Protein AF-A0A4U8YUN5-F1 (afdb_monomer)

Foldseek 3Di:
DFALVLVVLAPDPPDAEEAEAAPDDPCPVVVNPVRDDRYDYHYHPNQQEDQNSQQVVLVVVVVDPDPQQDKDKQADRQWHFHRHQVVVLSVVQVVDDQAKEDAFEAQDPPHFTFQLAWQQDLQVRDTHRDPDQQRHQFDARNIMMDGNNSDVVLDGWDCVQLSYPLRRRLSSNSSVVVVHRYGYDRVNHIYGNLQPLQADDADLPDDLVSRVCSCCDSRYPLNLRSQLVSLVRRHDPVCSVVSNVVSVVSVVVSSVVNVVLVVVLVVLQVVLVVCVVVDPAAAAEEEQQVVNDDPRHRYDYPPSDQLLDLVNLVSRAPFQRHQEYEYAADLQLDRLNSNLSSLLSVLRRHHAQGWYKYWAAAPLAPDPLSCQQAAQCHDHDPNPRGSGHDAPVRVVVSLVVSPFDKDWAWHADNVRDIDHDDDDVVRYNHCQAQPHPPVCPVPRPPTHTRIMIGTRD

Radius of gyration: 24.33 Å; Cα contacts (8 Å, |Δi|>4): 820; chains: 1; bounding box: 58×53×64 Å

Secondary structure (DSSP, 8-state):
--HHHHHHT-S-----EEEEEES--SSHHHHHHHH-SSEEEEEE-S-SHHHHHHHHHHHHHTTS---TTSEEEEE-SSEEE-TTHHHHHHHHHHHSSSEEEEEEE-SSTTSPP----EEEETTTTEEEE-SSGGG--B--STEEEEEHHHHHHH----TTTSSSTTHHHHHHHHHHHTT-EEEEEEEEEEEE-TT---------SS-HHHHHHHHT-TT-TT-HHHHHHHHHHHS-TTTHHHHHHHHHHHHHHHHHHHHHHHHHHHHHHHHHHHHHTT-SS-EEEEES-TT---TT-EE--TTT--TT-HHHHHHH--TT-EEEEEEES-GGGS-HHHHHHHHHHHHHHEEEEEEEEEEE-BTT-S-HHHHHHHSTT-SSTTGGG----B-HHHHHHHHHHTT-EEEEEEEE-TT--EEE----GGG---SSSTTT-GGGGTSTTSS--EEEEEE--

Mean predicted aligned error: 7.22 Å

Structure (mmCIF, N/CA/C/O backbone):
data_AF-A0A4U8YUN5-F1
#
_entry.id   AF-A0A4U8YUN5-F1
#
loop_
_atom_site.group_PDB
_atom_site.id
_atom_site.type_symbol
_atom_site.label_atom_id
_atom_site.label_alt_id
_atom_site.label_comp_id
_atom_site.label_asym_id
_atom_site.label_entity_id
_atom_site.label_seq_id
_atom_site.pdbx_PDB_ins_code
_atom_site.Cartn_x
_atom_site.Cartn_y
_atom_site.Cartn_z
_atom_site.occupancy
_atom_site.B_iso_or_equiv
_atom_site.auth_seq_id
_atom_site.auth_comp_id
_atom_site.auth_asym_id
_atom_site.auth_atom_id
_atom_site.pdbx_PDB_model_num
ATOM 1 N N . MET A 1 1 ? -14.604 12.673 -5.629 1.00 55.66 1 MET A N 1
ATOM 2 C CA . MET A 1 1 ? -15.354 13.303 -4.525 1.00 55.66 1 MET A CA 1
ATOM 3 C C . MET A 1 1 ? -14.513 13.110 -3.273 1.00 55.66 1 MET A C 1
ATOM 5 O O . MET A 1 1 ? -14.004 12.009 -3.114 1.00 55.66 1 MET A O 1
ATOM 9 N N . GLY A 1 2 ? -14.230 14.164 -2.501 1.00 80.69 2 GLY A N 1
ATOM 10 C CA . GLY A 1 2 ? -13.361 14.065 -1.315 1.00 80.69 2 GLY A CA 1
ATOM 11 C C . GLY A 1 2 ? -14.104 13.512 -0.094 1.00 80.69 2 GLY A C 1
ATOM 12 O O . GLY A 1 2 ? -15.333 13.515 -0.087 1.00 80.69 2 GLY A O 1
ATOM 13 N N . PHE A 1 3 ? -13.373 13.080 0.939 1.00 91.38 3 PHE A N 1
ATOM 14 C CA . PHE A 1 3 ? -13.948 12.485 2.156 1.00 91.38 3 PHE A CA 1
ATOM 15 C C . PHE A 1 3 ? -15.006 13.373 2.834 1.00 91.38 3 PHE A C 1
ATOM 17 O O . PHE A 1 3 ? -16.075 12.890 3.204 1.00 91.38 3 PHE A O 1
ATOM 24 N N . VAL A 1 4 ? -14.743 14.682 2.936 1.00 93.00 4 VAL A N 1
ATOM 25 C CA . VAL A 1 4 ? -15.665 15.662 3.544 1.00 93.00 4 VAL A CA 1
ATOM 26 C C . VAL A 1 4 ? -17.013 15.696 2.824 1.00 93.00 4 VAL A C 1
ATOM 28 O O . VAL A 1 4 ? -18.046 15.744 3.482 1.00 93.00 4 VAL A O 1
ATOM 31 N N . GLU A 1 5 ? -17.015 15.606 1.492 1.00 92.44 5 GLU A N 1
ATOM 32 C CA . GLU A 1 5 ? -18.257 15.575 0.712 1.00 92.44 5 GLU A CA 1
ATOM 33 C C . GLU A 1 5 ? -19.046 14.299 1.002 1.00 92.44 5 GLU A C 1
ATOM 35 O O . GLU A 1 5 ? -20.225 14.365 1.322 1.00 92.44 5 GLU A O 1
ATOM 40 N N . SER A 1 6 ? -18.379 13.140 1.008 1.00 94.06 6 SER A N 1
ATOM 41 C CA . SER A 1 6 ? -19.053 11.885 1.358 1.00 94.06 6 SER A CA 1
ATOM 42 C C . SER A 1 6 ? -19.559 11.844 2.803 1.00 94.06 6 SER A C 1
ATOM 44 O O . SER A 1 6 ? -20.532 11.151 3.087 1.00 94.06 6 SER A O 1
ATOM 46 N N . LEU A 1 7 ? -18.928 12.585 3.720 1.00 95.31 7 LEU A N 1
ATOM 47 C CA . LEU A 1 7 ? -19.391 12.711 5.101 1.00 95.31 7 LEU A CA 1
ATOM 48 C C . LEU A 1 7 ? -20.631 13.616 5.215 1.00 95.31 7 LEU A C 1
ATOM 50 O O . LEU A 1 7 ? -21.497 13.355 6.045 1.00 95.31 7 LEU A O 1
ATOM 54 N N . LEU A 1 8 ? -20.725 14.665 4.394 1.00 94.50 8 LEU A N 1
ATOM 55 C CA . LEU A 1 8 ? -21.900 15.542 4.329 1.00 94.50 8 LEU A CA 1
ATOM 56 C C . LEU A 1 8 ? -23.117 14.855 3.702 1.00 94.50 8 LEU A C 1
ATOM 58 O O . LEU A 1 8 ? -24.244 15.179 4.068 1.00 94.50 8 LEU A O 1
ATOM 62 N N . ASP A 1 9 ? -22.889 13.896 2.808 1.00 95.25 9 ASP A N 1
ATOM 63 C CA . ASP A 1 9 ? -23.943 13.141 2.125 1.00 95.25 9 ASP A CA 1
ATOM 64 C C . ASP A 1 9 ? -24.538 12.001 2.976 1.00 95.25 9 ASP A C 1
ATOM 66 O O . ASP A 1 9 ? -25.364 11.228 2.487 1.00 95.25 9 ASP A O 1
ATOM 70 N N . GLN A 1 10 ? -24.136 11.859 4.245 1.00 96.94 10 GLN A N 1
ATOM 71 C CA . GLN A 1 10 ? -24.608 10.765 5.094 1.00 96.94 10 GLN A CA 1
ATOM 72 C C . GLN A 1 10 ? -26.098 10.898 5.460 1.00 96.94 10 GLN A C 1
ATOM 74 O O . GLN A 1 10 ? -26.570 11.953 5.888 1.00 96.94 10 GLN A O 1
ATOM 79 N N . SER A 1 11 ? -26.839 9.786 5.386 1.00 96.12 11 SER A N 1
ATOM 80 C CA . SER A 1 11 ? -28.226 9.676 5.862 1.00 96.12 11 SER A CA 1
ATOM 81 C C . SER A 1 11 ? -28.314 9.934 7.370 1.00 96.12 11 SER A C 1
ATOM 83 O O . SER A 1 11 ? -29.245 10.581 7.859 1.00 96.12 11 SER A O 1
ATOM 85 N N . TRP A 1 12 ? -27.299 9.483 8.110 1.00 95.00 12 TRP A N 1
ATOM 86 C CA . TRP A 1 12 ? -27.160 9.704 9.541 1.00 95.00 12 TRP A CA 1
ATOM 87 C C . TRP A 1 12 ? -26.440 11.025 9.832 1.00 95.00 12 TRP A C 1
ATOM 89 O O . TRP A 1 12 ? -25.224 11.132 9.701 1.00 95.00 12 TRP A O 1
ATOM 99 N N . ASN A 1 13 ? -27.192 12.027 10.290 1.00 91.69 13 ASN A N 1
ATOM 100 C CA . ASN A 1 13 ? -26.693 13.394 10.492 1.00 91.69 13 ASN A CA 1
ATOM 101 C C . ASN A 1 13 ? -26.287 13.716 11.943 1.00 91.69 13 ASN A C 1
ATOM 103 O O . ASN A 1 13 ? -25.792 14.811 12.232 1.00 91.69 13 ASN A O 1
ATOM 107 N N . ASP A 1 14 ? -26.506 12.792 12.883 1.00 94.12 14 ASP A N 1
ATOM 108 C CA . ASP A 1 14 ? -26.111 12.987 14.277 1.00 94.12 14 ASP A CA 1
ATOM 109 C C . ASP A 1 14 ? -24.710 12.435 14.545 1.00 94.12 14 ASP A C 1
ATOM 111 O O . ASP A 1 14 ? -24.531 11.368 15.129 1.00 94.12 14 ASP A O 1
ATOM 115 N N . PHE A 1 15 ? -23.709 13.168 14.060 1.00 95.62 15 PHE A N 1
ATOM 116 C CA . PHE A 1 15 ? -22.298 12.899 14.315 1.00 95.62 15 PHE A CA 1
ATOM 117 C C . PHE A 1 15 ? -21.550 14.181 14.690 1.00 95.62 15 PHE A C 1
ATOM 119 O O . PHE A 1 15 ? -21.991 15.296 14.405 1.00 95.62 15 PHE A O 1
ATOM 126 N N . HIS A 1 16 ? -20.384 14.018 15.313 1.00 96.81 16 HIS A N 1
ATOM 127 C CA . HIS A 1 16 ? -19.436 15.097 15.587 1.00 96.81 16 HIS A CA 1
ATOM 128 C C . HIS A 1 16 ? -18.073 14.723 15.011 1.00 96.81 16 HIS A C 1
ATOM 130 O O . HIS A 1 16 ? -17.501 13.701 15.389 1.00 96.81 16 HIS A O 1
ATOM 136 N N . LEU A 1 17 ? -17.544 15.543 14.104 1.00 97.69 17 LEU A N 1
ATOM 137 C CA . LEU A 1 17 ? -16.241 15.305 13.494 1.00 97.69 17 LEU A CA 1
ATOM 138 C C . LEU A 1 17 ? -15.127 15.822 14.409 1.00 97.69 17 LEU A C 1
ATOM 140 O O . LEU A 1 17 ? -15.105 16.995 14.784 1.00 97.69 17 LEU A O 1
ATOM 144 N N . ILE A 1 18 ? -14.166 14.958 14.731 1.00 97.81 18 ILE A N 1
ATOM 145 C CA . ILE A 1 18 ? -12.898 15.355 15.351 1.00 97.81 18 ILE A CA 1
ATOM 146 C C . ILE A 1 18 ? -11.830 15.311 14.259 1.00 97.81 18 ILE A C 1
ATOM 148 O O . ILE A 1 18 ? -11.322 14.244 13.926 1.00 97.81 18 ILE A O 1
ATOM 152 N N . LEU A 1 19 ? -11.494 16.472 13.700 1.00 97.56 19 LEU A N 1
ATOM 153 C CA . LEU A 1 19 ? -10.391 16.614 12.757 1.00 97.56 19 LEU A CA 1
ATOM 154 C C . LEU A 1 19 ? -9.086 16.778 13.540 1.00 97.56 19 LEU A C 1
ATOM 156 O O . LEU A 1 19 ? -8.889 17.787 14.219 1.00 97.56 19 LEU A O 1
ATOM 160 N N . VAL A 1 20 ? -8.185 15.804 13.439 1.00 97.56 20 VAL A N 1
ATOM 161 C CA . VAL A 1 20 ? -6.825 15.933 13.974 1.00 97.56 20 VAL A CA 1
ATOM 162 C C . VAL A 1 20 ? -5.900 16.354 12.839 1.00 97.56 20 VAL A C 1
ATOM 164 O O . VAL A 1 20 ? -5.482 15.532 12.033 1.00 97.56 20 VAL A O 1
ATOM 167 N N . ASP A 1 21 ? -5.614 17.649 12.775 1.00 95.81 21 ASP A N 1
ATOM 168 C CA . ASP A 1 21 ? -4.762 18.258 11.758 1.00 95.81 21 ASP A CA 1
ATOM 169 C C . ASP A 1 21 ? -3.323 18.374 12.279 1.00 95.81 21 ASP A C 1
ATOM 171 O O . ASP A 1 21 ? -2.950 19.345 12.941 1.00 95.81 21 ASP A O 1
ATOM 175 N N . ASP A 1 22 ? -2.501 17.362 12.010 1.00 95.38 22 ASP A N 1
ATOM 176 C CA . ASP A 1 22 ? -1.088 17.355 12.388 1.00 95.38 22 ASP A CA 1
ATOM 177 C C . ASP A 1 22 ? -0.227 18.016 11.304 1.00 95.38 22 ASP A C 1
ATOM 179 O O . ASP A 1 22 ? 0.535 17.357 10.604 1.00 95.38 22 ASP A O 1
ATOM 183 N N . GLY A 1 23 ? -0.339 19.340 11.179 1.00 92.94 23 GLY A N 1
ATOM 184 C CA . GLY A 1 23 ? 0.590 20.161 10.398 1.00 92.94 23 GLY A CA 1
ATOM 185 C C . GLY A 1 23 ? 0.284 20.285 8.903 1.00 92.94 23 GLY A C 1
ATOM 186 O O . GLY A 1 23 ? 1.225 20.425 8.116 1.00 92.94 23 GLY A O 1
ATOM 187 N N . SER A 1 24 ? -0.989 20.254 8.498 1.00 91.12 24 SER A N 1
ATOM 188 C CA . SER A 1 24 ? -1.380 20.557 7.113 1.00 91.12 24 SER A CA 1
ATOM 189 C C . SER A 1 24 ? -1.062 22.012 6.750 1.00 91.12 24 SER A C 1
ATOM 191 O O . SER A 1 24 ? -1.137 22.917 7.582 1.00 91.12 24 SER A O 1
ATOM 193 N N . THR A 1 25 ? -0.696 22.255 5.489 1.00 90.12 25 THR A N 1
ATOM 194 C CA . THR A 1 25 ? -0.332 23.592 4.969 1.00 90.12 25 THR A CA 1
ATOM 195 C C . THR A 1 25 ? -1.114 23.987 3.716 1.00 90.12 25 THR A C 1
ATOM 197 O O . THR A 1 25 ? -0.813 24.996 3.082 1.00 90.12 25 THR A O 1
ATOM 200 N N . ASP A 1 26 ? -2.111 23.191 3.349 1.00 87.75 26 ASP A N 1
ATOM 201 C CA . ASP A 1 26 ? -2.851 23.265 2.088 1.00 87.75 26 ASP A CA 1
ATOM 202 C C . ASP A 1 26 ? -4.266 23.849 2.231 1.00 87.75 26 ASP A C 1
ATOM 204 O O . ASP A 1 26 ? -5.037 23.835 1.274 1.00 87.75 26 ASP A O 1
ATOM 208 N N . GLY A 1 27 ? -4.610 24.379 3.407 1.00 90.25 27 GLY A N 1
ATOM 209 C CA . GLY A 1 27 ? -5.935 24.937 3.686 1.00 90.25 27 GLY A CA 1
ATOM 210 C C . GLY A 1 27 ? -6.975 23.908 4.148 1.00 90.25 27 GLY A C 1
ATOM 211 O O . GLY A 1 27 ? -8.164 24.228 4.203 1.00 90.25 27 GLY A O 1
ATOM 212 N N . THR A 1 28 ? -6.564 22.671 4.466 1.00 90.12 28 THR A N 1
ATOM 213 C CA . THR A 1 28 ? -7.475 21.601 4.919 1.00 90.12 28 THR A CA 1
ATOM 214 C C . THR A 1 28 ? -8.338 22.035 6.104 1.00 90.12 28 THR A C 1
ATOM 216 O O . THR A 1 28 ? -9.554 21.841 6.094 1.00 90.12 28 THR A O 1
ATOM 219 N N . LYS A 1 29 ? -7.742 22.670 7.117 1.00 91.69 29 LYS A N 1
ATOM 220 C CA . LYS A 1 29 ? -8.462 23.132 8.307 1.00 91.69 29 LYS A CA 1
ATOM 221 C C . LYS A 1 29 ? -9.571 24.122 7.963 1.00 91.69 29 LYS A C 1
ATOM 223 O O . LYS A 1 29 ? -10.685 23.989 8.474 1.00 91.69 29 LYS A O 1
ATOM 228 N N . GLU A 1 30 ? -9.261 25.114 7.139 1.00 93.38 30 GLU A N 1
ATOM 229 C CA . GLU A 1 30 ? -10.188 26.162 6.719 1.00 93.38 30 GLU A CA 1
ATOM 230 C C . GLU A 1 30 ? -11.344 25.539 5.933 1.00 93.38 30 GLU A C 1
ATOM 232 O O . GLU A 1 30 ? -12.505 25.731 6.292 1.00 93.38 30 GLU A O 1
ATOM 237 N N . MET A 1 31 ? -11.023 24.679 4.961 1.00 94.25 31 MET A N 1
ATOM 238 C CA . MET A 1 31 ? -12.007 23.977 4.135 1.00 94.25 31 MET A CA 1
ATOM 239 C C . MET A 1 31 ? -12.989 23.143 4.970 1.00 94.25 31 MET A C 1
ATOM 241 O O . MET A 1 31 ? -14.200 23.224 4.759 1.00 94.25 31 MET A O 1
ATOM 245 N N . VAL A 1 32 ? -12.498 22.366 5.943 1.00 94.44 32 VAL A N 1
ATOM 246 C CA . VAL A 1 32 ? -13.373 21.546 6.801 1.00 94.44 32 VAL A CA 1
ATOM 247 C C . VAL A 1 32 ? -14.215 22.425 7.727 1.00 94.44 32 VAL A C 1
ATOM 249 O O . VAL A 1 32 ? -15.398 22.147 7.921 1.00 94.44 32 VAL A O 1
ATOM 252 N N . SER A 1 33 ? -13.629 23.492 8.276 1.00 94.00 33 SER A N 1
ATOM 253 C CA . SER A 1 33 ? -14.313 24.398 9.211 1.00 94.00 33 SER A CA 1
ATOM 254 C C . SER A 1 33 ? -15.452 25.179 8.556 1.00 94.00 33 SER A C 1
ATOM 256 O O . SER A 1 33 ? -16.453 25.458 9.211 1.00 94.00 33 SER A O 1
ATOM 258 N N . GLU A 1 34 ? -15.332 25.504 7.268 1.00 94.88 34 GLU A N 1
ATOM 259 C CA . GLU A 1 34 ? -16.399 26.151 6.495 1.00 94.88 34 GLU A CA 1
ATOM 260 C C . GLU A 1 34 ? -17.579 25.210 6.207 1.00 94.88 34 GLU A C 1
ATOM 262 O O . GLU A 1 34 ? -18.720 25.662 6.091 1.00 94.88 34 GLU A O 1
ATOM 267 N N . ARG A 1 35 ? -17.321 23.901 6.096 1.00 94.19 35 ARG A N 1
ATOM 268 C CA . ARG A 1 35 ? -18.302 22.909 5.627 1.00 94.19 35 ARG A CA 1
ATOM 269 C C . ARG A 1 35 ? -18.985 22.125 6.750 1.00 94.19 35 ARG A C 1
ATOM 271 O O . ARG A 1 35 ? -20.179 21.842 6.653 1.00 94.19 35 ARG A O 1
ATOM 278 N N . ILE A 1 36 ? -18.269 21.775 7.821 1.00 94.50 36 ILE A N 1
ATOM 279 C CA . ILE A 1 36 ? -18.773 20.899 8.892 1.00 94.50 36 ILE A CA 1
ATOM 280 C C . ILE A 1 36 ? -19.120 21.709 10.144 1.00 94.50 36 ILE A C 1
ATOM 282 O O . ILE A 1 36 ? -18.252 22.273 10.803 1.00 94.50 36 ILE A O 1
ATOM 286 N N . LYS A 1 37 ? -20.405 21.706 10.527 1.00 89.62 37 LYS A N 1
ATOM 287 C CA . LYS A 1 37 ? -20.898 22.476 11.687 1.00 89.62 37 LYS A CA 1
ATOM 288 C C . LYS A 1 37 ? -20.535 21.852 13.040 1.00 89.62 37 LYS A C 1
ATOM 290 O O . LYS A 1 37 ? -20.116 22.559 13.951 1.00 89.62 37 LYS A O 1
ATOM 295 N N . LYS A 1 38 ? -20.721 20.535 13.195 1.00 95.12 38 LYS A N 1
ATOM 296 C CA . LYS A 1 38 ? -20.382 19.786 14.420 1.00 95.12 38 LYS A CA 1
ATOM 297 C C . LYS A 1 38 ? -18.929 19.313 14.335 1.00 95.12 38 LYS A C 1
ATOM 299 O O . LYS A 1 38 ? -18.665 18.166 13.982 1.00 95.12 38 LYS A O 1
ATOM 304 N N . LEU A 1 39 ? -17.997 20.233 14.582 1.00 97.06 39 LEU A N 1
ATOM 305 C CA . LEU A 1 39 ? -16.564 20.027 14.375 1.00 97.06 39 LEU A CA 1
ATOM 306 C C . LEU A 1 39 ? -15.750 20.345 15.632 1.00 97.06 39 LEU A C 1
ATOM 308 O O . LEU A 1 39 ? -16.017 21.283 16.383 1.00 97.06 39 LEU A O 1
ATOM 312 N N . THR A 1 40 ? -14.685 19.586 15.840 1.00 97.56 40 THR A N 1
ATOM 313 C CA . THR A 1 40 ? -13.546 19.975 16.668 1.00 97.56 40 THR A CA 1
ATOM 314 C C . THR A 1 40 ? -12.275 19.779 15.869 1.00 97.56 40 THR A C 1
ATOM 316 O O . THR A 1 40 ? -12.055 18.699 15.333 1.00 97.56 40 THR A O 1
ATOM 319 N N . VAL A 1 41 ? -11.423 20.802 15.842 1.00 97.62 41 VAL A N 1
ATOM 320 C CA . VAL A 1 41 ? -10.098 20.722 15.225 1.00 97.62 41 VAL A CA 1
ATOM 321 C C . VAL A 1 41 ? -9.034 20.646 16.317 1.00 97.62 41 VAL A C 1
ATOM 323 O O . VAL A 1 41 ? -8.985 21.502 17.202 1.00 97.62 41 VAL A O 1
ATOM 326 N N . ILE A 1 42 ? -8.181 19.627 16.253 1.00 97.75 42 ILE A N 1
ATOM 327 C CA . ILE A 1 42 ? -6.999 19.469 17.103 1.00 97.75 42 ILE A CA 1
ATOM 328 C C . ILE A 1 42 ? -5.769 19.656 16.215 1.00 97.75 42 ILE A C 1
ATOM 330 O O . ILE A 1 42 ? -5.494 18.808 15.375 1.00 97.75 42 ILE A O 1
ATOM 334 N N . THR A 1 43 ? -5.038 20.757 16.399 1.00 96.62 43 THR A N 1
ATOM 335 C CA . THR A 1 43 ? -3.881 21.094 15.555 1.00 96.62 43 THR A CA 1
ATOM 336 C C . THR A 1 43 ? -2.563 20.645 16.189 1.00 96.62 43 THR A C 1
ATOM 338 O O . THR A 1 43 ? -2.303 20.941 17.359 1.00 96.62 43 THR A O 1
ATOM 341 N N . GLY A 1 44 ? -1.739 19.952 15.406 1.00 95.25 44 GLY A N 1
ATOM 342 C CA . GLY A 1 44 ? -0.392 19.500 15.749 1.00 95.25 44 GLY A CA 1
ATOM 343 C C . GLY A 1 44 ? 0.704 20.186 14.935 1.00 95.25 44 GLY A C 1
ATOM 344 O O . GLY A 1 44 ? 0.459 21.134 14.192 1.00 95.25 44 GLY A O 1
ATOM 345 N N . SER A 1 45 ? 1.941 19.716 15.102 1.00 92.94 45 SER A N 1
ATOM 346 C CA . SER A 1 45 ? 3.135 20.291 14.459 1.00 92.94 45 SER A CA 1
ATOM 347 C C . SER A 1 45 ? 3.635 19.508 13.238 1.00 92.94 45 SER A C 1
ATOM 349 O O . SER A 1 45 ? 4.691 19.844 12.706 1.00 92.94 45 SER A O 1
ATOM 351 N N . GLY A 1 46 ? 2.954 18.436 12.831 1.00 93.19 46 GLY A N 1
ATOM 352 C CA . GLY A 1 46 ? 3.428 17.515 11.788 1.00 93.19 46 GLY A CA 1
ATOM 353 C C . GLY A 1 46 ? 4.349 16.414 12.293 1.00 93.19 46 GLY A C 1
ATOM 354 O O . GLY A 1 46 ? 5.159 15.884 11.531 1.00 93.19 46 GLY A O 1
ATOM 355 N N . SER A 1 47 ? 4.286 16.097 13.587 1.00 94.62 47 SER A N 1
ATOM 356 C CA . SER A 1 47 ? 5.205 15.154 14.240 1.00 94.62 47 SER A CA 1
ATOM 357 C C . SER A 1 47 ? 4.515 14.098 15.096 1.00 94.62 47 SER A C 1
ATOM 359 O O . SER A 1 47 ? 5.194 13.248 15.678 1.00 94.62 47 SER A O 1
ATOM 361 N N . TRP A 1 48 ? 3.187 14.124 15.179 1.00 95.94 48 TRP A N 1
ATOM 362 C CA . TRP A 1 48 ? 2.404 13.136 15.910 1.00 95.94 48 TRP A CA 1
ATOM 363 C C . TRP A 1 48 ? 2.230 11.859 15.106 1.00 95.94 48 TRP A C 1
ATOM 365 O O . TRP A 1 48 ? 2.218 10.780 15.704 1.00 95.94 48 TRP A O 1
ATOM 375 N N . TRP A 1 49 ? 2.161 11.966 13.775 1.00 94.62 49 TRP A N 1
ATOM 376 C CA . TRP A 1 49 ? 1.887 10.833 12.888 1.00 94.62 49 TRP A CA 1
ATOM 377 C C . TRP A 1 49 ? 0.561 10.144 13.248 1.00 94.62 49 TRP A C 1
ATOM 379 O O . TRP A 1 49 ? -0.191 10.606 14.103 1.00 94.62 49 TRP A O 1
ATOM 389 N N . TRP A 1 50 ? 0.252 9.028 12.586 1.00 95.12 50 TRP A N 1
ATOM 390 C CA . TRP A 1 50 ? -1.046 8.363 12.733 1.00 95.12 50 TRP A CA 1
ATOM 391 C C . TRP A 1 50 ? -1.402 8.031 14.190 1.00 95.12 50 TRP A C 1
ATOM 393 O O . TRP A 1 50 ? -2.416 8.504 14.696 1.00 95.12 50 TRP A O 1
ATOM 403 N N . ALA A 1 51 ? -0.550 7.298 14.913 1.00 97.06 51 ALA A N 1
ATOM 404 C CA . ALA A 1 51 ? -0.868 6.903 16.285 1.00 97.06 51 ALA A CA 1
ATOM 405 C C . ALA A 1 51 ? -0.875 8.081 17.259 1.00 97.06 51 ALA A C 1
ATOM 407 O O . ALA A 1 51 ? -1.647 8.070 18.216 1.00 97.06 51 ALA A O 1
ATOM 408 N N . GLY A 1 52 ? -0.044 9.103 17.036 1.00 97.50 52 GLY A N 1
ATOM 409 C CA . GLY A 1 52 ? -0.104 10.322 17.838 1.00 97.50 52 GLY A CA 1
ATOM 410 C C . GLY A 1 52 ? -1.398 11.091 17.596 1.00 97.50 52 GLY A C 1
ATOM 411 O O . GLY A 1 52 ? -2.001 11.561 18.556 1.00 97.50 52 GLY A O 1
ATOM 412 N N . CYS A 1 53 ? -1.882 11.150 16.355 1.00 97.69 53 CYS A N 1
ATOM 413 C CA . CYS A 1 53 ? -3.173 11.758 16.042 1.00 97.69 53 CYS A CA 1
ATOM 414 C C . CYS A 1 53 ? -4.325 11.012 16.727 1.00 97.69 53 CYS A C 1
ATOM 416 O O . CYS A 1 53 ? -5.138 11.634 17.414 1.00 97.69 53 CYS A O 1
ATOM 418 N N . LEU A 1 54 ? -4.345 9.677 16.632 1.00 97.75 54 LEU A N 1
ATOM 419 C CA . LEU A 1 54 ? -5.343 8.851 17.320 1.00 97.75 54 LEU A CA 1
ATOM 420 C C . LEU A 1 54 ? -5.275 9.022 18.841 1.00 97.75 54 LEU A C 1
ATOM 422 O O . LEU A 1 54 ? -6.311 9.144 19.497 1.00 97.75 54 LEU A O 1
ATOM 426 N N . GLN A 1 55 ? -4.066 9.119 19.401 1.00 98.12 55 GLN A N 1
ATOM 427 C CA . GLN A 1 55 ? -3.868 9.411 20.817 1.00 98.12 55 GLN A CA 1
ATOM 428 C C . GLN A 1 55 ? -4.475 10.761 21.215 1.00 98.12 55 GLN A C 1
ATOM 430 O O . GLN A 1 55 ? -5.115 10.860 22.262 1.00 98.12 55 GLN A O 1
ATOM 435 N N . LYS A 1 56 ? -4.314 11.806 20.395 1.00 98.31 56 LYS A N 1
ATOM 436 C CA . LYS A 1 56 ? -4.892 13.131 20.674 1.00 98.31 56 LYS A CA 1
ATOM 437 C C . LYS A 1 56 ? -6.413 13.130 20.597 1.00 98.31 56 LYS A C 1
ATOM 439 O O . LYS A 1 56 ? -7.052 13.737 21.459 1.00 98.31 56 LYS A O 1
ATOM 444 N N . GLY A 1 57 ? -6.985 12.401 19.640 1.00 97.75 57 GLY A N 1
ATOM 445 C CA . GLY A 1 57 ? -8.425 12.143 19.588 1.00 97.75 57 GLY A CA 1
ATOM 446 C C . GLY A 1 57 ? -8.923 11.448 20.860 1.00 97.75 57 GLY A C 1
ATOM 447 O O . GLY A 1 57 ? -9.852 11.929 21.508 1.00 97.75 57 GLY A O 1
ATOM 448 N N . PHE A 1 58 ? -8.247 10.379 21.288 1.00 97.75 58 PHE A N 1
ATOM 449 C CA . PHE A 1 58 ? -8.578 9.646 22.514 1.00 97.75 58 PHE A CA 1
ATOM 450 C C . PHE A 1 58 ? -8.479 10.518 23.779 1.00 97.75 58 PHE A C 1
ATOM 452 O O . PHE A 1 58 ? -9.392 10.532 24.607 1.00 97.75 58 PHE A O 1
ATOM 459 N N . GLU A 1 59 ? -7.403 11.297 23.926 1.00 97.88 59 GLU A N 1
ATOM 460 C CA . GLU A 1 59 ? -7.216 12.244 25.035 1.00 97.88 59 GLU A CA 1
ATOM 461 C C . GLU A 1 59 ? -8.313 13.312 25.083 1.00 97.88 59 GLU A C 1
ATOM 463 O O . GLU A 1 59 ? -8.722 13.726 26.171 1.00 97.88 59 GLU A O 1
ATOM 468 N N . TRP A 1 60 ? -8.786 13.768 23.922 1.00 97.75 60 TRP A N 1
ATOM 469 C CA . TRP A 1 60 ? -9.897 14.708 23.840 1.00 97.75 60 TRP A CA 1
ATOM 470 C C . TRP A 1 60 ? -11.212 14.056 24.263 1.00 97.75 60 TRP A C 1
ATOM 472 O O . TRP A 1 60 ? -11.899 14.613 25.120 1.00 97.75 60 TRP A O 1
ATOM 482 N N . LEU A 1 61 ? -11.522 12.861 23.745 1.00 96.88 61 LEU A N 1
ATOM 483 C CA . LEU A 1 61 ? -12.731 12.104 24.094 1.00 96.88 61 LEU A CA 1
ATOM 484 C C . LEU A 1 61 ? -12.810 11.842 25.605 1.00 96.88 61 LEU A C 1
ATOM 486 O O . LEU A 1 61 ? -13.851 12.070 26.214 1.00 96.88 61 LEU A O 1
ATOM 490 N N . LYS A 1 62 ? -11.688 11.492 26.250 1.00 96.75 62 LYS A N 1
ATOM 491 C CA . LYS A 1 62 ? -11.611 11.300 27.713 1.00 96.75 62 LYS A CA 1
ATOM 492 C C . LYS A 1 62 ? -11.998 12.526 28.539 1.00 96.75 62 LYS A C 1
ATOM 494 O O . LYS A 1 62 ? -12.375 12.371 29.697 1.00 96.75 62 LYS A O 1
ATOM 499 N N . LYS A 1 63 ? -11.864 13.734 27.989 1.00 96.50 63 LYS A N 1
ATOM 500 C CA . LYS A 1 63 ? -12.226 14.987 28.672 1.00 96.50 63 LYS A CA 1
ATOM 501 C C . LYS A 1 63 ? -13.704 15.339 28.499 1.00 96.50 63 LYS A C 1
ATOM 503 O O . LYS A 1 63 ? -14.146 16.356 29.033 1.00 96.50 63 LYS A O 1
ATOM 508 N N . LYS A 1 64 ? -14.453 14.560 27.718 1.00 94.88 64 LYS A N 1
ATOM 509 C CA . LYS A 1 64 ? -15.867 14.788 27.425 1.00 94.88 64 LYS A CA 1
ATOM 510 C C . LYS A 1 64 ? -16.737 13.779 28.164 1.00 94.88 64 LYS A C 1
ATOM 512 O O . LYS A 1 64 ? -16.332 12.650 28.419 1.00 94.88 64 LYS A O 1
ATOM 517 N N . ASN A 1 65 ? -17.950 14.206 28.498 1.00 93.12 65 ASN A N 1
ATOM 518 C CA . ASN A 1 65 ? -18.962 13.346 29.097 1.00 93.12 65 ASN A CA 1
ATOM 519 C C . ASN A 1 65 ? -19.779 12.670 27.986 1.00 93.12 65 ASN A C 1
ATOM 521 O O . ASN A 1 65 ? -20.883 13.109 27.675 1.00 93.12 65 ASN A O 1
ATOM 525 N N . ILE A 1 66 ? -19.178 11.673 27.337 1.00 94.12 66 ILE A N 1
ATOM 526 C CA . ILE A 1 66 ? -19.777 10.925 26.225 1.00 94.12 66 ILE A CA 1
ATOM 527 C C . ILE A 1 66 ? -20.394 9.633 26.783 1.00 94.12 66 ILE A C 1
ATOM 529 O O . ILE A 1 66 ? -19.705 8.928 27.531 1.00 94.12 66 ILE A O 1
ATOM 533 N N . PRO A 1 67 ? -21.657 9.302 26.454 1.00 95.62 67 PRO A N 1
ATOM 534 C CA . PRO A 1 67 ? -22.254 8.016 26.799 1.00 95.62 67 PRO A CA 1
ATOM 535 C C . PRO A 1 67 ? -21.381 6.840 26.348 1.00 95.62 67 PRO A C 1
ATOM 537 O O . PRO A 1 67 ? -20.851 6.816 25.243 1.00 95.62 67 PRO A O 1
ATOM 540 N N . GLY A 1 68 ? -21.233 5.825 27.199 1.00 94.06 68 GLY A N 1
ATOM 541 C CA . GLY A 1 68 ? -20.359 4.688 26.895 1.00 94.06 68 GLY A CA 1
ATOM 542 C C . GLY A 1 68 ? -20.784 3.875 25.664 1.00 94.06 68 GLY A C 1
ATOM 543 O O . GLY A 1 68 ? -19.939 3.238 25.038 1.00 94.06 68 GLY A O 1
ATOM 544 N N . ASP A 1 69 ? -22.071 3.891 25.317 1.00 94.75 69 ASP A N 1
ATOM 545 C CA . ASP A 1 69 ? -22.612 3.193 24.146 1.00 94.75 69 ASP A CA 1
ATOM 546 C C . ASP A 1 69 ? -22.553 4.016 22.850 1.00 94.75 69 ASP A C 1
ATOM 548 O O . ASP A 1 69 ? -22.867 3.472 21.793 1.00 94.75 69 ASP A O 1
ATOM 552 N N . ASP A 1 70 ? -22.101 5.275 22.898 1.00 96.50 70 ASP A N 1
ATOM 553 C CA . ASP A 1 70 ? -21.874 6.056 21.682 1.00 96.50 70 ASP A CA 1
ATOM 554 C C . ASP A 1 70 ? -20.790 5.402 20.824 1.00 96.50 70 ASP A C 1
ATOM 556 O O . ASP A 1 70 ? -19.805 4.845 21.320 1.00 96.50 70 ASP A O 1
ATOM 560 N N . THR A 1 71 ? -20.969 5.484 19.509 1.00 97.69 71 THR A N 1
ATOM 561 C CA . THR A 1 71 ? -20.032 4.915 18.545 1.00 97.69 71 THR A CA 1
ATOM 562 C C . THR A 1 71 ? -18.938 5.920 18.207 1.00 97.69 71 THR A C 1
ATOM 564 O O . THR A 1 71 ? -19.205 7.045 17.792 1.00 97.69 71 THR A O 1
ATOM 567 N N . VAL A 1 72 ? -17.689 5.484 18.333 1.00 98.25 72 VAL A N 1
ATOM 568 C CA . VAL A 1 72 ? -16.513 6.161 17.793 1.00 98.25 72 VAL A CA 1
ATOM 569 C C . VAL A 1 72 ? -16.155 5.498 16.468 1.00 98.25 72 VAL A C 1
ATOM 571 O O . VAL A 1 72 ? -16.034 4.276 16.390 1.00 98.25 72 VAL A O 1
ATOM 574 N N . LEU A 1 73 ? -15.963 6.312 15.433 1.00 98.50 73 LEU A N 1
ATOM 575 C CA . LEU A 1 73 ? -15.410 5.893 14.151 1.00 98.50 73 LEU A CA 1
ATOM 576 C C . LEU A 1 73 ? -14.004 6.480 14.004 1.00 98.50 73 LEU A C 1
ATOM 578 O O . LEU A 1 73 ? -13.835 7.697 13.975 1.00 98.50 73 LEU A O 1
ATOM 582 N N . ILE A 1 74 ? -13.004 5.608 13.895 1.00 98.31 74 ILE A N 1
ATOM 583 C CA . ILE A 1 74 ? -11.662 5.971 13.432 1.00 98.31 74 ILE A CA 1
ATOM 584 C C . ILE A 1 74 ? -11.630 5.724 11.928 1.00 98.31 74 ILE A C 1
ATOM 586 O O . ILE A 1 74 ? -11.876 4.602 11.494 1.00 98.31 74 ILE A O 1
ATOM 590 N N . ILE A 1 75 ? -11.349 6.747 11.128 1.00 96.81 75 ILE A N 1
ATOM 591 C CA . ILE A 1 75 ? -11.387 6.637 9.670 1.00 96.81 75 ILE A CA 1
ATOM 592 C C . ILE A 1 75 ? -10.276 7.470 9.046 1.00 96.81 75 ILE A C 1
ATOM 594 O O . ILE A 1 75 ? -9.937 8.542 9.549 1.00 96.81 75 ILE A O 1
ATOM 598 N N . ASN A 1 76 ? -9.693 6.949 7.972 1.00 93.25 76 ASN A N 1
ATOM 599 C CA . ASN A 1 76 ? -8.769 7.715 7.153 1.00 93.25 76 ASN A CA 1
ATOM 600 C C . ASN A 1 76 ? -9.511 8.816 6.378 1.00 93.25 76 ASN A C 1
ATOM 602 O O . ASN A 1 76 ? -10.690 8.683 6.069 1.00 93.25 76 ASN A O 1
ATOM 606 N N . ASP A 1 77 ? -8.800 9.868 5.991 1.00 90.81 77 ASP A N 1
ATOM 607 C CA . ASP A 1 77 ? -9.294 10.916 5.093 1.00 90.81 77 ASP A CA 1
ATOM 608 C C . ASP A 1 77 ? -9.134 10.563 3.600 1.00 90.81 77 ASP A C 1
ATOM 610 O O . ASP A 1 77 ? -9.750 11.190 2.739 1.00 90.81 77 ASP A O 1
ATOM 614 N N . ASP A 1 78 ? -8.358 9.523 3.278 1.00 88.44 78 ASP A N 1
ATOM 615 C CA . ASP A 1 78 ? -8.121 9.021 1.922 1.00 88.44 78 ASP A CA 1
ATOM 616 C C . ASP A 1 78 ? -9.128 7.943 1.477 1.00 88.44 78 ASP A C 1
ATOM 618 O O . ASP A 1 78 ? -8.792 7.016 0.736 1.00 88.44 78 ASP A O 1
ATOM 622 N N . VAL A 1 79 ? -10.391 8.055 1.901 1.00 90.62 79 VAL A N 1
ATOM 623 C CA . VAL A 1 79 ? -11.465 7.111 1.546 1.00 90.62 79 VAL A CA 1
ATOM 624 C C . VAL A 1 79 ? -12.731 7.821 1.076 1.00 90.62 79 VAL A C 1
ATOM 626 O O . VAL A 1 79 ? -13.009 8.962 1.438 1.00 90.62 79 VAL A O 1
ATOM 629 N N . HIS A 1 80 ? -13.525 7.109 0.286 1.00 91.44 80 HIS A N 1
ATOM 630 C CA . HIS A 1 80 ? -14.891 7.480 -0.055 1.00 91.44 80 HIS A CA 1
ATOM 631 C C . HIS A 1 80 ? -15.876 6.529 0.634 1.00 91.44 80 HIS A C 1
ATOM 633 O O . HIS A 1 80 ? -15.649 5.315 0.664 1.00 91.44 80 HIS A O 1
ATOM 639 N N . ILE A 1 81 ? -16.952 7.088 1.186 1.00 94.81 81 ILE A N 1
ATOM 640 C CA . ILE A 1 81 ? -18.016 6.359 1.883 1.00 94.81 81 ILE A CA 1
ATOM 641 C C . ILE A 1 81 ? -19.372 6.645 1.231 1.00 94.81 81 ILE A C 1
ATOM 643 O O . ILE A 1 81 ? -19.640 7.769 0.815 1.00 94.81 81 ILE A O 1
ATOM 647 N N . GLU A 1 82 ? -20.219 5.622 1.141 1.00 94.25 82 GLU A N 1
ATOM 648 C CA . GLU A 1 82 ? -21.576 5.744 0.591 1.00 94.25 82 GLU A CA 1
ATOM 649 C C . GLU A 1 82 ? -22.517 6.470 1.569 1.00 94.25 82 GLU A C 1
ATOM 651 O O . GLU A 1 82 ? -22.261 6.434 2.775 1.00 94.25 82 GLU A O 1
ATOM 656 N N . PRO A 1 83 ? -23.628 7.075 1.102 1.00 96.25 83 PRO A N 1
ATOM 657 C CA . PRO A 1 83 ? -24.554 7.843 1.945 1.00 96.25 83 PRO A CA 1
ATOM 658 C C . PRO A 1 83 ? -25.089 7.115 3.187 1.00 96.25 83 PRO A C 1
ATOM 660 O O . PRO A 1 83 ? -25.419 7.748 4.178 1.00 96.25 83 PRO A O 1
ATOM 663 N N . ASP A 1 84 ? -25.181 5.787 3.174 1.00 96.56 84 ASP A N 1
ATOM 664 C CA . ASP A 1 84 ? -25.715 4.992 4.289 1.00 96.56 84 ASP A CA 1
ATOM 665 C C . ASP A 1 84 ? -24.627 4.356 5.179 1.00 96.56 84 ASP A C 1
ATOM 667 O O . ASP A 1 84 ? -24.919 3.527 6.048 1.00 96.56 84 ASP A O 1
ATOM 671 N N . PHE A 1 85 ? -23.362 4.739 4.989 1.00 97.25 85 PHE A N 1
ATOM 672 C CA . PHE A 1 85 ? -22.207 4.129 5.648 1.00 97.25 85 PHE A CA 1
ATOM 673 C C . PHE A 1 85 ? -22.261 4.226 7.176 1.00 97.25 85 PHE A C 1
ATOM 675 O O . PHE A 1 85 ? -22.063 3.217 7.863 1.00 97.25 85 PHE A O 1
ATOM 682 N N . LEU A 1 86 ? -22.541 5.416 7.720 1.00 97.94 86 LEU A N 1
ATOM 683 C CA . LEU A 1 86 ? -22.611 5.625 9.170 1.00 97.94 86 LEU A CA 1
ATOM 684 C C . LEU A 1 86 ? -23.749 4.815 9.804 1.00 97.94 86 LEU A C 1
ATOM 686 O O . LEU A 1 86 ? -23.526 4.115 10.793 1.00 97.94 86 LEU A O 1
ATOM 690 N N . GLU A 1 87 ? -24.944 4.860 9.211 1.00 97.56 87 GLU A N 1
ATOM 691 C CA . GLU A 1 87 ? -26.126 4.139 9.697 1.00 97.56 87 GLU A CA 1
ATOM 692 C C . GLU A 1 87 ? -25.890 2.622 9.714 1.00 97.56 87 GLU A C 1
ATOM 694 O O . GLU A 1 87 ? -26.123 1.959 10.731 1.00 97.56 87 GLU A O 1
ATOM 699 N N . LYS A 1 88 ? -25.342 2.066 8.626 1.00 97.25 88 LYS A N 1
ATOM 700 C CA . LYS A 1 88 ? -25.003 0.639 8.551 1.00 97.25 88 LYS A CA 1
ATOM 701 C C . LYS A 1 88 ? -23.914 0.255 9.550 1.00 97.25 88 LYS A C 1
ATOM 703 O O . LYS A 1 88 ? -24.032 -0.787 10.195 1.00 97.25 88 LYS A O 1
ATOM 708 N N . GLY A 1 89 ? -22.874 1.079 9.699 1.00 97.69 89 GLY A N 1
ATOM 709 C CA . GLY A 1 89 ? -21.788 0.854 10.656 1.00 97.69 89 GLY A CA 1
ATOM 710 C C . GLY A 1 89 ? -22.293 0.771 12.097 1.00 97.69 89 GLY A C 1
ATOM 711 O O . GLY A 1 89 ? -21.997 -0.195 12.805 1.00 97.69 89 GLY A O 1
ATOM 712 N N . ILE A 1 90 ? -23.126 1.734 12.498 1.00 97.00 90 ILE A N 1
ATOM 713 C CA . ILE A 1 90 ? -23.767 1.771 13.820 1.00 97.00 90 ILE A CA 1
ATOM 714 C C . ILE A 1 90 ? -24.677 0.554 14.004 1.00 97.00 90 ILE A C 1
ATOM 716 O O . ILE A 1 90 ? -24.559 -0.151 15.008 1.00 97.00 90 ILE A O 1
ATOM 720 N N . SER A 1 91 ? -25.544 0.259 13.030 1.00 96.69 91 SER A N 1
ATOM 721 C CA . SER A 1 91 ? -26.478 -0.870 13.111 1.00 96.69 91 SER A CA 1
ATOM 722 C C . SER A 1 91 ? -25.755 -2.207 13.285 1.00 96.69 91 SER A C 1
ATOM 724 O O . SER A 1 91 ? -26.162 -3.019 14.119 1.00 96.69 91 SER A O 1
ATOM 726 N N . VAL A 1 92 ? -24.686 -2.452 12.520 1.00 97.06 92 VAL A N 1
ATOM 727 C CA . VAL A 1 92 ? -23.910 -3.697 12.615 1.00 97.06 92 VAL A CA 1
ATOM 728 C C . VAL A 1 92 ? -23.186 -3.778 13.958 1.00 97.06 92 VAL A C 1
ATOM 730 O O . VAL A 1 92 ? -23.282 -4.804 14.631 1.00 97.06 92 VAL A O 1
ATOM 733 N N . LEU A 1 93 ? -22.513 -2.704 14.389 1.00 97.44 93 LEU A N 1
ATOM 734 C CA . LEU A 1 93 ? -21.796 -2.680 15.668 1.00 97.44 93 LEU A CA 1
ATOM 735 C C . LEU A 1 93 ? -22.743 -2.881 16.861 1.00 97.44 93 LEU A C 1
ATOM 737 O O . LEU A 1 93 ? -22.406 -3.581 17.817 1.00 97.44 93 LEU A O 1
ATOM 741 N N . HIS A 1 94 ? -23.930 -2.274 16.825 1.00 94.50 94 HIS A N 1
ATOM 742 C CA . HIS A 1 94 ? -24.911 -2.377 17.904 1.00 94.50 94 HIS A CA 1
ATOM 743 C C . HIS A 1 94 ? -25.566 -3.761 17.973 1.00 94.50 94 HIS A C 1
ATOM 745 O O . HIS A 1 94 ? -25.930 -4.197 19.068 1.00 94.50 94 HIS A O 1
ATOM 751 N N . GLY A 1 95 ? -25.623 -4.486 16.852 1.00 93.12 95 GLY A N 1
ATOM 752 C CA . GLY A 1 95 ? -26.058 -5.883 16.796 1.00 93.12 95 GLY A CA 1
ATOM 753 C C . GLY A 1 95 ? -25.117 -6.871 17.498 1.00 93.12 95 GLY A C 1
ATOM 754 O O . GLY A 1 95 ? -25.539 -7.978 17.832 1.00 93.12 95 GLY A O 1
ATOM 755 N N . SER A 1 96 ? -23.866 -6.489 17.778 1.00 90.31 96 SER A N 1
ATOM 756 C CA . SER A 1 96 ? -22.867 -7.350 18.422 1.00 90.31 96 SER A CA 1
ATOM 757 C C . SER A 1 96 ? -22.377 -6.795 19.761 1.00 90.31 96 SER A C 1
ATOM 759 O O . SER A 1 96 ? -22.127 -5.603 19.936 1.00 90.31 96 SER A O 1
ATOM 761 N N . LYS A 1 97 ? -22.213 -7.668 20.759 1.00 90.88 97 LYS A N 1
ATOM 762 C CA . LYS A 1 97 ? -21.643 -7.297 22.065 1.00 90.88 97 LYS A CA 1
ATOM 763 C C . LYS A 1 97 ? -20.126 -7.470 22.041 1.00 90.88 97 LYS A C 1
ATOM 765 O O . LYS A 1 97 ? -19.645 -8.456 21.495 1.00 90.88 97 LYS A O 1
ATOM 770 N N . ARG A 1 98 ? -19.401 -6.553 22.696 1.00 95.12 98 ARG A N 1
ATOM 771 C CA . ARG A 1 98 ? -17.941 -6.626 22.911 1.00 95.12 98 ARG A CA 1
ATOM 772 C C . ARG A 1 98 ? -17.187 -6.897 21.601 1.00 95.12 98 ARG A C 1
ATOM 774 O O . ARG A 1 98 ? -16.486 -7.895 21.445 1.00 95.12 98 ARG A O 1
ATOM 781 N N . SER A 1 99 ? -17.389 -6.010 20.634 1.00 97.06 99 SER A N 1
ATOM 782 C CA . SER A 1 99 ? -16.940 -6.179 19.253 1.00 97.06 99 SER A CA 1
ATOM 783 C C . SER A 1 99 ? -16.347 -4.893 18.699 1.00 97.06 99 SER A C 1
ATOM 785 O O . SER A 1 99 ? -16.770 -3.807 19.086 1.00 97.06 99 SER A O 1
ATOM 787 N N . ILE A 1 100 ? -15.441 -5.030 17.739 1.00 97.88 100 ILE A N 1
ATOM 788 C CA . ILE A 1 100 ? -14.930 -3.930 16.920 1.00 97.88 100 ILE A CA 1
ATOM 789 C C . ILE A 1 100 ? -15.200 -4.277 15.462 1.00 97.88 100 ILE A C 1
ATOM 791 O O . ILE A 1 100 ? -14.909 -5.396 15.034 1.00 97.88 100 ILE A O 1
ATOM 795 N N . LEU A 1 101 ? -15.737 -3.321 14.712 1.00 98.12 101 LEU A N 1
ATOM 796 C CA . LEU A 1 101 ? -16.125 -3.500 13.320 1.00 98.12 101 LEU A CA 1
ATOM 797 C C . LEU A 1 101 ? -15.177 -2.732 12.400 1.00 98.12 101 LEU A C 1
ATOM 799 O O . LEU A 1 101 ? -15.055 -1.518 12.519 1.00 98.12 101 LEU A O 1
ATOM 803 N N . LEU A 1 102 ? -14.538 -3.425 11.460 1.00 97.50 102 LEU A N 1
ATOM 804 C CA . LEU A 1 102 ? -13.805 -2.793 10.361 1.00 97.50 102 LEU A CA 1
ATOM 805 C C . LEU A 1 102 ? -14.686 -2.739 9.107 1.00 97.50 102 LEU A C 1
ATOM 807 O O . LEU A 1 102 ? -15.244 -3.756 8.685 1.00 97.50 102 LEU A O 1
ATOM 811 N N . ALA A 1 103 ? -14.765 -1.557 8.500 1.00 95.81 103 ALA A N 1
ATOM 812 C CA . ALA A 1 103 ? -15.336 -1.356 7.179 1.00 95.81 103 ALA A CA 1
ATOM 813 C C . ALA A 1 103 ? -14.506 -2.082 6.114 1.00 95.81 103 ALA A C 1
ATOM 815 O O . ALA A 1 103 ? -13.282 -1.950 6.071 1.00 95.81 103 ALA A O 1
ATOM 816 N N . GLN A 1 104 ? -15.169 -2.833 5.239 1.00 91.25 104 GLN A N 1
ATOM 817 C CA . GLN A 1 104 ? -14.486 -3.552 4.173 1.00 91.25 104 GLN A CA 1
ATOM 818 C C . GLN A 1 104 ? -14.124 -2.622 3.013 1.00 91.25 104 GLN A C 1
ATOM 820 O O . GLN A 1 104 ? -14.871 -1.717 2.655 1.00 91.25 104 GLN A O 1
ATOM 825 N N . SER A 1 105 ? -12.989 -2.877 2.375 1.00 85.31 105 SER A N 1
ATOM 826 C CA . SER A 1 105 ? -12.593 -2.131 1.181 1.00 85.31 105 SER A CA 1
ATOM 827 C C . SER A 1 105 ? -13.339 -2.627 -0.071 1.00 85.31 105 SER A C 1
ATOM 829 O O . SER A 1 105 ? -13.567 -3.831 -0.218 1.00 85.31 105 SER A O 1
ATOM 831 N N . GLN A 1 106 ? -13.672 -1.708 -0.981 1.00 80.81 106 GLN A N 1
ATOM 832 C CA . GLN A 1 106 ? -14.209 -1.933 -2.333 1.00 80.81 106 GLN A CA 1
ATOM 833 C C . GLN A 1 106 ? -13.335 -1.223 -3.374 1.00 80.81 106 GLN A C 1
ATOM 835 O O . GLN A 1 106 ? -12.706 -0.213 -3.076 1.00 80.81 106 GLN A O 1
ATOM 840 N N . SER A 1 107 ? -13.266 -1.737 -4.605 1.00 68.31 107 SER A N 1
ATOM 841 C CA . SER A 1 107 ? -12.497 -1.078 -5.679 1.00 68.31 107 SER A CA 1
ATOM 842 C C . SER A 1 107 ? -13.191 0.171 -6.219 1.00 68.31 107 SER A C 1
ATOM 844 O O . SER A 1 107 ? -12.534 1.136 -6.596 1.00 68.31 107 SER A O 1
ATOM 846 N N . THR A 1 108 ? -14.519 0.134 -6.269 1.00 70.75 108 THR A N 1
ATOM 847 C CA . THR A 1 108 ? -15.408 1.215 -6.696 1.00 70.75 108 THR A CA 1
ATOM 848 C C . THR A 1 108 ? -16.716 1.099 -5.916 1.00 70.75 108 THR A C 1
ATOM 850 O O . THR A 1 108 ? -17.025 -0.006 -5.462 1.00 70.75 108 THR A O 1
ATOM 853 N N . PRO A 1 109 ? -17.503 2.183 -5.807 1.00 73.75 109 PRO A N 1
ATOM 854 C CA . PRO A 1 109 ? -18.863 2.127 -5.278 1.00 73.75 109 PRO A CA 1
ATOM 855 C C . PRO A 1 109 ? -19.657 0.934 -5.820 1.00 73.75 109 PRO A C 1
ATOM 857 O O . PRO A 1 109 ? -19.730 0.738 -7.036 1.00 73.75 109 PRO A O 1
ATOM 860 N N . GLY A 1 110 ? -20.198 0.107 -4.923 1.00 71.25 110 GLY A N 1
ATOM 861 C CA . GLY A 1 110 ? -21.036 -1.048 -5.268 1.00 71.25 110 GLY A CA 1
ATOM 862 C C . GLY A 1 110 ? -20.293 -2.298 -5.758 1.00 71.25 110 GLY A C 1
ATOM 863 O O . GLY A 1 110 ? -20.941 -3.293 -6.080 1.00 71.25 110 GLY A O 1
ATOM 864 N N . ALA A 1 111 ? -18.957 -2.289 -5.816 1.00 70.44 111 ALA A N 1
ATOM 865 C CA . ALA A 1 111 ? -18.177 -3.483 -6.148 1.00 70.44 111 ALA A CA 1
ATOM 866 C C . ALA A 1 111 ? -18.154 -4.495 -4.982 1.00 70.44 111 ALA A C 1
ATOM 868 O O . ALA A 1 111 ? -18.331 -4.105 -3.829 1.00 70.44 111 ALA A O 1
ATOM 869 N N . PRO A 1 112 ? -17.860 -5.786 -5.228 1.00 72.19 112 PRO A N 1
ATOM 870 C CA . PRO A 1 112 ? -17.672 -6.755 -4.153 1.00 72.19 112 PRO A CA 1
ATOM 871 C C . PRO A 1 112 ? -16.572 -6.341 -3.161 1.00 72.19 112 PRO A C 1
ATOM 873 O O . PRO A 1 112 ? -15.434 -6.034 -3.539 1.00 72.19 112 PRO A O 1
ATOM 876 N N . SER A 1 113 ? -16.924 -6.363 -1.876 1.00 77.06 113 SER A N 1
ATOM 877 C CA . SER A 1 113 ? -16.028 -6.061 -0.758 1.00 77.06 113 SER A CA 1
ATOM 878 C C . SER A 1 113 ? -14.956 -7.141 -0.573 1.00 77.06 113 SER A C 1
ATOM 880 O O . SER A 1 113 ? -15.177 -8.304 -0.914 1.00 77.06 113 SER A O 1
ATOM 882 N N . PHE A 1 114 ? -13.783 -6.779 -0.034 1.00 69.50 114 PHE A N 1
ATOM 883 C CA . PHE A 1 114 ? -12.639 -7.705 -0.040 1.00 69.50 114 PHE A CA 1
ATOM 884 C C . PHE A 1 114 ? -11.723 -7.777 1.160 1.00 69.50 114 PHE A C 1
ATOM 886 O O . PHE A 1 114 ? -10.900 -8.688 1.264 1.00 69.50 114 PHE A O 1
ATOM 893 N N . GLU A 1 115 ? -11.819 -6.818 2.055 1.00 71.25 115 GLU A N 1
ATOM 894 C CA . GLU A 1 115 ? -11.036 -6.854 3.272 1.00 71.25 115 GLU A CA 1
ATOM 895 C C . GLU A 1 115 ? -11.792 -7.679 4.307 1.00 71.25 115 GLU A C 1
ATOM 897 O O . GLU A 1 115 ? -12.773 -7.224 4.882 1.00 71.25 115 GLU A O 1
ATOM 902 N N . THR A 1 116 ? -11.346 -8.910 4.538 1.00 76.38 116 THR A N 1
ATOM 903 C CA . THR A 1 116 ? -11.951 -9.790 5.548 1.00 76.38 116 THR A CA 1
ATOM 904 C C . THR A 1 116 ? -11.285 -9.657 6.915 1.00 76.38 116 THR A C 1
ATOM 906 O O . THR A 1 116 ? -11.748 -10.274 7.862 1.00 76.38 116 THR A O 1
ATOM 909 N N . GLY A 1 117 ? -10.223 -8.854 7.046 1.00 87.94 117 GLY A N 1
ATOM 910 C CA . GLY A 1 117 ? -9.376 -8.784 8.240 1.00 87.94 117 GLY A CA 1
ATOM 911 C C . GLY A 1 117 ? -8.159 -9.714 8.167 1.00 87.94 117 GLY A C 1
ATOM 912 O O . GLY A 1 117 ? -7.956 -10.445 7.195 1.00 87.94 117 GLY A O 1
ATOM 913 N N . ILE A 1 118 ? -7.306 -9.663 9.193 1.00 92.25 118 ILE A N 1
ATOM 914 C CA . ILE A 1 118 ? -6.008 -10.349 9.211 1.00 92.25 118 ILE A CA 1
ATOM 915 C C . ILE A 1 118 ? -5.986 -11.445 10.279 1.00 92.25 118 ILE A C 1
ATOM 917 O O . ILE A 1 118 ? -6.456 -11.266 11.406 1.00 92.25 118 ILE A O 1
ATOM 921 N N . HIS A 1 119 ? -5.382 -12.577 9.921 1.00 94.56 119 HIS A N 1
ATOM 922 C CA . HIS A 1 119 ? -4.945 -13.610 10.844 1.00 94.56 119 HIS A CA 1
ATOM 923 C C . HIS A 1 119 ? -3.432 -13.509 11.068 1.00 94.56 119 HIS A C 1
ATOM 925 O O . HIS A 1 119 ? -2.614 -13.801 10.193 1.00 94.56 119 HIS A O 1
ATOM 931 N N . VAL A 1 120 ? -3.053 -13.119 12.279 1.00 95.50 120 VAL A N 1
ATOM 932 C CA . VAL A 1 120 ? -1.671 -13.027 12.739 1.00 95.50 120 VAL A CA 1
ATOM 933 C C . VAL A 1 120 ? -1.275 -14.325 13.420 1.00 95.50 120 VAL A C 1
ATOM 935 O O . VAL A 1 120 ? -1.784 -14.674 14.491 1.00 95.50 120 VAL A O 1
ATOM 938 N N . ASN A 1 121 ? -0.303 -15.021 12.835 1.00 95.88 121 ASN A N 1
ATOM 939 C CA . ASN A 1 121 ? 0.308 -16.189 13.450 1.00 95.88 121 ASN A CA 1
ATOM 940 C C . ASN A 1 121 ? 1.543 -15.762 14.250 1.00 95.88 121 ASN A C 1
ATOM 942 O O . ASN A 1 121 ? 2.638 -15.647 13.705 1.00 95.88 121 ASN A O 1
ATOM 946 N N . THR A 1 122 ? 1.406 -15.573 15.562 1.00 93.62 122 THR A N 1
ATOM 947 C CA . THR A 1 122 ? 2.507 -15.083 16.417 1.00 93.62 122 THR A CA 1
ATOM 948 C C . THR A 1 122 ? 3.680 -16.063 16.543 1.00 93.62 122 THR A C 1
ATOM 950 O O . THR A 1 122 ? 4.807 -15.638 16.797 1.00 93.62 122 THR A O 1
ATOM 953 N N . LYS A 1 123 ? 3.461 -17.366 16.305 1.00 94.75 123 LYS A N 1
ATOM 954 C CA . LYS A 1 123 ? 4.525 -18.386 16.264 1.00 94.75 123 LYS A CA 1
ATOM 955 C C . LYS A 1 123 ? 5.365 -18.288 14.992 1.00 94.75 123 LYS A C 1
ATOM 957 O O . LYS A 1 123 ? 6.580 -18.491 15.049 1.00 94.75 123 LYS A O 1
ATOM 962 N N . LYS A 1 124 ? 4.742 -18.034 13.840 1.00 94.31 124 LYS A N 1
ATOM 963 C CA . LYS A 1 124 ? 5.426 -17.896 12.539 1.00 94.31 124 LYS A CA 1
ATOM 964 C C . LYS A 1 124 ? 5.814 -16.448 12.218 1.00 94.31 124 LYS A C 1
ATOM 966 O O . LYS A 1 124 ? 6.669 -16.243 11.366 1.00 94.31 124 LYS A O 1
ATOM 971 N N . PHE A 1 125 ? 5.238 -15.488 12.938 1.00 93.44 125 PHE A N 1
ATOM 972 C CA . PHE A 1 125 ? 5.315 -14.052 12.679 1.00 93.44 125 PHE A CA 1
ATOM 973 C C . PHE A 1 125 ? 4.866 -13.697 11.251 1.00 93.44 125 PHE A C 1
ATOM 975 O O . PHE A 1 125 ? 5.554 -12.982 10.524 1.00 93.44 125 PHE A O 1
ATOM 982 N N . THR A 1 126 ? 3.717 -14.254 10.852 1.00 92.06 126 THR A N 1
ATOM 983 C CA . THR A 1 126 ? 3.061 -13.998 9.559 1.00 92.06 126 THR A CA 1
ATOM 984 C C . THR A 1 126 ? 1.743 -13.259 9.758 1.00 92.06 126 THR A C 1
ATOM 986 O O . THR A 1 126 ? 1.120 -13.366 10.818 1.00 92.06 126 THR A O 1
ATOM 989 N N . PHE A 1 127 ? 1.366 -12.488 8.740 1.00 90.88 127 PHE A N 1
ATOM 990 C CA . PHE A 1 127 ? 0.190 -11.625 8.701 1.00 90.88 127 PHE A CA 1
ATOM 991 C C . PHE A 1 127 ? -0.528 -11.943 7.400 1.00 90.88 127 PHE A C 1
ATOM 993 O O . PHE A 1 127 ? -0.136 -11.459 6.340 1.00 90.88 127 PHE A O 1
ATOM 1000 N N . ASP A 1 128 ? -1.514 -12.822 7.491 1.00 85.75 128 ASP A N 1
ATOM 1001 C CA . ASP A 1 128 ? -2.185 -13.398 6.335 1.00 85.75 128 ASP A CA 1
ATOM 1002 C C . ASP A 1 128 ? -3.647 -12.937 6.330 1.00 85.75 128 ASP A C 1
ATOM 1004 O O . ASP A 1 128 ? -4.231 -12.713 7.392 1.00 85.75 128 ASP A O 1
ATOM 1008 N N . ILE A 1 129 ? -4.258 -12.796 5.153 1.00 84.12 129 ILE A N 1
ATOM 1009 C CA . ILE A 1 129 ? -5.701 -12.530 5.066 1.00 84.12 129 ILE A CA 1
ATOM 1010 C C . ILE A 1 129 ? -6.443 -13.670 5.771 1.00 84.12 129 ILE A C 1
ATOM 1012 O O . ILE A 1 129 ? -6.137 -14.852 5.573 1.00 84.12 129 ILE A O 1
ATOM 1016 N N . ALA A 1 130 ? -7.398 -13.325 6.633 1.00 84.88 130 ALA A N 1
ATOM 1017 C CA . ALA A 1 130 ? -8.145 -14.324 7.378 1.00 84.88 130 ALA A CA 1
ATOM 1018 C C . ALA A 1 130 ? -8.985 -15.177 6.414 1.00 84.88 130 ALA A C 1
ATOM 1020 O O . ALA A 1 130 ? -9.855 -14.668 5.711 1.00 84.88 130 ALA A O 1
ATOM 1021 N N . SER A 1 131 ? -8.739 -16.494 6.410 1.00 82.94 131 SER A N 1
ATOM 1022 C CA . SER A 1 131 ? -9.484 -17.446 5.560 1.00 82.94 131 SER A CA 1
ATOM 1023 C C . SER A 1 131 ? -10.978 -17.555 5.893 1.00 82.94 131 SER A C 1
ATOM 1025 O O . SER A 1 131 ? -11.726 -18.123 5.109 1.00 82.94 131 SER A O 1
ATOM 1027 N N . ALA A 1 132 ? -11.390 -17.069 7.066 1.00 84.88 132 ALA A N 1
ATOM 1028 C CA . ALA A 1 132 ? -12.774 -17.055 7.519 1.00 84.88 132 ALA A CA 1
ATOM 1029 C C . ALA A 1 132 ? -12.951 -16.012 8.647 1.00 84.88 132 ALA A C 1
ATOM 1031 O O . ALA A 1 132 ? -11.962 -15.720 9.338 1.00 84.88 132 ALA A O 1
ATOM 1032 N N . PRO A 1 133 ? -14.163 -15.457 8.854 1.00 89.00 133 PRO A N 1
ATOM 1033 C CA . PRO A 1 133 ? -14.408 -14.397 9.837 1.00 89.00 133 PRO A CA 1
ATOM 1034 C C . PRO A 1 133 ? -13.993 -14.751 11.271 1.00 89.00 133 PRO A C 1
ATOM 1036 O O . PRO A 1 133 ? -13.421 -13.931 11.981 1.00 89.00 133 PRO A O 1
ATOM 1039 N N . GLU A 1 134 ? -14.191 -15.994 11.699 1.00 91.25 134 GLU A N 1
ATOM 1040 C CA . GLU A 1 134 ? -13.848 -16.463 13.046 1.00 91.25 134 GLU A CA 1
ATOM 1041 C C . GLU A 1 134 ? -12.337 -16.556 13.309 1.00 91.25 134 GLU A C 1
ATOM 1043 O O . GLU A 1 134 ? -11.909 -16.735 14.449 1.00 91.25 134 GLU A O 1
ATOM 1048 N N . LYS A 1 135 ? -11.510 -16.448 12.263 1.00 94.31 135 LYS A N 1
ATOM 1049 C CA . LYS A 1 135 ? -10.045 -16.481 12.373 1.00 94.31 135 LYS A CA 1
ATOM 1050 C C . LYS A 1 135 ? -9.416 -15.092 12.433 1.00 94.31 135 LYS A C 1
ATOM 1052 O O . LYS A 1 135 ? -8.193 -15.010 12.595 1.00 94.31 135 LYS A O 1
ATOM 1057 N N . ILE A 1 136 ? -10.204 -14.027 12.289 1.00 96.25 136 ILE A N 1
ATOM 1058 C CA . ILE A 1 136 ? -9.720 -12.648 12.378 1.00 96.25 136 ILE A CA 1
ATOM 1059 C C . ILE A 1 136 ? -9.209 -12.397 13.797 1.00 96.25 136 ILE A C 1
ATOM 1061 O O . ILE A 1 136 ? -9.930 -12.575 14.775 1.00 96.25 136 ILE A O 1
ATOM 1065 N N . ASN A 1 137 ? -7.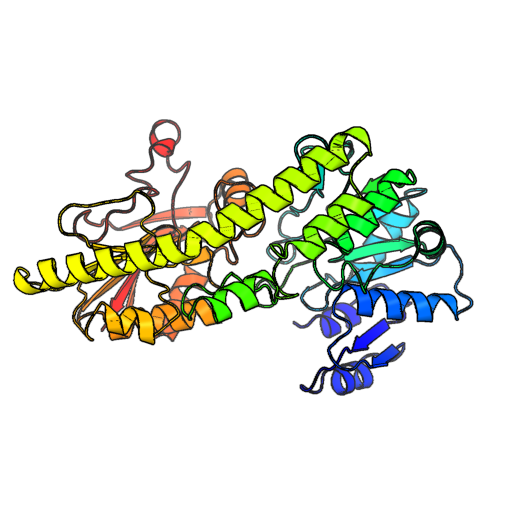961 -11.949 13.913 1.00 97.69 137 ASN A N 1
ATOM 1066 C CA . ASN A 1 137 ? -7.377 -11.550 15.198 1.00 97.69 137 ASN A CA 1
ATOM 1067 C C . ASN A 1 137 ? -6.604 -10.223 15.127 1.00 97.69 137 ASN A C 1
ATOM 1069 O O . ASN A 1 137 ? -5.945 -9.836 16.095 1.00 97.69 137 ASN A O 1
ATOM 1073 N N . CYS A 1 138 ? -6.684 -9.536 13.987 1.00 97.62 138 CYS A N 1
ATOM 1074 C CA . CYS A 1 138 ? -6.099 -8.230 13.751 1.00 97.62 138 CYS A CA 1
ATOM 1075 C C . CYS A 1 138 ? -6.889 -7.485 12.664 1.00 97.62 138 CYS A C 1
ATOM 1077 O O . CYS A 1 138 ? -7.304 -8.077 11.664 1.00 97.62 138 CYS A O 1
ATOM 1079 N N . LEU A 1 139 ? -7.080 -6.182 12.860 1.00 96.62 139 LEU A N 1
ATOM 1080 C CA . LEU A 1 139 ? -7.743 -5.263 11.935 1.00 96.62 139 LEU A CA 1
ATOM 1081 C C . LEU A 1 139 ? -6.873 -4.008 11.737 1.00 96.62 139 LEU A C 1
ATOM 1083 O O . LEU A 1 139 ? -6.061 -3.658 12.596 1.00 96.62 139 LEU A O 1
ATOM 1087 N N . SER A 1 140 ? -7.049 -3.326 10.604 1.00 93.19 140 SER A N 1
ATOM 1088 C CA . SER A 1 140 ? -6.507 -1.976 10.402 1.00 93.19 140 SER A CA 1
ATOM 1089 C C . SER A 1 140 ? -7.390 -0.927 11.096 1.00 93.19 140 SER A C 1
ATOM 1091 O O . SER A 1 140 ? -8.413 -1.260 11.690 1.00 93.19 140 SER A O 1
ATOM 1093 N N . THR A 1 141 ? -7.010 0.350 11.016 1.00 94.38 141 THR A N 1
ATOM 1094 C CA . THR A 1 141 ? -7.823 1.483 11.513 1.00 94.38 141 THR A CA 1
ATOM 1095 C C . THR A 1 141 ? -8.400 2.347 10.386 1.00 94.38 141 THR A C 1
ATOM 1097 O O . THR A 1 141 ? -8.826 3.467 10.636 1.00 94.38 141 THR A O 1
ATOM 1100 N N . ARG A 1 142 ? -8.452 1.828 9.147 1.00 92.19 142 ARG A N 1
ATOM 1101 C CA . ARG A 1 142 ? -8.890 2.590 7.960 1.00 92.19 142 ARG A CA 1
ATOM 1102 C C . ARG A 1 142 ? -10.339 3.079 8.045 1.00 92.19 142 ARG A C 1
ATOM 1104 O O . ARG A 1 142 ? -10.660 4.112 7.477 1.00 92.19 142 ARG A O 1
ATOM 1111 N N . GLY A 1 143 ? -11.191 2.325 8.736 1.00 96.56 143 GLY A N 1
ATOM 1112 C CA . GLY A 1 143 ? -12.606 2.616 8.972 1.00 96.56 143 GLY A CA 1
ATOM 1113 C C . GLY A 1 143 ? -13.127 1.721 10.092 1.00 96.56 143 GLY A C 1
ATOM 1114 O O . GLY A 1 143 ? -13.815 0.737 9.838 1.00 96.56 143 GLY A O 1
ATOM 1115 N N . LEU A 1 144 ? -12.695 1.990 11.320 1.00 98.06 144 LEU A N 1
ATOM 1116 C CA . LEU A 1 144 ? -12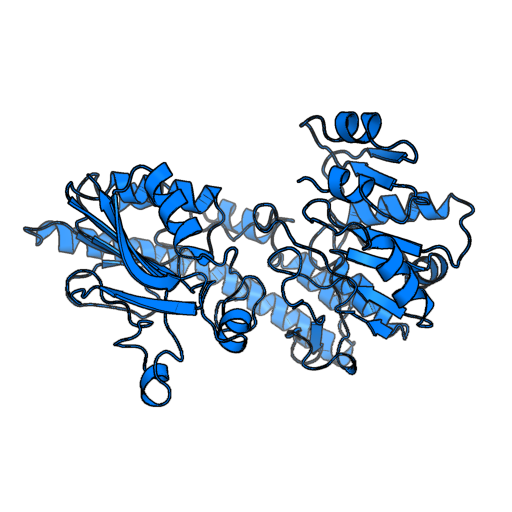.895 1.152 12.496 1.00 98.06 144 LEU A CA 1
ATOM 1117 C C . LEU A 1 144 ? -13.957 1.753 13.423 1.00 98.06 144 LEU A C 1
ATOM 1119 O O . LEU A 1 144 ? -13.750 2.817 14.007 1.00 98.06 144 LEU A O 1
ATOM 1123 N N . PHE A 1 145 ? -15.064 1.040 13.592 1.00 98.62 145 PHE A N 1
ATOM 1124 C CA . PHE A 1 145 ? -16.149 1.373 14.507 1.00 98.62 145 PHE A CA 1
ATOM 1125 C C . PHE A 1 145 ? -15.987 0.619 15.830 1.00 98.62 145 PHE A C 1
ATOM 1127 O O . PHE A 1 145 ? -15.775 -0.599 15.854 1.00 98.62 145 PHE A O 1
ATOM 1134 N N . LEU A 1 146 ? -16.138 1.336 16.938 1.00 98.12 146 LEU A N 1
ATOM 1135 C CA . LEU A 1 146 ? -16.121 0.790 18.292 1.00 98.12 146 LEU A CA 1
ATOM 1136 C C . LEU A 1 146 ? -16.956 1.659 19.231 1.00 98.12 146 LEU A C 1
ATOM 1138 O O . LEU A 1 146 ? -17.079 2.861 19.019 1.00 98.12 146 LEU A O 1
ATOM 1142 N N . ARG A 1 147 ? -17.518 1.071 20.290 1.00 98.25 147 ARG A N 1
ATOM 1143 C CA . ARG A 1 147 ? -18.219 1.859 21.314 1.00 98.25 147 ARG A CA 1
ATOM 1144 C C . ARG A 1 147 ? -17.211 2.637 22.150 1.00 98.25 147 ARG A C 1
ATOM 1146 O O . ARG A 1 147 ? -16.097 2.161 22.378 1.00 98.25 147 ARG A O 1
ATOM 1153 N N . TRP A 1 148 ? -17.603 3.790 22.676 1.00 97.62 148 TRP A N 1
ATOM 1154 C CA . TRP A 1 148 ? -16.720 4.597 23.511 1.00 97.62 148 TRP A CA 1
ATOM 1155 C C . TRP A 1 148 ? -16.239 3.834 24.754 1.00 97.62 148 TRP A C 1
ATOM 1157 O O . TRP A 1 148 ? -15.038 3.798 25.023 1.00 97.62 148 TRP A O 1
ATOM 1167 N N . LYS A 1 149 ? -17.133 3.119 25.447 1.00 97.12 149 LYS A N 1
ATOM 1168 C CA . LYS A 1 149 ? -16.771 2.261 26.590 1.00 97.12 149 LYS A CA 1
ATOM 1169 C C . LYS A 1 149 ? -15.764 1.172 26.213 1.00 97.12 149 LYS A C 1
ATOM 1171 O O . LYS A 1 149 ? -14.869 0.860 26.994 1.00 97.12 149 LYS A O 1
ATOM 1176 N N . ASP A 1 150 ? -15.896 0.632 25.002 1.00 97.69 150 ASP A N 1
ATOM 1177 C CA . ASP A 1 150 ? -15.024 -0.418 24.488 1.00 97.69 150 ASP A CA 1
ATOM 1178 C C . ASP A 1 150 ? -13.635 0.180 24.196 1.00 97.69 150 ASP A C 1
ATOM 1180 O O . ASP A 1 150 ? -12.616 -0.376 24.602 1.00 97.69 150 ASP A O 1
ATOM 1184 N N . PHE A 1 151 ? -13.576 1.376 23.597 1.00 97.88 151 PHE A N 1
ATOM 1185 C CA . PHE A 1 151 ? -12.331 2.121 23.383 1.00 97.88 151 PHE A CA 1
ATOM 1186 C C . PHE A 1 151 ? -11.618 2.434 24.711 1.00 97.88 151 PHE A C 1
ATOM 1188 O O . PHE A 1 151 ? -10.413 2.212 24.841 1.00 97.88 151 PHE A O 1
ATOM 1195 N N . GLN A 1 152 ? -12.359 2.874 25.732 1.00 97.38 152 GLN A N 1
ATOM 1196 C CA . GLN A 1 152 ? -11.816 3.111 27.072 1.00 97.38 152 GLN A CA 1
ATOM 1197 C C . GLN A 1 152 ? -11.235 1.834 27.698 1.00 97.38 152 GLN A C 1
ATOM 1199 O O . GLN A 1 152 ? -10.160 1.890 28.299 1.00 97.38 152 GLN A O 1
ATOM 1204 N N . GLU A 1 153 ? -11.913 0.689 27.550 1.00 97.69 153 GLU A N 1
ATOM 1205 C CA . GLU A 1 153 ? -11.432 -0.598 28.066 1.00 97.69 153 GLU A CA 1
ATOM 1206 C C . GLU A 1 153 ? -10.195 -1.087 27.304 1.00 97.69 153 GLU A C 1
ATOM 1208 O O . GLU A 1 153 ? -9.258 -1.595 27.925 1.00 97.69 153 GLU A O 1
ATOM 1213 N N . ILE A 1 154 ? -10.156 -0.948 25.974 1.00 97.81 154 ILE A N 1
ATOM 1214 C CA . ILE A 1 154 ? -9.010 -1.352 25.141 1.00 97.81 154 ILE A CA 1
ATOM 1215 C C . ILE A 1 154 ? -7.771 -0.531 25.505 1.00 97.81 154 ILE A C 1
ATOM 1217 O O . ILE A 1 154 ? -6.708 -1.125 25.732 1.00 97.81 154 ILE A O 1
ATOM 1221 N N . GLY A 1 155 ? -7.929 0.782 25.664 1.00 96.44 155 GLY A N 1
ATOM 1222 C CA . GLY A 1 155 ? -6.894 1.700 26.124 1.00 96.44 155 GLY A CA 1
ATOM 1223 C C . GLY A 1 155 ? -6.382 2.648 25.043 1.00 96.44 155 GLY A C 1
ATOM 1224 O O . GLY A 1 155 ? -6.917 2.735 23.944 1.00 96.44 155 GLY A O 1
ATOM 1225 N N . ASP A 1 156 ? -5.331 3.377 25.396 1.00 95.62 156 ASP A N 1
ATOM 1226 C CA . ASP A 1 156 ? -4.684 4.402 24.581 1.00 95.62 156 ASP A CA 1
ATOM 1227 C C . ASP A 1 156 ? -3.738 3.817 23.516 1.00 95.62 156 ASP A C 1
ATOM 1229 O O . ASP A 1 156 ? -3.514 2.605 23.465 1.00 95.62 156 ASP A O 1
ATOM 1233 N N . PHE A 1 157 ? -3.189 4.666 22.644 1.00 97.88 157 PHE A N 1
ATOM 1234 C CA . PHE A 1 157 ? -2.177 4.277 21.656 1.00 97.88 157 PHE A CA 1
ATOM 1235 C C . PHE A 1 157 ? -0.758 4.450 22.219 1.00 97.88 157 PHE A C 1
ATOM 1237 O O . PHE A 1 157 ? -0.535 5.093 23.243 1.00 97.88 157 PHE A O 1
ATOM 1244 N N . HIS A 1 158 ? 0.242 3.904 21.521 1.00 97.62 158 HIS A N 1
ATOM 1245 C CA . HIS A 1 158 ? 1.652 3.964 21.927 1.00 97.62 158 HIS A CA 1
ATOM 1246 C C . HIS A 1 158 ? 2.509 4.836 20.986 1.00 97.62 158 HIS A C 1
ATOM 1248 O O . HIS A 1 158 ? 3.462 4.332 20.387 1.00 97.62 158 HIS A O 1
ATOM 1254 N N . PRO A 1 159 ? 2.232 6.149 20.854 1.00 96.94 159 PRO A N 1
ATOM 1255 C CA . PRO A 1 159 ? 2.794 6.985 19.789 1.00 96.94 159 PRO A CA 1
ATOM 1256 C C . PRO A 1 159 ? 4.311 7.194 19.865 1.00 96.94 159 PRO A C 1
ATOM 1258 O O . PRO A 1 159 ? 4.925 7.548 18.870 1.00 96.94 159 PRO A O 1
ATOM 1261 N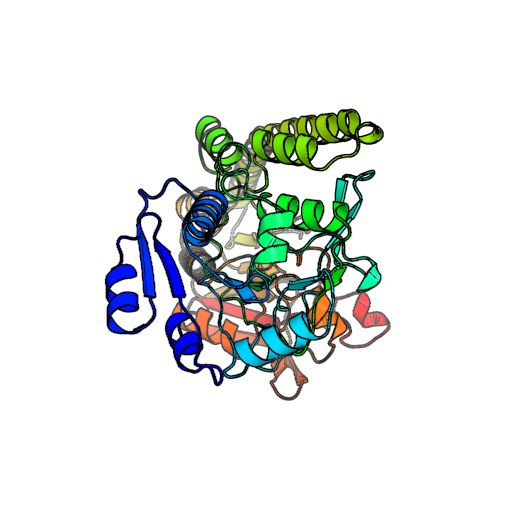 N . ILE A 1 160 ? 4.948 6.960 21.016 1.00 95.69 160 ILE A N 1
ATOM 1262 C CA . ILE A 1 160 ? 6.411 7.088 21.142 1.00 95.69 160 ILE A CA 1
ATOM 1263 C C . ILE A 1 160 ? 7.126 5.893 20.496 1.00 95.69 160 ILE A C 1
ATOM 1265 O O . ILE A 1 160 ? 8.131 6.057 19.806 1.00 95.69 160 ILE A O 1
ATOM 1269 N N . ILE A 1 161 ? 6.616 4.680 20.723 1.00 96.94 161 ILE A N 1
ATOM 1270 C CA . ILE A 1 161 ? 7.266 3.431 20.298 1.00 96.94 161 ILE A CA 1
ATOM 1271 C C . ILE A 1 161 ? 6.651 2.835 19.030 1.00 96.94 161 ILE A C 1
ATOM 1273 O O . ILE A 1 161 ? 7.302 2.025 18.381 1.00 96.94 161 ILE A O 1
ATOM 1277 N N . LEU A 1 162 ? 5.434 3.250 18.669 1.00 97.19 162 LEU A N 1
ATOM 1278 C CA . LEU A 1 162 ? 4.722 2.921 17.434 1.00 97.19 162 LEU A CA 1
ATOM 1279 C C . LEU A 1 162 ? 4.027 4.192 16.898 1.00 97.19 162 LEU A C 1
ATOM 1281 O O . LEU A 1 162 ? 2.806 4.287 16.965 1.00 97.19 162 LEU A O 1
ATOM 1285 N N . PRO A 1 163 ? 4.771 5.200 16.399 1.00 96.31 163 PRO A N 1
ATOM 1286 C CA . PRO A 1 163 ? 4.192 6.488 15.987 1.00 96.31 163 PRO A CA 1
ATOM 1287 C C . PRO A 1 163 ? 3.274 6.397 14.765 1.00 96.31 163 PRO A C 1
ATOM 1289 O O . PRO A 1 163 ? 2.351 7.193 14.614 1.00 96.31 163 PRO A O 1
ATOM 1292 N N . HIS A 1 164 ? 3.522 5.444 13.867 1.00 94.88 164 HIS A N 1
ATOM 1293 C CA . HIS A 1 164 ? 2.820 5.353 12.590 1.00 94.88 164 HIS A CA 1
ATOM 1294 C C . HIS A 1 164 ? 2.426 3.905 12.290 1.00 94.88 164 HIS A C 1
ATOM 1296 O O . HIS A 1 164 ? 1.405 3.440 12.794 1.00 94.88 164 HIS A O 1
ATOM 1302 N N . TYR A 1 165 ? 3.246 3.165 11.537 1.00 92.62 165 TYR A N 1
ATOM 1303 C CA . TYR A 1 165 ? 2.996 1.752 11.255 1.00 92.62 165 TYR A CA 1
ATOM 1304 C C . TYR A 1 165 ? 3.014 0.888 12.514 1.00 92.62 165 TYR A C 1
ATOM 1306 O O . TYR A 1 165 ? 3.688 1.218 13.492 1.00 92.62 165 TYR A O 1
ATOM 1314 N N . TRP A 1 166 ? 2.312 -0.247 12.430 1.00 94.88 166 TRP A N 1
ATOM 1315 C CA . TRP A 1 166 ? 2.141 -1.258 13.479 1.00 94.88 166 TRP A CA 1
ATOM 1316 C C . TRP A 1 166 ? 1.257 -0.839 14.659 1.00 94.88 166 TRP A C 1
ATOM 1318 O O . TRP A 1 166 ? 0.884 -1.699 15.455 1.00 94.88 166 TRP A O 1
ATOM 1328 N N . SER A 1 167 ? 0.907 0.441 14.784 1.00 96.62 167 SER A N 1
ATOM 1329 C CA . SER A 1 167 ? 0.099 0.951 15.896 1.00 96.62 167 SER A CA 1
ATOM 1330 C C . SER A 1 167 ? -1.345 0.450 15.867 1.00 96.62 167 SER A C 1
ATOM 1332 O O . SER A 1 167 ? -1.888 0.019 16.879 1.00 96.62 167 SER A O 1
ATOM 1334 N N . ASP A 1 168 ? -1.934 0.437 14.683 1.00 94.75 168 ASP A N 1
ATOM 1335 C CA . ASP A 1 168 ? -3.256 -0.074 14.369 1.00 94.75 168 ASP A CA 1
ATOM 1336 C C . ASP A 1 168 ? -3.356 -1.583 14.609 1.00 94.75 168 ASP A C 1
ATOM 1338 O O . ASP A 1 168 ? -4.291 -2.051 15.262 1.00 94.75 168 ASP A O 1
ATOM 1342 N N . TYR A 1 169 ? -2.345 -2.339 14.175 1.00 96.94 169 TYR A N 1
ATOM 1343 C CA . TYR A 1 169 ? -2.293 -3.783 14.421 1.00 96.94 169 TYR A CA 1
ATOM 1344 C C . TYR A 1 169 ? -2.092 -4.102 15.901 1.00 96.94 169 TYR A C 1
ATOM 1346 O O . TYR A 1 169 ? -2.707 -5.031 16.417 1.00 96.94 169 TYR A O 1
ATOM 1354 N N . GLU A 1 170 ? -1.248 -3.347 16.608 1.00 98.12 170 GLU A N 1
ATOM 1355 C CA . GLU A 1 170 ? -1.086 -3.521 18.053 1.00 98.12 170 GLU A CA 1
ATOM 1356 C C . GLU A 1 170 ? -2.424 -3.316 18.761 1.00 98.12 170 GLU A C 1
ATOM 1358 O O . GLU A 1 170 ? -2.846 -4.196 19.517 1.00 98.12 170 GLU A O 1
ATOM 1363 N N . PHE A 1 171 ? -3.100 -2.204 18.465 1.00 98.62 171 PHE A N 1
ATOM 1364 C CA . PHE A 1 171 ? -4.345 -1.809 19.109 1.00 98.62 171 PHE A CA 1
ATOM 1365 C C . PHE A 1 171 ? -5.436 -2.873 18.941 1.00 98.62 171 PHE A C 1
ATOM 1367 O O . PHE A 1 171 ? -6.036 -3.324 19.921 1.00 98.62 171 PHE A O 1
ATOM 1374 N N . THR A 1 172 ? -5.656 -3.352 17.715 1.00 98.44 172 THR A N 1
ATOM 1375 C CA . THR A 1 172 ? -6.716 -4.332 17.430 1.00 98.44 172 THR A CA 1
ATOM 1376 C C . THR A 1 172 ? -6.346 -5.741 17.896 1.00 98.44 172 THR A C 1
ATOM 1378 O O . THR A 1 172 ? -7.203 -6.457 18.418 1.00 98.44 172 THR A O 1
ATOM 1381 N N . MET A 1 173 ? -5.067 -6.130 17.844 1.00 98.31 173 MET A N 1
ATOM 1382 C CA . MET A 1 173 ? -4.610 -7.374 18.474 1.00 98.31 173 MET A CA 1
ATOM 1383 C C . MET A 1 173 ? -4.755 -7.325 19.999 1.00 98.31 173 MET A C 1
ATOM 1385 O O . MET A 1 173 ? -5.058 -8.347 20.621 1.00 98.31 173 MET A O 1
ATOM 1389 N N . ARG A 1 174 ? -4.528 -6.168 20.632 1.00 98.25 174 ARG A N 1
ATOM 1390 C CA . ARG A 1 174 ? -4.745 -5.975 22.073 1.00 98.25 174 ARG A CA 1
ATOM 1391 C C . ARG A 1 174 ? -6.225 -6.072 22.421 1.00 98.25 174 ARG A C 1
ATOM 1393 O O . ARG A 1 174 ? -6.549 -6.751 23.395 1.00 98.25 174 ARG A O 1
ATOM 1400 N N . ALA A 1 175 ? -7.110 -5.501 21.608 1.00 98.38 175 ALA A N 1
ATOM 1401 C CA . ALA A 1 175 ? -8.548 -5.703 21.749 1.00 98.38 175 ALA A CA 1
ATOM 1402 C C . ALA A 1 175 ? -8.933 -7.189 21.649 1.00 98.38 175 ALA A C 1
ATOM 1404 O O . ALA A 1 175 ? -9.594 -7.715 22.544 1.00 98.38 175 ALA A O 1
ATOM 1405 N N . HIS A 1 176 ? -8.438 -7.910 20.638 1.00 98.12 176 HIS A N 1
ATOM 1406 C CA . HIS A 1 176 ? -8.679 -9.350 20.508 1.00 98.12 176 HIS A CA 1
ATOM 1407 C C . HIS A 1 176 ? -8.182 -10.138 21.736 1.00 98.12 176 HIS A C 1
ATOM 1409 O O . HIS A 1 176 ? -8.897 -10.989 22.260 1.00 98.12 176 HIS A O 1
ATOM 1415 N N . ARG A 1 177 ? -6.995 -9.817 22.280 1.00 97.12 177 ARG A N 1
ATOM 1416 C CA . ARG A 1 177 ? -6.492 -10.429 23.533 1.00 97.12 177 ARG A CA 1
ATOM 1417 C C . ARG A 1 177 ? -7.384 -10.142 24.747 1.00 97.12 177 ARG A C 1
ATOM 1419 O O . ARG A 1 177 ? -7.420 -10.956 25.664 1.00 97.12 177 ARG A O 1
ATOM 1426 N N . LYS A 1 178 ? -8.106 -9.018 24.752 1.00 97.75 178 LYS A N 1
ATOM 1427 C CA . LYS A 1 178 ? -9.121 -8.665 25.762 1.00 97.75 178 LYS A CA 1
ATOM 1428 C C . LYS A 1 178 ? -10.48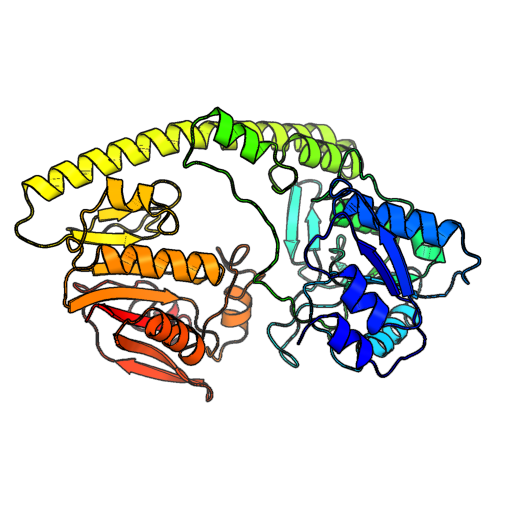6 -9.325 25.503 1.00 97.75 178 LYS A C 1
ATOM 1430 O O . LYS A 1 178 ? -11.447 -9.042 26.218 1.00 97.75 178 LYS A O 1
ATOM 1435 N N . GLY A 1 179 ? -10.584 -10.211 24.512 1.00 97.56 179 GLY A N 1
ATOM 1436 C CA . GLY A 1 179 ? -11.792 -10.973 24.201 1.00 97.56 179 GLY A CA 1
ATOM 1437 C C . GLY A 1 179 ? -12.798 -10.224 23.330 1.00 97.56 179 GLY A C 1
ATOM 1438 O O . GLY A 1 179 ? -13.973 -10.580 23.345 1.00 97.56 179 GLY A O 1
ATOM 1439 N N . TYR A 1 180 ? -12.371 -9.181 22.613 1.00 98.25 180 TYR A N 1
ATOM 1440 C CA . TYR A 1 180 ? -13.225 -8.518 21.631 1.00 98.25 180 TYR A CA 1
ATOM 1441 C C . TYR A 1 180 ? -13.329 -9.345 20.352 1.00 98.25 180 TYR A C 1
ATOM 1443 O O . TYR A 1 180 ? -12.312 -9.767 19.797 1.00 98.25 180 TYR A O 1
ATOM 1451 N N . ALA A 1 181 ? -14.554 -9.521 19.856 1.00 97.50 181 ALA A N 1
ATOM 1452 C CA . ALA A 1 181 ? -14.774 -10.048 18.517 1.00 97.50 181 ALA A CA 1
ATOM 1453 C C . ALA A 1 181 ? -14.347 -8.998 17.482 1.00 97.50 181 ALA A C 1
ATOM 1455 O O . ALA A 1 181 ? -14.813 -7.858 17.515 1.00 97.50 181 ALA A O 1
ATOM 1456 N N . LEU A 1 182 ? -13.461 -9.379 16.566 1.00 98.06 182 LEU A N 1
ATOM 1457 C CA . LEU A 1 182 ? -13.052 -8.532 15.452 1.00 98.06 182 LEU A CA 1
ATOM 1458 C C . LEU A 1 182 ? -13.881 -8.920 14.232 1.00 98.06 182 LEU A C 1
ATOM 1460 O O . LEU A 1 182 ? -13.732 -10.025 13.717 1.00 98.06 182 LEU A O 1
ATOM 1464 N N . ILE A 1 183 ? -14.778 -8.035 13.807 1.00 96.44 183 ILE A N 1
ATOM 1465 C CA . ILE A 1 183 ? -15.775 -8.340 12.781 1.00 96.44 183 ILE A CA 1
ATOM 1466 C C . ILE A 1 183 ? -15.630 -7.425 11.568 1.00 96.44 183 ILE A C 1
ATOM 1468 O O . ILE A 1 183 ? -15.114 -6.310 11.648 1.00 96.44 183 ILE A O 1
ATOM 1472 N N . THR A 1 184 ? -16.111 -7.914 10.432 1.00 94.69 184 THR A N 1
ATOM 1473 C CA . THR A 1 184 ? -16.296 -7.146 9.200 1.00 94.69 184 THR A CA 1
ATOM 1474 C C . THR A 1 184 ? -17.704 -7.413 8.675 1.00 94.69 184 THR A C 1
ATOM 1476 O O . THR A 1 184 ? -18.298 -8.442 9.003 1.00 94.69 184 THR A O 1
ATOM 1479 N N . SER A 1 185 ? -18.253 -6.495 7.880 1.00 92.19 185 SER A N 1
ATOM 1480 C CA . SER A 1 185 ? -19.541 -6.697 7.210 1.00 92.19 185 SER A CA 1
ATOM 1481 C C . SER A 1 185 ? -19.472 -6.200 5.770 1.00 92.19 185 SER A C 1
ATOM 1483 O O . SER A 1 185 ? -19.097 -5.045 5.573 1.00 92.19 185 SER A O 1
ATOM 1485 N N . PRO A 1 186 ? -19.900 -6.994 4.771 1.00 88.25 186 PRO A N 1
ATOM 1486 C CA . PRO A 1 186 ? -20.014 -6.527 3.390 1.00 88.25 186 PRO A CA 1
ATOM 1487 C C . PRO A 1 186 ? -20.936 -5.322 3.216 1.00 88.25 186 PRO A C 1
ATOM 1489 O O . PRO A 1 186 ? -20.749 -4.563 2.271 1.00 88.25 186 PRO A O 1
ATOM 1492 N N . SER A 1 187 ? -21.901 -5.128 4.123 1.00 91.69 187 SER A N 1
ATOM 1493 C CA . SER A 1 187 ? -22.784 -3.958 4.107 1.00 91.69 187 SER A CA 1
ATOM 1494 C C . SER A 1 187 ? -22.079 -2.665 4.524 1.00 91.69 187 SER A C 1
ATOM 1496 O O . SER A 1 187 ? -22.552 -1.589 4.176 1.00 91.69 187 SER A O 1
ATOM 1498 N N . VAL A 1 188 ? -20.968 -2.750 5.260 1.00 95.19 188 VAL A N 1
ATOM 1499 C CA . VAL A 1 188 ? -20.218 -1.594 5.761 1.00 95.19 188 VAL A CA 1
ATOM 1500 C C . VAL A 1 188 ? -18.914 -1.528 4.990 1.00 95.19 188 VAL A C 1
ATOM 1502 O O . VAL A 1 188 ? -17.942 -2.207 5.326 1.00 95.19 188 VAL A O 1
ATOM 1505 N N . SER A 1 189 ? -18.909 -0.733 3.927 1.00 93.44 189 SER A N 1
ATOM 1506 C CA . SER A 1 189 ? -17.811 -0.685 2.970 1.00 93.44 189 SER A CA 1
ATOM 1507 C C . SER A 1 189 ? -17.350 0.731 2.659 1.00 93.44 189 SER A C 1
ATOM 1509 O O . SER A 1 189 ? -18.139 1.670 2.686 1.00 93.44 189 SER A O 1
ATOM 1511 N N . LEU A 1 190 ? -16.074 0.862 2.315 1.00 93.38 190 LEU A N 1
ATOM 1512 C CA . LEU A 1 190 ? -15.452 2.101 1.858 1.00 93.38 190 LEU A CA 1
ATOM 1513 C C . LEU A 1 190 ? -14.612 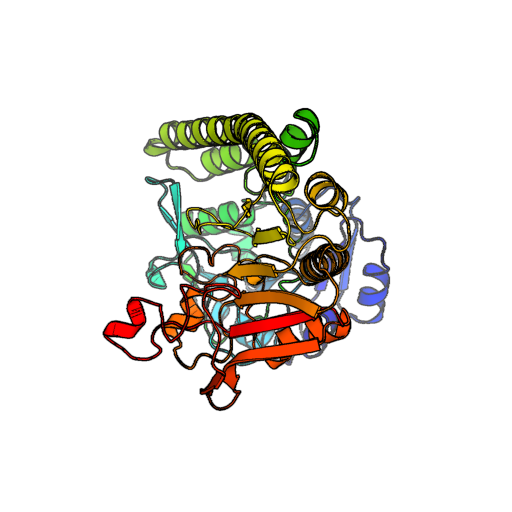1.849 0.605 1.00 93.38 190 LEU A C 1
ATOM 1515 O O . LEU A 1 190 ? -14.185 0.723 0.339 1.00 93.38 190 LEU A O 1
ATOM 1519 N N . VAL A 1 191 ? -14.343 2.902 -0.157 1.00 88.06 191 VAL A N 1
ATOM 1520 C CA . VAL A 1 191 ? -13.489 2.849 -1.348 1.00 88.06 191 VAL A CA 1
ATOM 1521 C C . VAL A 1 191 ? -12.203 3.623 -1.049 1.00 88.06 191 VAL A C 1
ATOM 1523 O O . VAL A 1 191 ? -12.257 4.848 -0.922 1.00 88.06 191 VAL A O 1
ATOM 1526 N N . PRO A 1 192 ? -11.043 2.956 -0.899 1.00 82.56 192 PRO A N 1
ATOM 1527 C CA . PRO A 1 192 ? -9.789 3.640 -0.629 1.00 82.56 192 PRO A CA 1
ATOM 1528 C C . PRO A 1 192 ? -9.293 4.391 -1.867 1.00 82.56 192 PRO A C 1
ATOM 1530 O O . PRO A 1 192 ? -9.244 3.851 -2.976 1.00 82.56 192 PRO A O 1
ATOM 1533 N N . MET A 1 193 ? -8.834 5.621 -1.668 1.00 76.62 193 MET A N 1
ATOM 1534 C CA . MET A 1 193 ? -8.156 6.417 -2.684 1.00 76.62 193 MET A CA 1
ATOM 1535 C C . MET A 1 193 ? -6.677 6.007 -2.724 1.00 76.62 193 MET A C 1
ATOM 1537 O O . MET A 1 193 ? -5.796 6.650 -2.163 1.00 76.62 193 MET A O 1
ATOM 1541 N N . LEU A 1 194 ? -6.389 4.887 -3.402 1.00 57.78 194 LEU A N 1
ATOM 1542 C CA . LEU A 1 194 ? -5.079 4.200 -3.422 1.00 57.78 194 LEU A CA 1
ATOM 1543 C C . LEU A 1 194 ? -3.880 5.049 -3.896 1.00 57.78 194 LEU A C 1
ATOM 1545 O O . LEU A 1 194 ? -2.732 4.596 -3.851 1.00 57.78 194 LEU A O 1
ATOM 1549 N N . HIS A 1 195 ? -4.116 6.267 -4.372 1.00 52.72 195 HIS A N 1
ATOM 1550 C CA . HIS A 1 195 ? -3.077 7.163 -4.859 1.00 52.72 195 HIS A CA 1
ATOM 1551 C C . HIS A 1 195 ? -2.294 7.872 -3.736 1.00 52.72 195 HIS A C 1
ATOM 1553 O O . HIS A 1 195 ? -1.148 8.255 -3.996 1.00 52.72 195 HIS A O 1
ATOM 1559 N N . ASP A 1 196 ? -2.811 7.905 -2.497 1.00 52.19 196 ASP A N 1
ATOM 1560 C CA . ASP A 1 196 ? -2.337 8.822 -1.441 1.00 52.19 196 ASP A CA 1
ATOM 1561 C C . ASP A 1 196 ? -1.766 8.159 -0.169 1.00 52.19 196 ASP A C 1
ATOM 1563 O O . ASP A 1 196 ? -1.456 8.831 0.807 1.00 52.19 196 ASP A O 1
ATOM 1567 N N . THR A 1 197 ? -1.481 6.851 -0.190 1.00 53.97 197 THR A N 1
ATOM 1568 C CA . THR A 1 197 ? -1.093 6.075 1.019 1.00 53.97 197 THR A CA 1
ATOM 1569 C C . THR A 1 197 ? 0.227 6.471 1.717 1.00 53.97 197 THR A C 1
ATOM 1571 O O . THR A 1 197 ? 0.622 5.828 2.690 1.00 53.97 197 THR A O 1
ATOM 1574 N N . GLY A 1 198 ? 0.972 7.473 1.227 1.00 59.94 198 GLY A N 1
ATOM 1575 C CA . GLY A 1 198 ? 2.160 8.054 1.884 1.00 59.94 198 GLY A CA 1
ATOM 1576 C C . GLY A 1 198 ? 3.350 7.112 2.165 1.00 59.94 198 GLY A C 1
ATOM 1577 O O . GLY A 1 198 ? 4.383 7.561 2.675 1.00 59.94 198 GLY A O 1
ATOM 1578 N N . ARG A 1 199 ? 3.238 5.817 1.841 1.00 68.06 199 ARG A N 1
ATOM 1579 C CA . ARG A 1 199 ? 4.213 4.770 2.171 1.00 68.06 199 ARG A CA 1
ATOM 1580 C C . ARG A 1 199 ? 5.522 4.961 1.419 1.00 68.06 199 ARG A C 1
ATOM 1582 O O . ARG A 1 199 ? 5.548 5.046 0.191 1.00 68.06 199 ARG A O 1
ATOM 1589 N N . GLN A 1 200 ? 6.631 4.937 2.156 1.00 72.88 200 GLN A N 1
ATOM 1590 C CA . GLN A 1 200 ? 7.966 5.079 1.588 1.00 72.88 200 GLN A CA 1
ATOM 1591 C C . GLN A 1 200 ? 8.660 3.715 1.458 1.00 72.88 200 GLN A C 1
ATOM 1593 O O . GLN A 1 200 ? 8.781 2.960 2.424 1.00 72.88 200 GLN A O 1
ATOM 1598 N N . GLY A 1 201 ? 9.128 3.405 0.246 1.00 80.00 201 GLY A N 1
ATOM 1599 C CA . GLY A 1 201 ? 10.046 2.292 -0.002 1.00 80.00 201 GLY A CA 1
ATOM 1600 C C . GLY A 1 201 ? 11.469 2.593 0.483 1.00 80.00 201 GLY A C 1
ATOM 1601 O O . GLY A 1 201 ? 11.776 3.701 0.918 1.00 80.00 201 GLY A O 1
ATOM 1602 N N . LEU A 1 202 ? 12.357 1.604 0.395 1.00 86.19 202 LEU A N 1
ATOM 1603 C CA . LEU A 1 202 ? 13.770 1.810 0.715 1.00 86.19 202 LEU A CA 1
ATOM 1604 C C . LEU A 1 202 ? 14.487 2.564 -0.414 1.00 86.19 202 LEU A C 1
ATOM 1606 O O . LEU A 1 202 ? 14.276 2.277 -1.591 1.00 86.19 202 LEU A O 1
ATOM 1610 N N . ASP A 1 203 ? 15.366 3.497 -0.055 1.00 87.38 203 ASP A N 1
ATOM 1611 C CA . ASP A 1 203 ? 16.144 4.285 -1.013 1.00 87.38 203 ASP A CA 1
ATOM 1612 C C . ASP A 1 203 ? 17.455 3.576 -1.368 1.00 87.38 203 ASP A C 1
ATOM 1614 O O . ASP A 1 203 ? 18.450 3.645 -0.647 1.00 87.38 203 ASP A O 1
ATOM 1618 N N . TYR A 1 204 ? 17.464 2.909 -2.518 1.00 86.50 204 TYR A N 1
ATOM 1619 C CA . TYR A 1 204 ? 18.665 2.301 -3.096 1.00 86.50 204 TYR A CA 1
ATOM 1620 C C . TYR A 1 204 ? 19.400 3.223 -4.083 1.00 86.50 204 TYR A C 1
ATOM 1622 O O . TYR A 1 204 ? 20.483 2.878 -4.576 1.00 86.50 204 TYR A O 1
ATOM 1630 N N . SER A 1 205 ? 18.831 4.391 -4.386 1.00 81.00 205 SER A N 1
ATOM 1631 C CA . SER A 1 205 ? 19.360 5.322 -5.383 1.00 81.00 205 SER A CA 1
ATOM 1632 C C . SER A 1 205 ? 20.529 6.140 -4.828 1.00 81.00 205 SER A C 1
ATOM 1634 O O . SER A 1 205 ? 21.541 6.306 -5.513 1.00 81.00 205 SER A O 1
ATOM 1636 N N . GLY A 1 206 ? 20.432 6.566 -3.566 1.00 84.12 206 GLY A N 1
ATOM 1637 C CA . GLY A 1 206 ? 21.439 7.371 -2.882 1.00 84.12 206 GLY A CA 1
ATOM 1638 C C . GLY A 1 206 ? 22.689 6.602 -2.438 1.00 84.12 206 GLY A C 1
ATOM 1639 O O . GLY A 1 206 ? 22.982 5.492 -2.900 1.00 84.12 206 GLY A O 1
ATOM 1640 N N . ASN A 1 207 ? 23.446 7.229 -1.534 1.00 89.88 207 ASN A N 1
ATOM 1641 C CA . ASN A 1 207 ? 24.551 6.588 -0.821 1.00 89.88 207 ASN A CA 1
ATOM 1642 C C . ASN A 1 207 ? 24.025 5.729 0.352 1.00 89.88 207 ASN A C 1
ATOM 1644 O O . ASN A 1 207 ? 22.826 5.697 0.634 1.00 89.88 207 ASN A O 1
ATOM 1648 N N . TYR A 1 208 ? 24.924 5.037 1.060 1.00 92.69 208 TYR A N 1
ATOM 1649 C CA . TYR A 1 208 ? 24.519 4.131 2.140 1.00 92.69 208 TYR A CA 1
ATOM 1650 C C . TYR A 1 208 ? 23.839 4.864 3.308 1.00 92.69 208 TYR A C 1
ATOM 1652 O O . TYR A 1 208 ? 22.939 4.314 3.933 1.00 92.69 208 TYR A O 1
ATOM 1660 N N . ALA A 1 209 ? 24.202 6.125 3.565 1.00 93.62 209 ALA A N 1
ATOM 1661 C CA . ALA A 1 209 ? 23.547 6.937 4.586 1.00 93.62 209 ALA A CA 1
ATOM 1662 C C . ALA A 1 209 ? 22.093 7.273 4.207 1.00 93.62 209 ALA A C 1
ATOM 1664 O O . ALA A 1 209 ? 21.210 7.181 5.058 1.00 93.62 209 ALA A O 1
ATOM 1665 N N . CYS A 1 210 ? 21.813 7.593 2.937 1.00 91.75 210 CYS A N 1
ATOM 1666 C CA . CYS A 1 210 ? 20.444 7.769 2.433 1.00 91.75 210 CYS A CA 1
ATOM 1667 C C . CYS A 1 210 ? 19.623 6.480 2.576 1.00 91.75 210 CYS A C 1
ATOM 1669 O O . CYS A 1 210 ? 18.496 6.515 3.073 1.00 91.75 210 CYS A O 1
ATOM 1671 N N . PHE A 1 211 ? 20.218 5.338 2.222 1.00 93.81 211 PHE A N 1
ATOM 1672 C CA . PHE A 1 211 ? 19.597 4.029 2.409 1.00 93.81 211 PHE A CA 1
ATOM 1673 C C . PHE A 1 211 ? 19.262 3.766 3.882 1.00 93.81 211 PHE A C 1
ATOM 1675 O O . PHE A 1 211 ? 18.108 3.478 4.201 1.00 93.81 211 PHE A O 1
ATOM 1682 N N . LEU A 1 212 ? 20.221 3.940 4.797 1.00 94.38 212 LEU A N 1
ATOM 1683 C CA . LEU A 1 212 ? 19.983 3.783 6.233 1.00 94.38 212 LEU A CA 1
ATOM 1684 C C . LEU A 1 212 ? 18.893 4.735 6.737 1.00 94.38 212 LEU A C 1
ATOM 1686 O O . LEU A 1 212 ? 17.987 4.301 7.444 1.00 94.38 212 LEU A O 1
ATOM 1690 N N . LYS A 1 213 ? 18.905 6.003 6.311 1.00 94.00 213 LYS A N 1
ATOM 1691 C CA . LYS A 1 213 ? 17.844 6.966 6.642 1.00 94.00 213 LYS A CA 1
ATOM 1692 C C . LYS A 1 213 ? 16.464 6.476 6.191 1.00 94.00 213 LYS A C 1
ATOM 1694 O O . LYS A 1 213 ? 15.493 6.670 6.912 1.00 94.00 213 LYS A O 1
ATOM 1699 N N . SER A 1 214 ? 16.368 5.813 5.036 1.00 93.19 214 SER A N 1
ATOM 1700 C CA . SER A 1 214 ? 15.107 5.221 4.566 1.00 93.19 214 SER A CA 1
ATOM 1701 C C . SER A 1 214 ? 14.667 3.998 5.385 1.00 93.19 214 SER A C 1
ATOM 1703 O O . SER A 1 214 ? 13.473 3.825 5.607 1.00 93.19 214 SER A O 1
ATOM 1705 N N . VAL A 1 215 ? 15.607 3.182 5.885 1.00 94.25 215 VAL A N 1
ATOM 1706 C CA . VAL A 1 215 ? 15.323 2.020 6.754 1.00 94.25 215 VAL A CA 1
ATOM 1707 C C . VAL A 1 215 ? 14.787 2.459 8.118 1.00 94.25 215 VAL A C 1
ATOM 1709 O O . VAL A 1 215 ? 13.889 1.818 8.655 1.00 94.25 215 VAL A O 1
ATOM 1712 N N . PHE A 1 216 ? 15.309 3.559 8.661 1.00 95.00 216 PHE A N 1
ATOM 1713 C CA . PHE A 1 216 ? 14.875 4.148 9.934 1.00 95.00 216 PHE A CA 1
ATOM 1714 C C . PHE A 1 216 ? 13.859 5.292 9.748 1.00 95.00 216 PHE A C 1
ATOM 1716 O O . PHE A 1 216 ? 13.659 6.114 10.637 1.00 95.00 216 PHE A O 1
ATOM 1723 N N . SER A 1 217 ? 13.203 5.365 8.586 1.00 94.06 217 SER A N 1
ATOM 1724 C CA . SER A 1 217 ? 12.123 6.325 8.344 1.00 94.06 217 SER A CA 1
ATOM 1725 C C . SER A 1 217 ? 10.836 5.872 9.035 1.00 94.06 217 SER A C 1
ATOM 1727 O O . SER A 1 217 ? 10.435 4.714 8.925 1.00 94.06 217 SER A O 1
ATOM 1729 N N . ILE A 1 218 ? 10.116 6.796 9.674 1.00 91.88 218 ILE A N 1
ATOM 1730 C CA . ILE A 1 218 ? 8.785 6.524 10.249 1.00 91.88 218 ILE A CA 1
ATOM 1731 C C . ILE A 1 218 ? 7.790 6.070 9.164 1.00 91.88 218 ILE A C 1
ATOM 1733 O O . ILE A 1 218 ? 6.863 5.310 9.438 1.00 91.88 218 ILE A O 1
ATOM 1737 N N . LYS A 1 219 ? 8.032 6.457 7.903 1.00 88.00 219 LYS A N 1
ATOM 1738 C CA . LYS A 1 219 ? 7.209 6.112 6.735 1.00 88.00 219 LYS A CA 1
ATOM 1739 C C . LYS A 1 219 ? 7.489 4.721 6.146 1.00 88.00 219 LYS A C 1
ATOM 1741 O O . LYS A 1 219 ? 6.931 4.405 5.092 1.00 88.00 219 LYS A O 1
ATOM 1746 N N . THR A 1 220 ? 8.306 3.881 6.791 1.00 87.69 220 THR A N 1
ATOM 1747 C CA . THR A 1 220 ? 8.516 2.490 6.360 1.00 87.69 220 THR A CA 1
ATOM 1748 C C . THR A 1 220 ? 7.993 1.463 7.363 1.00 87.69 220 THR A C 1
ATOM 1750 O O . THR A 1 220 ? 8.301 1.492 8.552 1.00 87.69 220 THR A O 1
ATOM 1753 N N . ILE A 1 221 ? 7.267 0.463 6.852 1.00 86.56 221 ILE A N 1
ATOM 1754 C CA . ILE A 1 221 ? 6.847 -0.729 7.615 1.00 86.56 221 ILE A CA 1
ATOM 1755 C C . ILE A 1 221 ? 8.067 -1.548 8.070 1.00 86.56 221 ILE A C 1
ATOM 1757 O O . ILE A 1 221 ? 8.007 -2.306 9.036 1.00 86.56 221 ILE A O 1
ATOM 1761 N N . MET A 1 222 ? 9.198 -1.402 7.373 1.00 88.19 222 MET A N 1
ATOM 1762 C CA . MET A 1 222 ? 10.423 -2.161 7.624 1.00 88.19 222 MET A CA 1
ATOM 1763 C C . MET A 1 222 ? 11.298 -1.554 8.727 1.00 88.19 222 MET A C 1
ATOM 1765 O O . MET A 1 222 ? 12.417 -2.029 8.921 1.00 88.19 222 MET A O 1
ATOM 1769 N N . HIS A 1 223 ? 10.807 -0.537 9.445 1.00 94.50 223 HIS A N 1
ATOM 1770 C CA . HIS A 1 223 ? 11.550 0.102 10.523 1.00 94.50 223 HIS A CA 1
ATOM 1771 C C . HIS A 1 223 ? 11.888 -0.924 11.621 1.00 94.50 223 HIS A C 1
ATOM 1773 O O . HIS A 1 223 ? 10.977 -1.446 12.276 1.00 94.50 223 HIS A O 1
ATOM 1779 N N . PRO A 1 224 ? 13.176 -1.214 11.881 1.00 95.75 224 PRO A N 1
ATOM 1780 C CA . PRO A 1 224 ? 13.558 -2.325 12.748 1.00 95.75 224 PRO A CA 1
ATOM 1781 C C . PRO A 1 224 ? 13.154 -2.095 14.205 1.00 95.75 224 PRO A C 1
ATOM 1783 O O . PRO A 1 224 ? 12.629 -3.009 14.834 1.00 95.75 224 PRO A O 1
ATOM 1786 N N . LEU A 1 225 ? 13.317 -0.868 14.722 1.00 96.75 225 LEU A N 1
ATOM 1787 C CA . LEU A 1 225 ? 12.950 -0.554 16.110 1.00 96.75 225 LEU A CA 1
ATOM 1788 C C . LEU A 1 225 ? 11.438 -0.645 16.337 1.00 96.75 225 LEU A C 1
ATOM 1790 O O . LEU A 1 225 ? 11.026 -1.353 17.241 1.00 96.75 225 LEU A O 1
ATOM 1794 N N . TYR A 1 226 ? 10.607 -0.037 15.484 1.00 96.75 226 TYR A N 1
ATOM 1795 C CA . TYR A 1 226 ? 9.148 -0.152 15.609 1.00 96.75 226 TYR A CA 1
ATOM 1796 C C . TYR A 1 226 ? 8.642 -1.581 15.404 1.00 96.75 226 TYR A C 1
ATOM 1798 O O . TYR A 1 226 ? 7.750 -2.017 16.123 1.00 96.75 226 TYR A O 1
ATOM 1806 N N . THR A 1 227 ? 9.255 -2.359 14.504 1.00 96.44 227 THR A N 1
ATOM 1807 C CA . THR A 1 227 ? 8.922 -3.788 14.377 1.00 96.44 227 THR A CA 1
ATOM 1808 C C . THR A 1 227 ? 9.284 -4.552 15.659 1.00 96.44 227 THR A C 1
ATOM 1810 O O . THR A 1 227 ? 8.522 -5.409 16.102 1.00 96.44 227 THR A O 1
ATOM 1813 N N . ALA A 1 228 ? 10.418 -4.235 16.294 1.00 97.62 228 ALA A N 1
ATOM 1814 C CA . ALA A 1 228 ? 10.805 -4.821 17.577 1.00 97.62 228 ALA A CA 1
ATOM 1815 C C . ALA A 1 228 ? 9.869 -4.386 18.720 1.00 97.62 228 ALA A C 1
ATOM 1817 O O . ALA A 1 228 ? 9.443 -5.235 19.499 1.00 97.62 228 ALA A O 1
ATOM 1818 N N . SER A 1 229 ? 9.485 -3.108 18.791 1.00 98.06 229 SER A N 1
ATOM 1819 C CA . SER A 1 229 ? 8.492 -2.589 19.742 1.00 98.06 229 SER A CA 1
ATOM 1820 C C . SER A 1 229 ? 7.144 -3.286 19.581 1.00 98.06 229 SER A C 1
ATOM 1822 O O . SER A 1 229 ? 6.568 -3.745 20.562 1.00 98.06 229 SER A O 1
ATOM 1824 N N . PHE A 1 230 ? 6.676 -3.461 18.345 1.00 97.88 230 PHE A N 1
ATOM 1825 C CA . PHE A 1 230 ? 5.464 -4.219 18.055 1.00 97.88 230 PHE A CA 1
ATOM 1826 C C . PHE A 1 230 ? 5.577 -5.667 18.551 1.00 97.88 230 PHE A C 1
ATOM 1828 O O . PHE A 1 230 ? 4.667 -6.176 19.205 1.00 97.88 230 PHE A O 1
ATOM 1835 N N . VAL A 1 231 ? 6.709 -6.329 18.294 1.00 97.69 231 VAL A N 1
ATOM 1836 C CA . VAL A 1 231 ? 6.980 -7.692 18.774 1.00 97.69 231 VAL A CA 1
ATOM 1837 C C . VAL A 1 231 ? 6.951 -7.767 20.301 1.00 97.69 231 VAL A C 1
ATOM 1839 O O . VAL A 1 231 ? 6.321 -8.681 20.830 1.00 97.69 231 VAL A O 1
ATOM 1842 N N . LEU A 1 232 ? 7.565 -6.808 20.998 1.00 97.75 232 LEU A N 1
ATOM 1843 C CA . LEU A 1 232 ? 7.565 -6.726 22.464 1.00 97.75 232 LEU A CA 1
ATOM 1844 C C . LEU A 1 232 ? 6.150 -6.584 23.042 1.00 97.75 232 LEU A C 1
ATOM 1846 O O . LEU A 1 232 ? 5.861 -7.173 24.079 1.00 97.75 232 LEU A O 1
ATOM 1850 N N . LEU A 1 233 ? 5.267 -5.848 22.364 1.00 96.94 233 LEU A N 1
ATOM 1851 C CA . LEU A 1 233 ? 3.894 -5.604 22.822 1.00 96.94 233 LEU A CA 1
ATOM 1852 C C . LEU A 1 233 ? 2.919 -6.742 22.488 1.00 96.94 233 LEU A C 1
ATOM 1854 O O . LEU A 1 233 ? 1.920 -6.930 23.183 1.00 96.94 233 LEU A O 1
ATOM 1858 N N . THR A 1 234 ? 3.169 -7.490 21.410 1.00 96.38 234 THR A N 1
ATOM 1859 C CA . THR A 1 234 ? 2.171 -8.415 20.839 1.00 96.38 234 THR A CA 1
ATOM 1860 C C . THR A 1 234 ? 2.561 -9.888 20.881 1.00 96.38 234 THR A C 1
ATOM 1862 O O . THR A 1 234 ? 1.680 -10.751 20.809 1.00 96.38 234 THR A O 1
ATOM 1865 N N . SER A 1 235 ? 3.851 -10.217 20.988 1.00 96.06 235 SER A N 1
ATOM 1866 C CA . SER A 1 235 ? 4.299 -11.612 20.962 1.00 96.06 235 SER A CA 1
ATOM 1867 C C . SER A 1 235 ? 4.141 -12.279 22.330 1.00 96.06 235 SER A C 1
ATOM 1869 O O . SER A 1 235 ? 4.600 -11.733 23.332 1.00 96.06 235 SER A O 1
ATOM 1871 N N . PRO A 1 236 ? 3.586 -13.505 22.399 1.00 95.56 236 PRO A N 1
ATOM 1872 C CA . PRO A 1 236 ? 3.632 -14.301 23.621 1.00 95.56 236 PRO A CA 1
ATOM 1873 C C . PRO A 1 236 ? 5.078 -14.524 24.082 1.00 95.56 236 PRO A C 1
ATOM 1875 O O . PRO A 1 236 ? 5.947 -14.779 23.245 1.00 95.56 236 PRO A O 1
ATOM 1878 N N . LEU A 1 237 ? 5.323 -14.533 25.400 1.00 96.00 237 LEU A N 1
ATOM 1879 C CA . LEU A 1 237 ? 6.667 -14.680 25.993 1.00 96.00 237 LEU A CA 1
ATOM 1880 C C . LEU A 1 237 ? 7.457 -15.867 25.415 1.00 96.00 237 LEU A C 1
ATOM 1882 O O . LEU A 1 237 ? 8.651 -15.754 25.156 1.00 96.00 237 LEU A O 1
ATOM 1886 N N . LYS A 1 238 ? 6.773 -16.981 25.123 1.00 97.12 238 LYS A N 1
ATOM 1887 C CA . LYS A 1 238 ? 7.362 -18.179 24.502 1.00 97.12 238 LYS A CA 1
ATOM 1888 C C . LYS A 1 238 ? 7.995 -17.921 23.127 1.00 97.12 238 LYS A C 1
ATOM 1890 O O . LYS A 1 238 ? 8.999 -18.542 22.794 1.00 97.12 238 LYS A O 1
ATOM 1895 N N . TRP A 1 239 ? 7.393 -17.058 22.308 1.00 97.56 239 TRP A N 1
ATOM 1896 C CA . TRP A 1 239 ? 7.847 -16.774 20.939 1.00 97.56 239 TRP A CA 1
ATOM 1897 C C . TRP A 1 239 ? 8.620 -15.460 20.830 1.00 97.56 239 TRP A C 1
ATOM 1899 O O . TRP A 1 239 ? 9.205 -15.191 19.782 1.00 97.56 239 TRP A O 1
ATOM 1909 N N . LEU A 1 240 ? 8.659 -14.665 21.901 1.00 97.25 240 LEU A N 1
ATOM 1910 C CA . LEU A 1 240 ? 9.291 -13.353 21.920 1.00 97.25 240 LEU A CA 1
ATOM 1911 C C . LEU A 1 240 ? 10.778 -13.388 21.504 1.00 97.25 240 LEU A C 1
ATOM 1913 O O . LEU A 1 240 ? 11.119 -12.659 20.570 1.00 97.25 240 LEU A O 1
ATOM 1917 N N . PRO A 1 241 ? 11.657 -14.256 22.058 1.00 97.94 241 PRO A N 1
ATOM 1918 C CA . PRO A 1 241 ? 13.062 -14.299 21.638 1.00 97.94 241 PRO A CA 1
ATOM 1919 C C . PRO A 1 241 ? 13.230 -14.657 20.157 1.00 97.94 241 PRO A C 1
ATOM 1921 O O . PRO A 1 241 ? 14.034 -14.055 19.447 1.00 97.94 241 PRO A O 1
ATOM 1924 N N . LEU A 1 242 ? 12.425 -15.605 19.665 1.00 97.88 242 LEU A N 1
ATOM 1925 C CA . LEU A 1 242 ? 12.455 -16.028 18.267 1.00 97.88 242 LEU A CA 1
ATOM 1926 C C . LEU A 1 242 ? 11.982 -14.910 17.328 1.00 97.88 242 LEU A C 1
ATOM 1928 O O . LEU A 1 242 ? 12.579 -14.699 16.274 1.00 97.88 242 LEU A O 1
ATOM 1932 N N . ASN A 1 243 ? 10.933 -14.176 17.698 1.00 97.81 243 ASN A N 1
ATOM 1933 C CA . ASN A 1 243 ? 10.427 -13.066 16.892 1.00 97.81 243 ASN A CA 1
ATOM 1934 C C . ASN A 1 243 ? 11.403 -11.885 16.876 1.00 97.81 243 ASN A C 1
ATOM 1936 O O . ASN A 1 243 ? 11.641 -11.325 15.808 1.00 97.81 243 ASN A O 1
ATOM 1940 N N . LEU A 1 244 ? 12.047 -11.562 18.000 1.00 98.12 244 LEU A N 1
ATOM 1941 C CA . LEU A 1 244 ? 13.113 -10.555 18.034 1.00 98.12 244 LEU A CA 1
ATOM 1942 C C . LEU A 1 244 ? 14.311 -10.968 17.167 1.00 98.12 244 LEU A C 1
ATOM 1944 O O . LEU A 1 244 ? 14.813 -10.154 16.390 1.00 98.12 244 LEU A O 1
ATOM 1948 N N . MET A 1 245 ? 14.712 -12.244 17.209 1.00 97.75 245 MET A N 1
ATOM 1949 C CA . MET A 1 245 ? 15.738 -12.780 16.308 1.00 97.75 245 MET A CA 1
ATOM 1950 C C . MET A 1 245 ? 15.327 -12.627 14.835 1.00 97.75 245 MET A C 1
ATOM 1952 O O . MET A 1 245 ? 16.127 -12.163 14.027 1.00 97.75 245 MET A O 1
ATOM 1956 N N . ARG A 1 246 ? 14.074 -12.934 14.469 1.00 96.56 246 ARG A N 1
ATOM 1957 C CA . ARG A 1 246 ? 13.567 -12.735 13.096 1.00 96.56 246 ARG A CA 1
ATOM 1958 C C . ARG A 1 246 ? 13.652 -11.276 12.652 1.00 96.56 246 ARG A C 1
ATOM 1960 O O . ARG A 1 246 ? 14.044 -11.024 11.512 1.00 96.56 246 ARG A O 1
ATOM 1967 N N . VAL A 1 247 ? 13.326 -10.323 13.529 1.00 96.56 247 VAL A N 1
ATOM 1968 C CA . VAL A 1 247 ? 13.471 -8.885 13.243 1.00 96.56 247 VAL A CA 1
ATOM 1969 C C . VAL A 1 247 ? 14.940 -8.529 13.006 1.00 96.56 247 VAL A C 1
ATOM 1971 O O . VAL A 1 247 ? 15.254 -7.884 12.003 1.00 96.56 247 VAL A O 1
ATOM 1974 N N . ALA A 1 248 ? 15.854 -9.002 13.857 1.00 96.88 248 ALA A N 1
ATOM 1975 C CA . ALA A 1 248 ? 17.290 -8.783 13.688 1.00 96.88 248 ALA A CA 1
ATOM 1976 C C . ALA A 1 248 ? 17.810 -9.378 12.365 1.00 96.88 248 ALA A C 1
ATOM 1978 O O . ALA A 1 248 ? 18.413 -8.664 11.563 1.00 96.88 248 ALA A O 1
ATOM 1979 N N . CYS A 1 249 ? 17.499 -10.645 12.070 1.00 96.62 249 CYS A N 1
ATOM 1980 C CA . CYS A 1 249 ? 17.882 -11.302 10.818 1.00 96.62 249 CYS A CA 1
ATOM 1981 C C . CYS A 1 249 ? 17.333 -10.565 9.591 1.00 96.62 249 CYS A C 1
ATOM 1983 O O . CYS A 1 249 ? 18.072 -10.317 8.639 1.00 96.62 249 CYS A O 1
ATOM 1985 N N . LYS A 1 250 ? 16.055 -10.162 9.611 1.00 94.31 250 LYS A N 1
ATOM 1986 C CA . LYS A 1 250 ? 15.446 -9.384 8.523 1.00 94.31 250 LYS A CA 1
ATOM 1987 C C . LYS A 1 250 ? 16.175 -8.054 8.326 1.00 94.31 250 LYS A C 1
ATOM 1989 O O . LYS A 1 250 ? 16.455 -7.688 7.188 1.00 94.31 250 LYS A O 1
ATOM 1994 N N . THR A 1 251 ? 16.540 -7.374 9.411 1.00 94.75 251 THR A N 1
ATOM 1995 C CA . THR A 1 251 ? 17.305 -6.117 9.376 1.00 94.75 251 THR A CA 1
ATOM 1996 C C . THR A 1 251 ? 18.674 -6.314 8.729 1.00 94.75 251 THR A C 1
ATOM 1998 O O . THR A 1 251 ? 19.048 -5.544 7.843 1.00 94.75 251 THR A O 1
ATOM 2001 N N . VAL A 1 252 ? 19.399 -7.376 9.090 1.00 95.44 252 VAL A N 1
ATOM 2002 C CA . VAL A 1 252 ? 20.684 -7.724 8.459 1.00 95.44 252 VAL A CA 1
ATOM 2003 C C . VAL A 1 252 ? 20.502 -7.987 6.963 1.00 95.44 252 VAL A C 1
ATOM 2005 O O . VAL A 1 252 ? 21.198 -7.386 6.146 1.00 95.44 252 VAL A O 1
ATOM 2008 N N . LEU A 1 253 ? 19.524 -8.814 6.580 1.00 94.00 253 LEU A N 1
ATOM 2009 C CA . LEU A 1 253 ? 19.247 -9.130 5.174 1.00 94.00 253 LEU A CA 1
ATOM 2010 C C . LEU A 1 253 ? 18.904 -7.881 4.351 1.00 94.00 253 LEU A C 1
ATOM 2012 O O . LEU A 1 25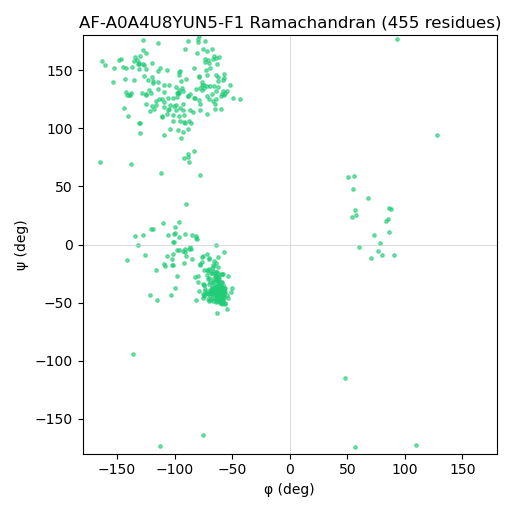3 ? 19.364 -7.748 3.219 1.00 94.00 253 LEU A O 1
ATOM 2016 N N . ILE A 1 254 ? 18.125 -6.954 4.911 1.00 91.50 254 ILE A N 1
ATOM 2017 C CA . ILE A 1 254 ? 17.802 -5.672 4.272 1.00 91.50 254 ILE A CA 1
ATOM 2018 C C . ILE A 1 254 ? 19.075 -4.870 3.998 1.00 91.50 254 ILE A C 1
ATOM 2020 O O . ILE A 1 254 ? 19.253 -4.388 2.880 1.00 91.50 254 ILE A O 1
ATOM 2024 N N . ASN A 1 255 ? 19.977 -4.771 4.976 1.00 91.88 255 ASN A N 1
ATOM 2025 C CA . ASN A 1 255 ? 21.234 -4.041 4.816 1.00 91.88 255 ASN A CA 1
ATOM 2026 C C . ASN A 1 255 ? 22.161 -4.702 3.787 1.00 91.88 255 ASN A C 1
ATOM 2028 O O . ASN A 1 255 ? 22.763 -4.000 2.977 1.00 91.88 255 ASN A O 1
ATOM 2032 N N . LEU A 1 256 ? 22.205 -6.038 3.730 1.00 93.12 256 LEU A N 1
ATOM 2033 C CA . LEU A 1 256 ? 22.974 -6.775 2.719 1.00 93.12 256 LEU A CA 1
ATOM 2034 C C . LEU A 1 256 ? 22.457 -6.554 1.288 1.00 93.12 256 LEU A C 1
ATOM 2036 O O . LEU A 1 256 ? 23.239 -6.623 0.338 1.00 93.12 256 LEU A O 1
ATOM 2040 N N . LYS A 1 257 ? 21.168 -6.228 1.100 1.00 90.38 257 LYS A N 1
ATOM 2041 C CA . LYS A 1 257 ? 20.624 -5.911 -0.233 1.00 90.38 257 LYS A CA 1
ATOM 2042 C C . LYS A 1 257 ? 21.238 -4.651 -0.842 1.00 90.38 257 LYS A C 1
ATOM 2044 O O . LYS A 1 257 ? 21.315 -4.573 -2.066 1.00 90.38 257 LYS A O 1
ATOM 2049 N N . TYR A 1 258 ? 21.681 -3.677 -0.044 1.00 91.94 258 TYR A N 1
ATOM 2050 C CA . TYR A 1 258 ? 22.245 -2.432 -0.572 1.00 91.94 258 TYR A CA 1
ATOM 2051 C C . TYR A 1 258 ? 23.542 -2.646 -1.381 1.00 91.94 258 TYR A C 1
ATOM 2053 O O . TYR A 1 258 ? 23.541 -2.319 -2.573 1.00 91.94 258 TYR A O 1
ATOM 2061 N N . PRO A 1 259 ? 24.629 -3.227 -0.825 1.00 93.25 259 PRO A N 1
ATOM 2062 C CA . PRO A 1 259 ? 25.854 -3.455 -1.593 1.00 93.25 259 PRO A CA 1
ATOM 2063 C C . PRO A 1 259 ? 25.627 -4.418 -2.765 1.00 93.25 259 PRO A C 1
ATOM 2065 O O . PRO A 1 259 ? 26.172 -4.197 -3.846 1.00 93.25 259 PRO A O 1
ATOM 2068 N N . LEU A 1 260 ? 24.759 -5.425 -2.601 1.00 91.62 260 LEU A N 1
ATOM 2069 C CA . LEU A 1 260 ? 24.363 -6.319 -3.694 1.00 91.62 260 LEU A CA 1
ATOM 2070 C C . LEU A 1 260 ? 23.696 -5.555 -4.845 1.00 91.62 260 LEU A C 1
ATOM 2072 O O . LEU A 1 260 ? 24.025 -5.791 -6.004 1.00 91.62 260 LEU A O 1
ATOM 2076 N N . THR A 1 261 ? 22.810 -4.605 -4.541 1.00 89.25 261 THR A N 1
ATOM 2077 C CA . THR A 1 261 ? 22.156 -3.764 -5.556 1.00 89.25 261 THR A CA 1
ATOM 2078 C C . THR A 1 261 ? 23.174 -2.897 -6.295 1.00 89.25 261 THR A C 1
ATOM 2080 O O . THR A 1 261 ? 23.127 -2.812 -7.520 1.00 89.25 261 THR A O 1
ATOM 2083 N N . LYS A 1 262 ? 24.146 -2.299 -5.588 1.00 90.88 262 LYS A N 1
ATOM 2084 C CA . LYS A 1 262 ? 25.212 -1.508 -6.232 1.00 90.88 262 LYS A CA 1
ATOM 2085 C C . LYS A 1 262 ? 26.104 -2.368 -7.134 1.00 90.88 262 LYS A C 1
ATOM 2087 O O . LYS A 1 262 ? 26.420 -1.947 -8.245 1.00 90.88 262 LYS A O 1
ATOM 2092 N N . LEU A 1 263 ? 26.452 -3.582 -6.702 1.00 92.31 263 LEU A N 1
ATOM 2093 C CA . LEU A 1 263 ? 27.199 -4.539 -7.523 1.00 92.31 263 LEU A CA 1
ATOM 2094 C C . LEU A 1 263 ? 26.421 -4.916 -8.791 1.00 92.31 263 LEU A C 1
ATOM 2096 O O . LEU A 1 263 ? 26.979 -4.879 -9.886 1.00 92.31 263 LEU A O 1
ATOM 2100 N N . ARG A 1 264 ? 25.128 -5.236 -8.672 1.00 90.88 264 ARG A N 1
ATOM 2101 C CA . ARG A 1 264 ? 24.296 -5.580 -9.833 1.00 90.88 264 ARG A CA 1
ATOM 2102 C C . ARG A 1 264 ? 24.130 -4.408 -10.802 1.00 90.88 264 ARG A C 1
ATOM 2104 O O . ARG A 1 264 ? 24.317 -4.603 -11.998 1.00 90.88 264 ARG A O 1
ATOM 2111 N N . ALA A 1 265 ? 23.914 -3.189 -10.304 1.00 90.00 265 ALA A N 1
ATOM 2112 C CA . ALA A 1 265 ? 23.881 -1.974 -11.126 1.00 90.00 265 ALA A CA 1
ATOM 2113 C C . ALA A 1 265 ? 25.205 -1.735 -11.882 1.00 90.00 265 ALA A C 1
ATOM 2115 O O . ALA A 1 265 ? 25.211 -1.363 -13.061 1.00 90.00 265 ALA A O 1
ATOM 2116 N N . MET A 1 266 ? 26.347 -2.006 -11.240 1.00 91.50 266 MET A N 1
ATOM 2117 C CA . MET A 1 266 ? 27.655 -1.954 -11.897 1.00 91.50 266 MET A CA 1
ATOM 2118 C C . MET A 1 266 ? 27.763 -3.001 -13.019 1.00 91.50 266 MET A C 1
ATOM 2120 O O . MET A 1 266 ? 28.165 -2.666 -14.136 1.00 91.50 266 MET A O 1
ATOM 2124 N N . LEU A 1 267 ? 27.373 -4.252 -12.756 1.00 92.19 267 LEU A N 1
ATOM 2125 C CA . LEU A 1 267 ? 27.387 -5.331 -13.754 1.00 92.19 267 LEU A CA 1
ATOM 2126 C C . LEU A 1 267 ? 26.440 -5.044 -14.928 1.00 92.19 267 LEU A C 1
ATOM 2128 O O . LEU A 1 267 ? 26.805 -5.271 -16.085 1.00 92.19 267 LEU A O 1
ATOM 2132 N N . LEU A 1 268 ? 25.256 -4.492 -14.651 1.00 91.31 268 LEU A N 1
ATOM 2133 C CA . LEU A 1 268 ? 24.315 -4.026 -15.665 1.00 91.31 268 LEU A CA 1
ATOM 2134 C C . LEU A 1 268 ? 24.950 -2.937 -16.538 1.00 91.31 268 LEU A C 1
ATOM 2136 O O . LEU A 1 268 ? 24.931 -3.050 -17.764 1.00 91.31 268 LEU A O 1
ATOM 2140 N N . SER A 1 269 ? 25.605 -1.945 -15.926 1.00 90.25 269 SER A N 1
ATOM 2141 C CA . SER A 1 269 ? 26.325 -0.890 -16.657 1.00 90.25 269 SER A CA 1
ATOM 2142 C C . SER A 1 269 ? 27.399 -1.465 -17.588 1.00 90.25 269 SER A C 1
ATOM 2144 O O . SER A 1 269 ? 27.509 -1.057 -18.746 1.00 90.25 269 SER A O 1
ATOM 2146 N N . MET A 1 270 ? 28.187 -2.438 -17.116 1.00 89.88 270 MET A N 1
ATOM 2147 C CA . MET A 1 270 ? 29.201 -3.115 -17.937 1.00 89.88 270 MET A CA 1
ATOM 2148 C C . MET A 1 270 ? 28.570 -3.882 -19.104 1.00 89.88 270 MET A C 1
ATOM 2150 O O . MET A 1 270 ? 29.075 -3.829 -20.229 1.00 89.88 270 MET A O 1
ATOM 2154 N N . ARG A 1 271 ? 27.453 -4.577 -18.859 1.00 88.69 271 ARG A N 1
ATOM 2155 C CA . ARG A 1 271 ? 26.721 -5.324 -19.888 1.00 88.69 271 ARG A CA 1
ATOM 2156 C C . ARG A 1 271 ? 26.177 -4.399 -20.971 1.00 88.69 271 ARG A C 1
ATOM 2158 O O . ARG A 1 271 ? 26.357 -4.696 -22.150 1.00 88.69 271 ARG A O 1
ATOM 2165 N N . ILE A 1 272 ? 25.570 -3.280 -20.587 1.00 89.00 272 ILE A N 1
ATOM 2166 C CA . ILE A 1 272 ? 25.040 -2.289 -21.530 1.00 89.00 272 ILE A CA 1
ATOM 2167 C C . ILE A 1 272 ? 26.173 -1.697 -22.371 1.00 89.00 272 ILE A C 1
ATOM 2169 O O . ILE A 1 272 ? 26.071 -1.708 -23.593 1.00 89.00 272 ILE A O 1
ATOM 2173 N N . LYS A 1 273 ? 27.308 -1.320 -21.762 1.00 86.19 273 LYS A N 1
ATOM 2174 C CA . LYS A 1 273 ? 28.506 -0.862 -22.497 1.00 86.19 273 LYS A CA 1
ATOM 2175 C C . LYS A 1 273 ? 29.058 -1.905 -23.477 1.00 86.19 273 LYS A C 1
ATOM 2177 O O . LYS A 1 273 ? 29.639 -1.553 -24.499 1.00 86.19 273 LYS A O 1
ATOM 2182 N N . LYS A 1 274 ? 28.933 -3.199 -23.171 1.00 86.25 274 LYS A N 1
ATOM 2183 C CA . LYS A 1 274 ? 29.356 -4.280 -24.078 1.00 86.25 274 LYS A CA 1
ATOM 2184 C C . LYS A 1 274 ? 28.392 -4.442 -25.254 1.00 86.25 274 LYS A C 1
ATOM 2186 O O . LYS A 1 274 ? 28.848 -4.710 -26.362 1.00 86.25 274 LYS A O 1
ATOM 2191 N N . ILE A 1 275 ? 27.089 -4.296 -25.010 1.00 84.25 275 ILE A N 1
ATOM 2192 C CA . ILE A 1 275 ? 26.053 -4.356 -26.048 1.00 84.25 275 ILE A CA 1
ATOM 2193 C C . ILE A 1 275 ? 26.152 -3.131 -26.956 1.00 84.25 275 ILE A C 1
ATOM 2195 O O . ILE A 1 275 ? 26.173 -3.301 -28.167 1.00 84.25 275 ILE A O 1
ATOM 2199 N N . SER A 1 276 ? 26.327 -1.931 -26.397 1.00 81.31 276 SER A N 1
ATOM 2200 C CA . SER A 1 276 ? 26.443 -0.688 -27.167 1.00 81.31 276 SER A CA 1
ATOM 2201 C C . SER A 1 276 ? 27.600 -0.704 -28.170 1.00 81.31 276 SER A C 1
ATOM 2203 O O . SER A 1 276 ? 27.463 -0.191 -29.270 1.00 81.31 276 SER A O 1
ATOM 2205 N N . LYS A 1 277 ? 28.721 -1.359 -27.834 1.00 76.31 277 LYS A N 1
ATOM 2206 C CA . LYS A 1 277 ? 29.865 -1.544 -28.746 1.00 76.31 277 LYS A CA 1
ATOM 2207 C C . LYS A 1 277 ? 29.602 -2.511 -29.904 1.00 76.31 277 LYS A C 1
ATOM 2209 O O . LYS A 1 277 ? 30.362 -2.509 -30.864 1.00 76.31 277 LYS A O 1
ATOM 2214 N N . LYS A 1 278 ? 28.608 -3.394 -29.780 1.00 72.94 278 LYS A N 1
ATOM 2215 C CA . LYS A 1 278 ? 28.292 -4.445 -30.765 1.00 72.94 278 LYS A CA 1
ATOM 2216 C C . LYS A 1 278 ? 27.003 -4.182 -31.537 1.00 72.94 278 LYS A C 1
ATOM 2218 O O . LYS A 1 278 ? 26.773 -4.833 -32.549 1.00 72.94 278 LYS A O 1
ATOM 2223 N N . ALA A 1 279 ? 26.143 -3.312 -31.023 1.00 65.88 279 ALA A N 1
ATOM 2224 C CA . ALA A 1 279 ? 24.821 -3.088 -31.569 1.00 65.88 279 ALA A CA 1
ATOM 2225 C C . ALA A 1 279 ? 24.895 -2.189 -32.809 1.00 65.88 279 ALA A C 1
ATOM 2227 O O . ALA A 1 279 ? 25.409 -1.076 -32.749 1.00 65.88 279 ALA A O 1
ATOM 2228 N N . SER A 1 280 ? 24.348 -2.678 -33.920 1.00 64.88 280 SER A N 1
ATOM 2229 C CA . SER A 1 280 ? 24.013 -1.880 -35.105 1.00 64.88 280 SER A CA 1
ATOM 2230 C C . SER A 1 280 ? 22.572 -1.341 -35.062 1.00 64.88 280 SER A C 1
ATOM 2232 O O . SER A 1 280 ? 22.195 -0.553 -35.923 1.00 64.88 280 SER A O 1
ATOM 2234 N N . CYS A 1 281 ? 21.770 -1.755 -34.071 1.00 68.56 281 CYS A N 1
ATOM 2235 C CA . CYS A 1 281 ? 20.358 -1.406 -33.880 1.00 68.56 281 CYS A CA 1
ATOM 2236 C C . CYS A 1 281 ? 20.082 -0.863 -32.462 1.00 68.56 281 CYS A C 1
ATOM 2238 O O . CYS A 1 281 ? 20.923 -0.990 -31.569 1.00 68.56 281 CYS A O 1
ATOM 2240 N N . GLY A 1 282 ? 18.900 -0.269 -32.249 1.00 85.00 282 GLY A N 1
ATOM 2241 C CA . GLY A 1 282 ? 18.467 0.250 -30.944 1.00 85.00 282 GLY A CA 1
ATOM 2242 C C . GLY A 1 282 ? 18.365 -0.827 -29.853 1.00 85.00 282 GLY A C 1
ATOM 2243 O O . GLY A 1 282 ? 18.307 -2.028 -30.128 1.00 85.00 282 GLY A O 1
ATOM 2244 N N . TYR A 1 283 ? 18.359 -0.406 -28.587 1.00 94.12 283 TYR A N 1
ATOM 2245 C CA . TYR A 1 283 ? 18.265 -1.318 -27.447 1.00 94.12 283 TYR A CA 1
ATOM 2246 C C . TYR A 1 283 ? 16.871 -1.935 -27.316 1.00 94.12 283 TYR A C 1
ATOM 2248 O O . TYR A 1 283 ? 15.859 -1.271 -27.522 1.00 94.12 283 TYR A O 1
ATOM 2256 N N . ARG A 1 284 ? 16.819 -3.186 -26.854 1.00 94.62 284 ARG A N 1
ATOM 2257 C CA . ARG A 1 284 ? 15.586 -3.851 -26.417 1.00 94.62 284 ARG A CA 1
ATOM 2258 C C . ARG A 1 284 ? 15.696 -4.158 -24.938 1.00 94.62 284 ARG A C 1
ATOM 2260 O O . ARG A 1 284 ? 16.633 -4.842 -24.521 1.00 94.62 284 ARG A O 1
ATOM 2267 N N . VAL A 1 285 ? 14.790 -3.616 -24.138 1.00 96.38 285 VAL A N 1
ATOM 2268 C CA . VAL A 1 285 ? 14.934 -3.560 -22.681 1.00 96.38 285 VAL A CA 1
ATOM 2269 C C . VAL A 1 285 ? 13.719 -4.191 -22.014 1.00 96.38 285 VAL A C 1
ATOM 2271 O O . VAL A 1 285 ? 12.588 -3.835 -22.320 1.00 96.38 285 VAL A O 1
ATOM 2274 N N . ILE A 1 286 ? 13.951 -5.117 -21.086 1.00 97.12 286 ILE A N 1
ATOM 2275 C CA . ILE A 1 286 ? 12.910 -5.685 -20.222 1.00 97.12 286 ILE A CA 1
ATOM 2276 C C . ILE A 1 286 ? 12.980 -4.956 -18.887 1.00 97.12 286 ILE A C 1
ATOM 2278 O O . ILE A 1 286 ? 14.017 -5.015 -18.231 1.00 97.12 286 ILE A O 1
ATOM 2282 N N . ILE A 1 287 ? 11.893 -4.303 -18.499 1.00 96.56 287 ILE A N 1
ATOM 2283 C CA . ILE A 1 287 ? 11.718 -3.628 -17.216 1.00 96.56 287 ILE A CA 1
ATOM 2284 C C . ILE A 1 287 ? 11.051 -4.608 -16.244 1.00 96.56 287 ILE A C 1
ATOM 2286 O O . ILE A 1 287 ? 10.075 -5.258 -16.610 1.00 96.56 287 ILE A O 1
ATOM 2290 N N . GLY A 1 288 ? 11.558 -4.699 -15.010 1.00 94.25 288 GLY A N 1
ATOM 2291 C CA . GLY A 1 288 ? 11.005 -5.607 -13.995 1.00 94.25 288 GLY A CA 1
ATOM 2292 C C . GLY A 1 288 ? 11.232 -7.074 -14.357 1.00 94.25 288 GLY A C 1
ATOM 2293 O O . GLY A 1 288 ? 10.349 -7.915 -14.224 1.00 94.25 288 GLY A O 1
ATOM 2294 N N . ALA A 1 289 ? 12.414 -7.382 -14.891 1.00 92.25 289 ALA A N 1
ATOM 2295 C CA . ALA A 1 289 ? 12.671 -8.659 -15.533 1.00 92.25 289 ALA A CA 1
ATOM 2296 C C . ALA A 1 289 ? 12.683 -9.848 -14.563 1.00 92.25 289 ALA A C 1
ATOM 2298 O O . ALA A 1 289 ? 12.483 -10.970 -15.018 1.00 92.25 289 ALA A O 1
ATOM 2299 N N . ASN A 1 290 ? 12.960 -9.662 -13.267 1.00 88.44 290 ASN A N 1
ATOM 2300 C CA . ASN A 1 290 ? 13.129 -10.748 -12.300 1.00 88.44 290 ASN A CA 1
ATOM 2301 C C . ASN A 1 290 ? 14.068 -11.843 -12.853 1.00 88.44 290 ASN A C 1
ATOM 2303 O O . ASN A 1 290 ? 15.241 -11.568 -13.137 1.00 88.44 290 ASN A O 1
ATOM 2307 N N . THR A 1 291 ? 13.571 -13.058 -13.096 1.00 87.62 291 THR A N 1
ATOM 2308 C CA . THR A 1 291 ? 14.312 -14.170 -13.715 1.00 87.62 291 THR A CA 1
ATOM 2309 C C . THR A 1 291 ? 14.204 -14.221 -15.245 1.00 87.62 291 THR A C 1
ATOM 2311 O O . THR A 1 291 ? 14.964 -14.950 -15.882 1.00 87.62 291 THR A O 1
ATOM 2314 N N . THR A 1 292 ? 13.325 -13.431 -15.863 1.00 90.25 292 THR A N 1
ATOM 2315 C CA . THR A 1 292 ? 13.063 -13.403 -17.309 1.00 90.25 292 THR A CA 1
ATOM 2316 C C . THR A 1 292 ? 14.264 -12.882 -18.088 1.00 90.25 292 THR A C 1
ATOM 2318 O O . THR A 1 292 ? 14.752 -11.772 -17.861 1.00 90.25 292 THR A O 1
ATOM 2321 N N . ARG A 1 293 ? 14.759 -13.672 -19.041 1.00 92.44 293 ARG A N 1
ATOM 2322 C CA . ARG A 1 293 ? 15.880 -13.305 -19.915 1.00 92.44 293 ARG A CA 1
ATOM 2323 C C . ARG A 1 293 ? 15.579 -13.762 -21.338 1.00 92.44 293 ARG A C 1
ATOM 2325 O O . ARG A 1 293 ? 15.294 -14.935 -21.550 1.00 92.44 293 ARG A O 1
ATOM 2332 N N . TYR A 1 294 ? 15.712 -12.855 -22.305 1.00 90.75 294 TYR A N 1
ATOM 2333 C CA . TYR A 1 294 ? 15.592 -13.171 -23.730 1.00 90.75 294 TYR A CA 1
ATOM 2334 C C . TYR A 1 294 ? 16.904 -12.865 -24.466 1.00 90.75 294 TYR A C 1
ATOM 2336 O O . TYR A 1 294 ? 17.556 -11.860 -24.154 1.00 90.75 294 TYR A O 1
ATOM 2344 N N . PRO A 1 295 ? 17.325 -13.705 -25.432 1.00 88.06 295 PRO A N 1
ATOM 2345 C CA . PRO A 1 295 ? 18.482 -13.414 -26.274 1.00 88.06 295 PRO A CA 1
ATOM 2346 C C . PRO A 1 295 ? 18.345 -12.047 -26.953 1.00 88.06 295 PRO A C 1
ATOM 2348 O O . PRO A 1 295 ? 17.290 -11.723 -27.487 1.00 88.06 295 PRO A O 1
ATOM 2351 N N . GLY A 1 296 ? 19.396 -11.227 -26.904 1.00 87.56 296 GLY A N 1
ATOM 2352 C CA . GLY A 1 296 ? 19.388 -9.873 -27.475 1.00 87.56 296 GLY A CA 1
ATOM 2353 C C . GLY A 1 296 ? 18.706 -8.795 -26.620 1.00 87.56 296 GLY A C 1
ATOM 2354 O O . GLY A 1 296 ? 18.869 -7.616 -26.917 1.00 87.56 296 GLY A O 1
ATOM 2355 N N . TRP A 1 297 ? 18.022 -9.158 -25.529 1.00 92.50 297 TRP A N 1
ATOM 2356 C CA . TRP A 1 297 ? 17.383 -8.197 -24.627 1.00 92.50 297 TRP A CA 1
ATOM 2357 C C . TRP A 1 297 ? 18.257 -7.860 -23.411 1.00 92.50 297 TRP A C 1
ATOM 2359 O O . TRP A 1 297 ? 18.977 -8.699 -22.849 1.00 92.50 297 TRP A O 1
ATOM 2369 N N . ILE A 1 298 ? 18.161 -6.609 -22.970 1.00 94.25 298 ILE A N 1
ATOM 2370 C CA . ILE A 1 298 ? 18.750 -6.099 -21.735 1.00 94.25 298 ILE A CA 1
ATOM 2371 C C . ILE A 1 298 ? 17.701 -6.236 -20.639 1.00 94.25 298 ILE A C 1
ATOM 2373 O O . ILE A 1 298 ? 16.733 -5.487 -20.595 1.00 94.25 298 ILE A O 1
ATOM 2377 N N . ALA A 1 299 ? 17.892 -7.210 -19.757 1.00 94.69 299 ALA A N 1
ATOM 2378 C CA . ALA A 1 299 ? 17.035 -7.383 -18.595 1.00 94.69 299 ALA A CA 1
ATOM 2379 C C . ALA A 1 299 ? 17.463 -6.440 -17.467 1.00 94.69 299 ALA A C 1
ATOM 2381 O O . ALA A 1 299 ? 18.632 -6.463 -17.069 1.00 94.69 299 ALA A O 1
ATOM 2382 N N . THR A 1 300 ? 16.523 -5.646 -16.963 1.00 95.06 300 THR A N 1
ATOM 2383 C CA . THR A 1 300 ? 16.702 -4.716 -15.845 1.00 95.06 300 THR A CA 1
ATOM 2384 C C . THR A 1 300 ? 15.635 -4.968 -14.782 1.00 95.06 300 THR A C 1
ATOM 2386 O O . THR A 1 300 ? 14.576 -5.526 -15.068 1.00 95.06 300 THR A O 1
ATOM 2389 N N . ASP A 1 301 ? 15.918 -4.597 -13.535 1.00 92.31 301 ASP A N 1
ATOM 2390 C CA . ASP A 1 301 ? 14.991 -4.794 -12.419 1.00 92.31 301 ASP A CA 1
ATOM 2391 C C . ASP A 1 301 ? 15.107 -3.662 -11.390 1.00 92.31 301 ASP A C 1
ATOM 2393 O O . ASP A 1 301 ? 16.129 -2.972 -11.330 1.00 92.31 301 ASP A O 1
ATOM 2397 N N . TYR A 1 302 ? 14.084 -3.477 -10.560 1.00 89.12 302 TYR A N 1
ATOM 2398 C CA . TYR A 1 302 ? 14.158 -2.586 -9.406 1.00 89.12 302 TYR A CA 1
ATOM 2399 C C . TYR A 1 302 ? 15.003 -3.252 -8.301 1.00 89.12 302 TYR A C 1
ATOM 2401 O O . TYR A 1 302 ? 14.806 -4.433 -8.011 1.00 89.12 302 TYR A O 1
ATOM 2409 N N . PRO A 1 303 ? 15.943 -2.544 -7.643 1.00 87.62 303 PRO A N 1
ATOM 2410 C CA . PRO A 1 303 ? 16.211 -1.102 -7.716 1.00 87.62 303 PRO A CA 1
ATOM 2411 C C . PRO A 1 303 ? 17.340 -0.703 -8.689 1.00 87.62 303 PRO A C 1
ATOM 2413 O O . PRO A 1 303 ? 17.770 0.452 -8.698 1.00 87.62 303 PRO A O 1
ATOM 2416 N N . GLU A 1 304 ? 17.882 -1.642 -9.470 1.00 88.62 304 GLU A N 1
ATOM 2417 C CA . GLU A 1 304 ? 19.007 -1.401 -10.391 1.00 88.62 304 GLU A CA 1
ATOM 2418 C C . GLU A 1 304 ? 18.650 -0.381 -11.478 1.00 88.62 304 GLU A C 1
ATOM 2420 O O . GLU A 1 304 ? 19.494 0.450 -11.834 1.00 88.62 304 GLU A O 1
ATOM 2425 N N . LEU A 1 305 ? 17.401 -0.432 -11.952 1.00 91.94 305 LEU A N 1
ATOM 2426 C CA . LEU A 1 305 ? 16.737 0.570 -12.778 1.00 91.94 305 LEU A CA 1
ATOM 2427 C C . LEU A 1 305 ? 15.353 0.896 -12.192 1.00 91.94 305 LEU A C 1
ATOM 2429 O O . LEU A 1 305 ? 14.398 0.142 -12.360 1.00 91.94 305 LEU A O 1
ATOM 2433 N N . ASP A 1 306 ? 15.236 2.054 -11.554 1.00 92.69 306 ASP A N 1
ATOM 2434 C CA . ASP A 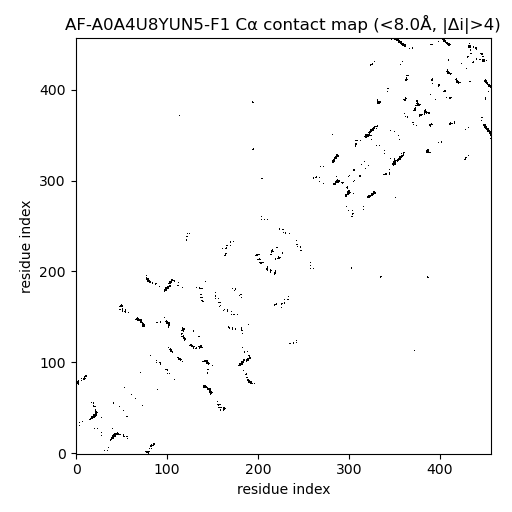1 306 ? 13.977 2.716 -11.235 1.00 92.69 306 ASP A CA 1
ATOM 2435 C C . ASP A 1 306 ? 13.605 3.656 -12.390 1.00 92.69 306 ASP A C 1
ATOM 2437 O O . ASP A 1 306 ? 14.170 4.739 -12.555 1.00 92.69 306 ASP A O 1
ATOM 2441 N N . ILE A 1 307 ? 12.635 3.238 -13.203 1.00 94.19 307 ILE A N 1
ATOM 2442 C CA . ILE A 1 307 ? 12.160 4.007 -14.361 1.00 94.19 307 ILE A CA 1
ATOM 2443 C C . ILE A 1 307 ? 11.467 5.320 -13.970 1.00 94.19 307 ILE A C 1
ATOM 2445 O O . ILE A 1 307 ? 11.303 6.194 -14.820 1.00 94.19 307 ILE A O 1
ATOM 2449 N N . THR A 1 308 ? 11.095 5.509 -12.700 1.00 93.06 308 THR A N 1
ATOM 2450 C CA . THR A 1 308 ? 10.566 6.787 -12.197 1.00 93.06 308 THR A CA 1
ATOM 2451 C C . THR A 1 308 ? 11.685 7.808 -11.957 1.00 93.06 308 THR A C 1
ATOM 2453 O O . THR A 1 308 ? 11.423 9.010 -11.919 1.00 93.06 308 THR A O 1
ATOM 2456 N N . ASN A 1 309 ? 12.946 7.364 -11.873 1.00 92.50 309 ASN A N 1
ATOM 2457 C CA . ASN A 1 309 ? 14.110 8.215 -11.653 1.00 92.50 309 ASN A CA 1
ATOM 2458 C C . ASN A 1 309 ? 14.797 8.597 -12.984 1.00 92.50 309 ASN A C 1
ATOM 2460 O O . ASN A 1 309 ? 15.542 7.787 -13.550 1.00 92.50 309 ASN A O 1
ATOM 2464 N N . PRO A 1 310 ? 14.651 9.851 -13.464 1.00 93.00 310 PRO A N 1
ATOM 2465 C CA . PRO A 1 310 ? 15.220 10.271 -14.745 1.00 93.00 310 PRO A CA 1
ATOM 2466 C C . PRO A 1 310 ? 16.751 10.175 -14.779 1.00 93.00 310 PRO A C 1
ATOM 2468 O O . PRO A 1 310 ? 17.332 9.863 -15.813 1.00 93.00 310 PRO A O 1
ATOM 2471 N N . LYS A 1 311 ? 17.437 10.399 -13.650 1.00 91.19 311 LYS A N 1
ATOM 2472 C CA . LYS A 1 311 ? 18.905 10.318 -13.606 1.00 91.19 311 LYS A CA 1
ATOM 2473 C C . LYS A 1 311 ? 19.392 8.889 -13.823 1.00 91.19 311 LYS A C 1
ATOM 2475 O O . LYS A 1 311 ? 20.426 8.689 -14.449 1.00 91.19 311 LYS A O 1
ATOM 2480 N N . GLN A 1 312 ? 18.665 7.903 -13.303 1.00 90.69 312 GLN A N 1
ATOM 2481 C CA . GLN A 1 312 ? 19.100 6.514 -13.361 1.00 90.69 312 GLN A CA 1
ATOM 2482 C C . GLN A 1 312 ? 18.934 5.934 -14.767 1.00 90.69 312 GLN A C 1
ATOM 2484 O O . GLN A 1 312 ? 19.867 5.314 -15.267 1.00 90.69 312 GLN A O 1
ATOM 2489 N N . ILE A 1 313 ? 17.803 6.187 -15.434 1.00 93.25 313 ILE A N 1
ATOM 2490 C CA . ILE A 1 313 ? 17.602 5.747 -16.823 1.00 93.25 313 ILE A CA 1
ATOM 2491 C C . ILE A 1 313 ? 18.615 6.400 -17.782 1.00 93.25 313 ILE A C 1
ATOM 2493 O O . ILE A 1 313 ? 19.210 5.687 -18.591 1.00 93.25 313 ILE A O 1
ATOM 2497 N N . ASN A 1 314 ? 18.923 7.693 -17.599 1.00 92.38 314 ASN A N 1
ATOM 2498 C CA . ASN A 1 314 ? 19.926 8.419 -18.393 1.00 92.38 314 ASN A CA 1
ATOM 2499 C C . ASN A 1 314 ? 21.342 7.827 -18.263 1.00 92.38 314 ASN A C 1
ATOM 2501 O O . ASN A 1 314 ? 22.152 7.948 -19.179 1.00 92.38 314 ASN A O 1
ATOM 2505 N N . ASN A 1 315 ? 21.669 7.196 -17.127 1.00 90.25 315 ASN A N 1
ATOM 2506 C CA . ASN A 1 315 ? 22.977 6.560 -16.929 1.00 90.25 315 ASN A CA 1
ATOM 2507 C C . ASN A 1 315 ? 23.149 5.292 -17.774 1.00 90.25 315 ASN A C 1
ATOM 2509 O O . ASN A 1 315 ? 24.279 4.864 -18.021 1.00 90.25 315 ASN A O 1
ATOM 2513 N N . TYR A 1 316 ? 22.041 4.670 -18.171 1.00 92.12 316 TYR A N 1
ATOM 2514 C CA . TYR A 1 316 ? 22.043 3.408 -18.899 1.00 92.12 316 TYR A CA 1
ATOM 2515 C C . TYR A 1 316 ? 21.771 3.600 -20.385 1.00 92.12 316 TYR A C 1
ATOM 2517 O O . TYR A 1 316 ? 22.448 2.988 -21.210 1.00 92.12 316 TYR A O 1
ATOM 2525 N N . PHE A 1 317 ? 20.807 4.447 -20.731 1.00 93.75 317 PHE A N 1
ATOM 2526 C CA . PHE A 1 317 ? 20.332 4.593 -22.098 1.00 93.75 317 PHE A CA 1
ATOM 2527 C C . PHE A 1 317 ? 20.434 6.061 -22.523 1.00 93.75 317 PHE A C 1
ATOM 2529 O O . PHE A 1 317 ? 19.942 6.933 -21.813 1.00 93.75 317 PHE A O 1
ATOM 2536 N N . PRO A 1 318 ? 21.060 6.368 -23.669 1.00 93.38 318 PRO A N 1
ATOM 2537 C CA . PRO A 1 318 ? 20.926 7.673 -24.307 1.00 93.38 318 PRO A CA 1
ATOM 2538 C C . PRO A 1 318 ? 19.483 7.942 -24.759 1.00 93.38 318 PRO A C 1
ATOM 2540 O O . PRO A 1 318 ? 18.700 7.010 -24.967 1.00 93.38 318 PRO A O 1
ATOM 2543 N N . LYS A 1 319 ? 19.138 9.214 -24.978 1.00 95.00 319 LYS A N 1
ATOM 2544 C CA . LYS A 1 319 ? 17.866 9.575 -25.622 1.00 95.00 319 LYS A CA 1
ATOM 2545 C C . LYS A 1 319 ? 17.746 8.912 -26.995 1.00 95.00 319 LYS A C 1
ATOM 2547 O O . LYS A 1 319 ? 18.755 8.703 -27.665 1.00 95.00 319 LYS A O 1
ATOM 2552 N N . ASP A 1 320 ? 16.515 8.569 -27.366 1.00 95.19 320 ASP A N 1
ATOM 2553 C CA . ASP A 1 320 ? 16.170 7.972 -28.666 1.00 95.19 320 ASP A CA 1
ATOM 2554 C C . ASP A 1 320 ? 16.956 6.696 -29.036 1.00 95.19 320 ASP A C 1
ATOM 2556 O O . ASP A 1 320 ? 17.090 6.357 -30.209 1.00 95.19 320 ASP A O 1
ATOM 2560 N N . SER A 1 321 ? 17.484 5.974 -28.044 1.00 94.44 321 SER A N 1
ATOM 2561 C CA . SER A 1 321 ? 18.348 4.806 -28.263 1.00 94.44 321 SER A CA 1
ATOM 2562 C C . SER A 1 321 ? 17.653 3.461 -28.063 1.00 94.44 321 SER A C 1
ATOM 2564 O O . SER A 1 321 ? 18.210 2.424 -28.424 1.00 94.44 321 SER A O 1
ATOM 2566 N N . VAL A 1 322 ? 16.456 3.450 -27.478 1.00 95.94 322 VAL A N 1
ATOM 2567 C CA . VAL A 1 322 ? 15.692 2.235 -27.182 1.00 95.94 322 VAL A CA 1
ATOM 2568 C C . VAL A 1 322 ? 14.651 2.011 -28.278 1.00 95.94 322 VAL A C 1
ATOM 2570 O O . VAL A 1 322 ? 13.879 2.900 -28.615 1.00 95.94 322 VAL A O 1
ATOM 2573 N N . GLU A 1 323 ? 14.633 0.824 -28.868 1.00 95.75 323 GLU A N 1
ATOM 2574 C CA . GLU A 1 323 ? 13.623 0.408 -29.849 1.00 95.75 323 GLU A CA 1
ATOM 2575 C C . GLU A 1 323 ? 12.355 -0.057 -29.129 1.00 95.75 323 GLU A C 1
ATOM 2577 O O . GLU A 1 323 ? 11.254 0.375 -29.457 1.00 95.75 323 GLU A O 1
ATOM 2582 N N . VAL A 1 324 ? 12.530 -0.914 -28.115 1.00 96.81 324 VAL A N 1
ATOM 2583 C CA . VAL A 1 324 ? 11.419 -1.526 -27.385 1.00 96.81 324 VAL A CA 1
ATOM 2584 C C . VAL A 1 324 ? 11.703 -1.580 -25.892 1.00 96.81 324 VAL A C 1
ATOM 2586 O O . VAL A 1 324 ? 12.724 -2.128 -25.462 1.00 96.81 324 VAL A O 1
ATOM 2589 N N . PHE A 1 325 ? 10.757 -1.085 -25.100 1.00 98.12 325 PHE A N 1
ATOM 2590 C CA . PHE A 1 325 ? 10.631 -1.448 -23.691 1.00 98.12 325 PHE A CA 1
ATOM 2591 C C . PHE A 1 325 ? 9.557 -2.527 -23.537 1.00 98.12 325 PHE A C 1
ATOM 2593 O O . PHE A 1 325 ? 8.477 -2.416 -24.104 1.00 98.12 325 PHE A O 1
ATOM 2600 N N . LEU A 1 326 ? 9.830 -3.561 -22.748 1.00 98.19 326 LEU A N 1
ATOM 2601 C CA . LEU A 1 326 ? 8.861 -4.581 -22.356 1.00 98.19 326 LEU A CA 1
ATOM 2602 C C . LEU A 1 326 ? 8.667 -4.515 -20.844 1.00 98.19 326 LEU A C 1
ATOM 2604 O O . LEU A 1 326 ? 9.637 -4.661 -20.104 1.00 98.19 326 LEU A O 1
ATOM 2608 N N . ALA A 1 327 ? 7.432 -4.328 -20.392 1.00 97.38 327 ALA A N 1
ATOM 2609 C CA . ALA A 1 327 ? 7.070 -4.290 -18.983 1.00 97.38 327 ALA A CA 1
ATOM 2610 C C . ALA A 1 327 ? 5.880 -5.221 -18.729 1.00 97.38 327 ALA A C 1
ATOM 2612 O O . ALA A 1 327 ? 4.743 -4.900 -19.070 1.00 97.38 327 ALA A O 1
ATOM 2613 N N . GLU A 1 328 ? 6.150 -6.380 -18.133 1.00 95.62 328 GLU A N 1
ATOM 2614 C CA . GLU A 1 328 ? 5.126 -7.354 -17.751 1.00 95.62 328 GLU A CA 1
ATOM 2615 C C . GLU A 1 328 ? 4.945 -7.319 -16.231 1.00 95.62 328 GLU A C 1
ATOM 2617 O O . GLU A 1 328 ? 5.844 -7.723 -15.496 1.00 95.62 328 GLU A O 1
ATOM 2622 N N . HIS A 1 329 ? 3.778 -6.861 -15.782 1.00 91.38 329 HIS A N 1
ATOM 2623 C CA . HIS A 1 329 ? 3.410 -6.663 -14.382 1.00 91.38 329 HIS A CA 1
ATOM 2624 C C . HIS A 1 329 ? 4.373 -5.747 -13.608 1.00 91.38 329 HIS A C 1
ATOM 2626 O O . HIS A 1 329 ? 5.037 -6.144 -12.652 1.00 91.38 329 HIS A O 1
ATOM 2632 N N . VAL A 1 330 ? 4.500 -4.512 -14.094 1.00 93.56 330 VAL A N 1
ATOM 2633 C CA . VAL A 1 330 ? 5.317 -3.456 -13.472 1.00 93.56 330 VAL A CA 1
ATOM 2634 C C . VAL A 1 330 ? 4.462 -2.237 -13.128 1.00 93.56 330 VAL A C 1
ATOM 2636 O O . VAL A 1 330 ? 4.609 -1.641 -12.061 1.00 93.56 330 VAL A O 1
ATOM 2639 N N . PHE A 1 331 ? 3.582 -1.833 -14.045 1.00 94.12 331 PHE A N 1
ATOM 2640 C CA . PHE A 1 331 ? 2.867 -0.560 -13.972 1.00 94.12 331 PHE A CA 1
ATOM 2641 C C . PHE A 1 331 ? 1.742 -0.544 -12.928 1.00 94.12 331 PHE A C 1
ATOM 2643 O O . PHE A 1 331 ? 1.382 0.529 -12.442 1.00 94.12 331 PHE A O 1
ATOM 2650 N N . GLU A 1 332 ? 1.223 -1.702 -12.527 1.00 89.00 332 GLU A N 1
ATOM 2651 C CA . GLU A 1 332 ? 0.263 -1.841 -11.428 1.00 89.00 332 GLU A CA 1
ATOM 2652 C C . GLU A 1 332 ? 0.870 -1.520 -10.056 1.00 89.00 332 GLU A C 1
ATOM 2654 O O . GLU A 1 332 ? 0.138 -1.166 -9.136 1.00 89.00 332 GLU A O 1
ATOM 2659 N N . HIS A 1 333 ? 2.199 -1.561 -9.916 1.00 88.00 333 HIS A N 1
ATOM 2660 C CA . HIS A 1 333 ? 2.910 -1.222 -8.676 1.00 88.00 333 HIS A CA 1
ATOM 2661 C C . HIS A 1 333 ? 3.224 0.283 -8.549 1.00 88.00 333 HIS A C 1
ATOM 2663 O O . HIS A 1 333 ? 3.800 0.734 -7.549 1.00 88.00 333 HIS A O 1
ATOM 2669 N N . LEU A 1 334 ? 2.873 1.094 -9.552 1.00 88.25 334 LEU A N 1
ATOM 2670 C CA . LEU A 1 334 ? 3.122 2.537 -9.588 1.00 88.25 334 LEU A CA 1
ATOM 2671 C C . LEU A 1 334 ? 1.825 3.308 -9.321 1.00 88.25 334 LEU A C 1
ATOM 2673 O O . LEU A 1 334 ? 0.777 2.978 -9.864 1.00 88.25 334 LEU A O 1
ATOM 2677 N N . ASN A 1 335 ? 1.892 4.366 -8.504 1.00 82.19 335 ASN A N 1
ATOM 2678 C CA . ASN A 1 335 ? 0.782 5.323 -8.438 1.00 82.19 335 ASN A CA 1
ATOM 2679 C C . ASN A 1 335 ? 0.783 6.222 -9.688 1.00 82.19 335 ASN A C 1
ATOM 2681 O O . ASN A 1 335 ? 1.765 6.251 -10.428 1.00 82.19 335 ASN A O 1
ATOM 2685 N N . ILE A 1 336 ? -0.283 6.993 -9.919 1.00 79.50 336 ILE A N 1
ATOM 2686 C CA . ILE A 1 336 ? -0.444 7.794 -11.148 1.00 79.50 336 ILE A CA 1
ATOM 2687 C C . ILE A 1 336 ? 0.722 8.759 -11.386 1.00 79.50 336 ILE A C 1
ATOM 2689 O O . ILE A 1 336 ? 1.193 8.889 -12.518 1.00 79.50 336 ILE A O 1
ATOM 2693 N N . LYS A 1 337 ? 1.245 9.395 -10.331 1.00 83.19 337 LYS A N 1
ATOM 2694 C CA . LYS A 1 337 ? 2.403 10.293 -10.436 1.00 83.19 337 LYS A CA 1
ATOM 2695 C C . LYS A 1 337 ? 3.659 9.535 -10.872 1.00 83.19 337 LYS A C 1
ATOM 2697 O O . LYS A 1 337 ? 4.326 9.950 -11.817 1.00 83.19 337 LYS A O 1
ATOM 2702 N N . GLN A 1 338 ? 3.960 8.415 -10.216 1.00 90.31 338 GLN A N 1
ATOM 2703 C CA . GLN A 1 338 ? 5.096 7.551 -10.547 1.00 90.31 338 GLN A CA 1
ATOM 2704 C C . GLN A 1 338 ? 4.974 6.976 -11.958 1.00 90.31 338 GLN A C 1
ATOM 2706 O O . GLN A 1 338 ? 5.938 7.013 -12.716 1.00 90.31 338 GLN A O 1
ATOM 2711 N N . LEU A 1 339 ? 3.788 6.497 -12.326 1.00 91.56 339 LEU A N 1
ATOM 2712 C CA . LEU A 1 339 ? 3.482 5.971 -13.648 1.00 91.56 339 LEU A CA 1
ATOM 2713 C C . LEU A 1 339 ? 3.690 7.042 -14.722 1.00 91.56 339 LEU A C 1
ATOM 2715 O O . LEU A 1 339 ? 4.374 6.795 -15.710 1.00 91.56 339 LEU A O 1
ATOM 2719 N N . THR A 1 340 ? 3.184 8.257 -14.505 1.00 91.44 340 THR A N 1
ATOM 2720 C CA . THR A 1 340 ? 3.361 9.376 -15.443 1.00 91.44 340 THR A CA 1
ATOM 2721 C C . THR A 1 340 ? 4.840 9.740 -15.598 1.00 91.44 340 THR A C 1
ATOM 2723 O O . THR A 1 340 ? 5.311 9.962 -16.715 1.00 91.44 340 THR A O 1
ATOM 2726 N N . MET A 1 341 ? 5.606 9.761 -14.502 1.00 95.06 341 MET A N 1
ATOM 2727 C CA . MET A 1 341 ? 7.059 9.970 -14.546 1.00 95.06 341 MET A CA 1
ATOM 2728 C C . MET A 1 341 ? 7.767 8.852 -15.319 1.00 95.06 341 MET A C 1
ATOM 2730 O O . MET A 1 341 ? 8.575 9.134 -16.202 1.00 95.06 341 MET A O 1
ATOM 2734 N N . ALA A 1 342 ? 7.429 7.594 -15.033 1.00 97.12 342 ALA A N 1
ATOM 2735 C CA . ALA A 1 342 ? 7.979 6.422 -15.699 1.00 97.12 342 ALA A CA 1
ATOM 2736 C C . ALA A 1 342 ? 7.732 6.439 -17.212 1.00 97.12 342 ALA A C 1
ATOM 2738 O O . ALA A 1 342 ? 8.665 6.234 -17.988 1.00 97.12 342 ALA A O 1
ATOM 2739 N N . LEU A 1 343 ? 6.502 6.739 -17.634 1.00 97.88 343 LEU A N 1
ATOM 2740 C CA . LEU A 1 343 ? 6.130 6.838 -19.044 1.00 97.88 343 LEU A CA 1
ATOM 2741 C C . LEU A 1 343 ? 6.889 7.960 -19.759 1.00 97.88 343 LEU A C 1
ATOM 2743 O O . LEU A 1 343 ? 7.440 7.721 -20.832 1.00 97.88 343 LEU A O 1
ATOM 2747 N N . ASN A 1 344 ? 6.981 9.152 -19.161 1.00 97.88 344 ASN A N 1
ATOM 2748 C CA . ASN A 1 344 ? 7.749 10.266 -19.729 1.00 97.88 344 ASN A CA 1
ATOM 2749 C C . ASN A 1 344 ? 9.239 9.925 -19.867 1.00 97.88 344 ASN A C 1
ATOM 2751 O O . ASN A 1 344 ? 9.844 10.172 -20.913 1.00 97.88 344 ASN A O 1
ATOM 2755 N N . ASN A 1 345 ? 9.818 9.309 -18.836 1.00 97.81 345 ASN A N 1
ATOM 2756 C CA . ASN A 1 345 ? 11.203 8.858 -18.855 1.00 97.81 345 ASN A CA 1
ATOM 2757 C C . ASN A 1 345 ? 11.427 7.818 -19.959 1.00 97.81 345 ASN A C 1
ATOM 2759 O O . ASN A 1 345 ? 12.350 7.975 -20.754 1.00 97.81 345 ASN A O 1
ATOM 2763 N N . CYS A 1 346 ? 10.572 6.799 -20.075 1.00 97.88 346 CYS A N 1
ATOM 2764 C CA . CYS A 1 346 ? 10.684 5.794 -21.137 1.00 97.88 346 CYS A CA 1
ATOM 2765 C C . CYS A 1 346 ? 10.522 6.427 -22.529 1.00 97.88 346 CYS A C 1
ATOM 2767 O O . CYS A 1 346 ? 11.349 6.192 -23.409 1.00 97.88 346 CYS A O 1
ATOM 2769 N N . LYS A 1 347 ? 9.528 7.305 -22.722 1.00 98.00 347 LYS A N 1
ATOM 2770 C CA . LYS A 1 347 ? 9.286 8.019 -23.988 1.00 98.00 347 LYS A CA 1
ATOM 2771 C C . LYS A 1 347 ? 10.495 8.836 -24.449 1.00 98.00 347 LYS A C 1
ATOM 2773 O O . LYS A 1 347 ? 10.802 8.871 -25.639 1.00 98.00 347 LYS A O 1
ATOM 2778 N N . ALA A 1 348 ? 11.205 9.479 -23.524 1.00 97.50 348 ALA A N 1
ATOM 2779 C CA . ALA A 1 348 ? 12.407 10.249 -23.847 1.00 97.50 348 ALA A CA 1
ATOM 2780 C C . ALA A 1 348 ? 13.556 9.380 -24.400 1.00 97.50 348 ALA A C 1
ATOM 2782 O O . ALA A 1 348 ? 14.414 9.887 -25.121 1.00 97.50 348 ALA A O 1
ATOM 2783 N N . HIS A 1 349 ? 13.564 8.083 -24.085 1.00 97.44 349 HIS A N 1
ATOM 2784 C CA . HIS A 1 349 ? 14.609 7.139 -24.489 1.00 97.44 349 HIS A CA 1
ATOM 2785 C C . HIS A 1 349 ? 14.202 6.243 -25.658 1.00 97.44 349 HIS A C 1
ATOM 2787 O O . HIS A 1 349 ? 15.079 5.681 -26.310 1.00 97.44 349 HIS A O 1
ATOM 2793 N N . LEU A 1 350 ? 12.904 6.129 -25.946 1.00 97.75 350 LEU A N 1
ATOM 2794 C CA . LEU A 1 350 ? 12.412 5.451 -27.140 1.00 97.75 350 LEU A CA 1
ATOM 2795 C C . LEU A 1 350 ? 12.817 6.208 -28.407 1.00 97.75 350 LEU A C 1
ATOM 2797 O O . LEU A 1 350 ? 12.691 7.426 -28.472 1.00 97.75 350 LEU A O 1
ATOM 2801 N N . SER A 1 351 ? 13.276 5.484 -29.416 1.00 95.81 351 SER A N 1
ATOM 2802 C CA . SER A 1 351 ? 13.444 5.975 -30.786 1.00 95.81 351 SER A CA 1
ATOM 2803 C C . SER A 1 351 ? 12.084 6.288 -31.426 1.00 95.81 351 SER A C 1
ATOM 2805 O O . SER A 1 351 ? 11.044 5.809 -30.966 1.00 95.81 351 SER A O 1
ATOM 2807 N N . LYS A 1 352 ? 12.066 7.116 -32.478 1.00 95.88 352 LYS A N 1
ATOM 2808 C CA . LYS A 1 352 ? 10.837 7.408 -33.233 1.00 95.88 352 LYS A CA 1
ATOM 2809 C C . LYS A 1 352 ? 10.251 6.114 -33.809 1.00 95.88 352 LYS A C 1
ATOM 2811 O O . LYS A 1 352 ? 10.977 5.354 -34.444 1.00 95.88 352 LYS A O 1
ATOM 2816 N N . GLY A 1 353 ? 8.961 5.870 -33.589 1.00 96.12 353 GLY A N 1
ATOM 2817 C CA . GLY A 1 353 ? 8.290 4.619 -33.957 1.00 96.12 353 GLY A CA 1
ATOM 2818 C C . GLY A 1 353 ? 8.579 3.439 -33.021 1.00 96.12 353 GLY A C 1
ATOM 2819 O O . GLY A 1 353 ? 7.956 2.392 -33.171 1.00 96.12 353 GLY A O 1
ATOM 2820 N N . GLY A 1 354 ? 9.483 3.591 -32.048 1.00 97.06 354 GLY A N 1
ATOM 2821 C CA . GLY A 1 354 ? 9.681 2.617 -30.979 1.00 97.06 354 GLY A CA 1
ATOM 2822 C C . GLY A 1 354 ? 8.514 2.617 -29.993 1.00 97.06 354 GLY A C 1
ATOM 2823 O O . GLY A 1 354 ? 7.780 3.605 -29.872 1.00 97.06 354 GLY A O 1
ATOM 2824 N N . HIS A 1 355 ? 8.343 1.525 -29.251 1.00 98.06 355 HIS A N 1
ATOM 2825 C CA . HIS A 1 355 ? 7.198 1.350 -28.354 1.00 98.06 355 HIS A CA 1
ATOM 2826 C C . HIS A 1 355 ? 7.577 0.807 -26.981 1.00 98.06 355 HIS A C 1
ATOM 2828 O O . HIS A 1 355 ? 8.603 0.154 -26.784 1.00 98.06 355 HIS A O 1
ATOM 2834 N N . ILE A 1 356 ? 6.705 1.060 -26.011 1.00 98.12 356 ILE A N 1
ATOM 2835 C CA . ILE A 1 356 ? 6.671 0.306 -24.763 1.00 98.12 356 ILE A CA 1
ATOM 2836 C C . ILE A 1 356 ? 5.493 -0.665 -24.801 1.00 98.12 356 ILE A C 1
ATOM 2838 O O . ILE A 1 356 ? 4.343 -0.246 -24.917 1.00 98.12 356 ILE A O 1
ATOM 2842 N N . ARG A 1 357 ? 5.788 -1.962 -24.696 1.00 98.50 357 ARG A N 1
ATOM 2843 C CA . ARG A 1 357 ? 4.791 -3.012 -24.500 1.00 98.50 357 ARG A CA 1
ATOM 2844 C C . ARG A 1 357 ? 4.521 -3.172 -23.015 1.00 98.50 357 ARG A C 1
ATOM 2846 O O . ARG A 1 357 ? 5.418 -3.567 -22.265 1.00 98.50 357 ARG A O 1
ATOM 2853 N N . ILE A 1 358 ? 3.297 -2.879 -22.606 1.00 98.38 358 ILE A N 1
ATOM 2854 C CA . ILE A 1 358 ? 2.841 -2.978 -21.222 1.00 98.38 358 ILE A CA 1
ATOM 2855 C C . ILE A 1 358 ? 1.838 -4.122 -21.135 1.00 98.38 358 ILE A C 1
ATOM 2857 O O . ILE A 1 358 ? 0.854 -4.133 -21.869 1.00 98.38 358 ILE A O 1
ATOM 2861 N N . ALA A 1 359 ? 2.088 -5.064 -20.230 1.00 98.00 359 ALA A N 1
ATOM 2862 C CA . ALA A 1 359 ? 1.144 -6.102 -19.841 1.00 98.00 359 ALA A CA 1
ATOM 2863 C C . ALA A 1 359 ? 0.851 -5.963 -18.345 1.00 98.00 359 ALA A C 1
ATOM 2865 O O . ALA A 1 359 ? 1.771 -6.048 -17.532 1.00 98.00 359 ALA A O 1
ATOM 2866 N N . VAL A 1 360 ? -0.407 -5.724 -17.987 1.00 96.56 360 VAL A N 1
ATOM 2867 C CA . VAL A 1 360 ? -0.877 -5.568 -16.597 1.00 96.56 360 VAL A CA 1
ATOM 2868 C C . VAL A 1 360 ? -2.099 -6.454 -16.355 1.00 96.56 360 VAL A C 1
ATOM 2870 O O . VAL A 1 360 ? -2.725 -6.893 -17.324 1.00 96.56 360 VAL A O 1
ATOM 2873 N N . PRO A 1 361 ? -2.472 -6.738 -15.095 1.00 95.44 361 PRO A N 1
ATOM 2874 C CA . PRO A 1 361 ? -3.742 -7.393 -14.827 1.00 95.44 361 PRO A CA 1
ATOM 2875 C C . PRO A 1 361 ? -4.925 -6.590 -15.384 1.00 95.44 361 PRO A C 1
ATOM 2877 O O . PRO A 1 361 ? -4.921 -5.359 -15.309 1.00 95.44 361 PRO A O 1
ATOM 2880 N N . ASP A 1 362 ? -5.924 -7.286 -15.927 1.00 96.25 362 ASP A N 1
ATOM 2881 C CA . ASP A 1 362 ? -7.095 -6.668 -16.557 1.00 96.25 362 ASP A CA 1
ATOM 2882 C C . ASP A 1 362 ? -8.271 -6.563 -15.575 1.00 96.25 362 ASP A C 1
ATOM 2884 O O . ASP A 1 362 ? -8.806 -7.564 -15.101 1.00 96.25 362 ASP A O 1
ATOM 2888 N N . GLY A 1 363 ? -8.694 -5.339 -15.276 1.00 92.06 363 GLY A N 1
ATOM 2889 C CA . GLY A 1 363 ? -9.816 -5.042 -14.393 1.00 92.06 363 GLY A CA 1
ATOM 2890 C C . GLY A 1 363 ? -11.192 -5.394 -14.956 1.00 92.06 363 GLY A C 1
ATOM 2891 O O . GLY A 1 363 ? -12.152 -5.388 -14.192 1.00 92.06 363 GLY A O 1
ATOM 2892 N N . PHE A 1 364 ? -11.307 -5.700 -16.251 1.00 94.06 364 PHE A N 1
ATOM 2893 C CA . PHE A 1 364 ? -12.537 -6.218 -16.864 1.00 94.06 364 PHE A CA 1
ATOM 2894 C C . PHE A 1 364 ? -12.519 -7.739 -17.069 1.00 94.06 364 PHE A C 1
ATOM 2896 O O . PHE A 1 364 ? -13.427 -8.285 -17.696 1.00 94.06 364 PHE A O 1
ATOM 2903 N N . HIS A 1 365 ? -11.526 -8.448 -16.522 1.00 95.62 365 HIS A N 1
ATOM 2904 C CA . HIS A 1 365 ? -11.524 -9.908 -16.546 1.00 95.62 365 HIS A CA 1
ATOM 2905 C C . HIS A 1 365 ? -12.775 -10.463 -15.822 1.00 95.62 365 HIS A C 1
ATOM 2907 O O . HIS A 1 365 ? -13.003 -10.107 -14.666 1.00 95.62 365 HIS A O 1
ATOM 2913 N N . PRO A 1 366 ? -13.569 -11.363 -16.438 1.00 92.94 366 PRO A N 1
ATOM 2914 C CA . PRO A 1 366 ? -14.844 -11.837 -15.871 1.00 92.94 366 PRO A CA 1
ATOM 2915 C C . PRO A 1 366 ? -14.725 -12.778 -14.671 1.00 92.94 366 PRO A C 1
ATOM 2917 O O . PRO A 1 366 ? -15.730 -13.167 -14.086 1.00 92.94 366 PRO A O 1
ATOM 2920 N N . ASP A 1 367 ? -13.512 -13.217 -14.356 1.00 90.88 367 ASP A N 1
ATOM 2921 C CA . ASP A 1 367 ? -13.276 -14.199 -13.304 1.00 90.88 367 ASP A CA 1
ATOM 2922 C C . ASP A 1 367 ? -13.017 -13.467 -11.985 1.00 90.88 367 ASP A C 1
ATOM 2924 O O . ASP A 1 367 ? -11.994 -12.799 -11.821 1.00 90.88 367 ASP A O 1
ATOM 2928 N N . GLU A 1 368 ? -13.949 -13.591 -11.042 1.00 85.38 368 GLU A N 1
ATOM 2929 C CA . GLU A 1 368 ? -13.830 -12.969 -9.724 1.00 85.38 368 GLU A CA 1
ATOM 2930 C C . GLU A 1 368 ? -12.593 -13.455 -8.963 1.00 85.38 368 GLU A C 1
ATOM 2932 O O . GLU A 1 368 ? -11.956 -12.670 -8.259 1.00 85.38 368 GLU A O 1
ATOM 2937 N N . GLU A 1 369 ? -12.207 -14.724 -9.110 1.00 84.19 369 GLU A N 1
ATOM 2938 C CA . GLU A 1 369 ? -11.012 -15.264 -8.470 1.00 84.19 369 GLU A CA 1
ATOM 2939 C C . GLU A 1 369 ? -9.754 -14.602 -9.038 1.00 84.19 369 GLU A C 1
ATOM 2941 O O . GLU A 1 369 ? -8.889 -14.177 -8.270 1.00 84.19 369 GLU A O 1
ATOM 2946 N N . TYR A 1 370 ? -9.687 -14.422 -10.362 1.00 89.75 370 TYR A N 1
ATOM 2947 C CA . TYR A 1 370 ? -8.615 -13.659 -11.006 1.00 89.75 370 TYR A CA 1
ATOM 2948 C C . TYR A 1 370 ? -8.534 -12.240 -10.434 1.00 89.75 370 TYR A C 1
ATOM 2950 O O . TYR A 1 370 ? -7.464 -11.820 -9.988 1.00 89.75 370 TYR A O 1
ATOM 2958 N N . ILE A 1 371 ? -9.658 -11.517 -10.384 1.00 86.56 371 ILE A N 1
ATOM 2959 C CA . ILE A 1 371 ? -9.696 -10.137 -9.878 1.00 86.56 371 ILE A CA 1
ATOM 2960 C C . ILE A 1 371 ? -9.241 -10.089 -8.417 1.00 86.56 371 ILE A C 1
ATOM 2962 O O . ILE A 1 371 ? -8.394 -9.269 -8.054 1.00 86.56 371 ILE A O 1
ATOM 2966 N N . ASN A 1 372 ? -9.734 -11.006 -7.584 1.00 77.88 372 ASN A N 1
ATOM 2967 C CA . ASN A 1 372 ? -9.367 -11.107 -6.174 1.00 77.88 372 ASN A CA 1
ATOM 2968 C C . ASN A 1 372 ? -7.879 -11.441 -5.971 1.00 77.88 372 ASN A C 1
ATOM 2970 O O . ASN A 1 372 ? -7.286 -10.996 -4.984 1.00 77.88 372 ASN A O 1
ATOM 2974 N N . GLN A 1 373 ? -7.266 -12.177 -6.901 1.00 79.56 373 GLN A N 1
ATOM 2975 C CA . GLN A 1 373 ? -5.830 -12.442 -6.898 1.00 79.56 373 GLN A CA 1
ATOM 2976 C C . GLN A 1 373 ? -5.014 -11.207 -7.275 1.00 79.56 373 GLN A C 1
ATOM 2978 O O . GLN A 1 373 ? -3.982 -10.978 -6.659 1.00 79.56 373 GLN A O 1
ATOM 2983 N N . VAL A 1 374 ? -5.424 -10.426 -8.276 1.00 82.94 374 VAL A N 1
ATOM 2984 C CA . VAL A 1 374 ? -4.535 -9.435 -8.917 1.00 82.94 374 VAL A CA 1
ATOM 2985 C C . VAL A 1 374 ? -4.820 -7.979 -8.571 1.00 82.94 374 VAL A C 1
ATOM 2987 O O . VAL A 1 374 ? -4.040 -7.108 -8.944 1.00 82.94 374 VAL A O 1
ATOM 2990 N N . ARG A 1 375 ? -5.922 -7.654 -7.904 1.00 76.25 375 ARG A N 1
ATOM 2991 C CA . ARG A 1 375 ? -6.205 -6.259 -7.545 1.00 76.25 375 ARG A CA 1
ATOM 2992 C C . ARG A 1 375 ? -5.283 -5.740 -6.423 1.00 76.25 375 ARG A C 1
ATOM 2994 O O . ARG A 1 375 ? -4.687 -6.542 -5.701 1.00 76.25 375 ARG A O 1
ATOM 3001 N N . PRO A 1 376 ? -5.234 -4.418 -6.188 1.00 71.75 376 PRO A N 1
ATOM 3002 C CA . PRO A 1 376 ? -4.683 -3.847 -4.960 1.00 71.75 376 PRO A CA 1
ATOM 3003 C C . PRO A 1 376 ? -5.253 -4.508 -3.700 1.00 71.75 376 PRO A C 1
ATOM 3005 O O . PRO A 1 376 ? -6.468 -4.604 -3.537 1.00 71.75 376 PRO A O 1
ATOM 3008 N N . GLY A 1 377 ? -4.373 -4.995 -2.823 1.00 60.97 377 GLY A N 1
ATOM 3009 C CA . GLY A 1 377 ? -4.772 -5.742 -1.622 1.00 60.97 377 GLY A CA 1
ATOM 3010 C C . GLY A 1 377 ? -5.273 -7.169 -1.887 1.00 60.97 377 GLY A C 1
ATOM 3011 O O . GLY A 1 377 ? -5.767 -7.816 -0.967 1.00 60.97 377 GLY A O 1
ATOM 3012 N N . GLY A 1 378 ? -5.155 -7.669 -3.121 1.00 65.94 378 GLY A N 1
ATOM 3013 C CA . GLY A 1 378 ? -5.448 -9.056 -3.476 1.00 65.94 378 GLY A CA 1
ATOM 3014 C C . GLY A 1 378 ? -4.459 -10.050 -2.863 1.00 65.94 378 GLY A C 1
ATOM 3015 O O . GLY A 1 378 ? -3.397 -9.668 -2.362 1.00 65.94 378 GLY A O 1
ATOM 3016 N N . TRP A 1 379 ? -4.789 -11.339 -2.937 1.00 65.38 379 TRP A N 1
ATOM 3017 C CA . TRP A 1 379 ? -4.018 -12.434 -2.323 1.00 65.38 379 TRP A CA 1
ATOM 3018 C C . TRP A 1 379 ? -3.107 -13.200 -3.295 1.00 65.38 379 TRP A C 1
ATOM 3020 O O . TRP A 1 379 ? -2.443 -14.160 -2.896 1.00 65.38 379 TRP A O 1
ATOM 3030 N N . GLY A 1 380 ? -3.062 -12.801 -4.565 1.00 70.19 380 GLY A N 1
ATOM 3031 C CA . GLY A 1 380 ? -2.168 -13.382 -5.556 1.00 70.19 380 GLY A CA 1
ATOM 3032 C C . GLY A 1 380 ? -0.690 -13.117 -5.254 1.00 70.19 380 GLY A C 1
ATOM 3033 O O . GLY A 1 380 ? -0.297 -12.230 -4.493 1.00 70.19 380 GLY A O 1
ATOM 3034 N N . VAL A 1 381 ? 0.184 -13.904 -5.879 1.00 67.19 381 VAL A N 1
ATOM 3035 C CA . VAL A 1 381 ? 1.631 -13.700 -5.744 1.00 67.19 381 VAL A CA 1
ATOM 3036 C C . VAL A 1 381 ? 2.003 -12.347 -6.353 1.00 67.19 381 VAL A C 1
ATOM 3038 O O . VAL A 1 381 ? 1.860 -12.149 -7.556 1.00 67.19 381 VAL A O 1
ATOM 3041 N N . GLY A 1 382 ? 2.503 -11.432 -5.521 1.00 62.31 382 GLY A N 1
ATOM 3042 C CA . GLY A 1 382 ? 2.909 -10.087 -5.938 1.00 62.31 382 GLY A CA 1
ATOM 3043 C C . GLY A 1 382 ? 1.814 -9.021 -5.847 1.00 62.31 382 GLY A C 1
ATOM 3044 O O . GLY A 1 382 ? 2.143 -7.850 -5.917 1.00 62.31 382 GLY A O 1
ATOM 3045 N N . SER A 1 383 ? 0.550 -9.364 -5.581 1.00 61.66 383 SER A N 1
ATOM 3046 C CA . SER A 1 383 ? -0.541 -8.370 -5.537 1.00 61.66 383 SER A CA 1
ATOM 3047 C C . SER A 1 383 ? -0.574 -7.505 -4.279 1.00 61.66 383 SER A C 1
ATOM 3049 O O . SER A 1 383 ? -1.242 -6.471 -4.241 1.00 61.66 383 SER A O 1
ATOM 3051 N N . SER A 1 384 ? 0.156 -7.906 -3.234 1.00 56.72 384 SER A N 1
ATOM 3052 C CA . SER A 1 384 ? 0.163 -7.223 -1.932 1.00 56.72 384 SER A CA 1
ATOM 3053 C C . SER A 1 384 ? 0.669 -5.775 -1.978 1.00 56.72 384 SER A C 1
ATOM 3055 O O . SER A 1 384 ? 0.413 -5.008 -1.050 1.00 56.72 384 SER A O 1
ATOM 3057 N N . ASP A 1 385 ? 1.402 -5.397 -3.027 1.00 67.25 385 ASP A N 1
ATOM 3058 C CA . ASP A 1 385 ? 1.896 -4.037 -3.258 1.00 67.25 385 ASP A CA 1
ATOM 3059 C C . ASP A 1 385 ? 1.396 -3.431 -4.582 1.00 67.25 385 ASP A C 1
ATOM 3061 O O . ASP A 1 385 ? 1.890 -2.377 -4.996 1.00 67.25 385 ASP A O 1
ATOM 3065 N N . HIS A 1 386 ? 0.391 -4.046 -5.220 1.00 78.19 386 HIS A N 1
ATOM 3066 C CA . HIS A 1 386 ? -0.330 -3.418 -6.324 1.00 78.19 386 HIS A CA 1
ATOM 3067 C C . HIS A 1 386 ? -1.029 -2.153 -5.819 1.00 78.19 386 HIS A C 1
ATOM 3069 O O . HIS A 1 386 ? -1.669 -2.142 -4.766 1.00 78.19 386 HIS A O 1
ATOM 3075 N N . LYS A 1 387 ? -0.920 -1.082 -6.597 1.00 77.12 387 LYS A N 1
ATOM 3076 C CA . LYS A 1 387 ? -1.520 0.230 -6.330 1.00 77.12 387 LYS A CA 1
ATOM 3077 C C . LYS A 1 387 ? -2.674 0.549 -7.270 1.00 77.12 387 LYS A C 1
ATOM 3079 O O . LYS A 1 387 ? -3.450 1.453 -6.980 1.00 77.12 387 LYS A O 1
ATOM 3084 N N . ALA A 1 388 ? -2.784 -0.165 -8.386 1.00 80.81 388 ALA A N 1
ATOM 3085 C CA . ALA A 1 388 ? -3.847 0.017 -9.360 1.00 80.81 388 ALA A CA 1
ATOM 3086 C C . ALA A 1 388 ? -4.263 -1.315 -9.994 1.00 80.81 388 ALA A C 1
ATOM 3088 O O . ALA A 1 388 ? -3.460 -2.236 -10.115 1.00 80.81 388 ALA A O 1
ATOM 3089 N N . LEU A 1 389 ? -5.521 -1.380 -10.427 1.00 86.94 389 LEU A N 1
ATOM 3090 C CA . LEU A 1 389 ? -6.033 -2.388 -11.349 1.00 86.94 389 LEU A CA 1
ATOM 3091 C C . LEU A 1 389 ? -6.580 -1.637 -12.563 1.00 86.94 389 LEU A C 1
ATOM 3093 O O . LEU A 1 389 ? -7.504 -0.836 -12.427 1.00 86.94 389 LEU A O 1
ATOM 3097 N N . TYR A 1 390 ? -5.967 -1.836 -13.726 1.00 89.69 390 TYR A N 1
ATOM 3098 C CA . TYR A 1 390 ? -6.306 -1.082 -14.930 1.00 89.69 390 TYR A CA 1
ATOM 3099 C C . TYR A 1 390 ? -7.298 -1.845 -15.794 1.00 89.69 390 TYR A C 1
ATOM 3101 O O . TYR A 1 390 ? -7.256 -3.065 -15.863 1.00 89.69 390 TYR A O 1
ATOM 3109 N N . ASN A 1 391 ? -8.139 -1.113 -16.512 1.00 92.88 391 ASN A N 1
ATOM 3110 C CA . ASN A 1 391 ? -8.843 -1.632 -17.677 1.00 92.88 391 ASN A CA 1
ATOM 3111 C C . ASN A 1 391 ? -8.340 -0.881 -18.913 1.00 92.88 391 ASN A C 1
ATOM 3113 O O . ASN A 1 391 ? -7.572 0.083 -18.799 1.00 92.88 391 ASN A O 1
ATOM 3117 N N . TYR A 1 392 ? -8.766 -1.313 -20.100 1.00 95.88 392 TYR A N 1
ATOM 3118 C CA . TYR A 1 392 ? -8.280 -0.703 -21.333 1.00 95.88 392 TYR A CA 1
ATOM 3119 C C . TYR A 1 392 ? -8.562 0.812 -21.365 1.00 95.88 392 TYR A C 1
ATOM 3121 O O . TYR A 1 392 ? -7.659 1.575 -21.680 1.00 95.88 392 TYR A O 1
ATOM 3129 N N . LYS A 1 393 ? -9.742 1.274 -20.919 1.00 91.44 393 LYS A N 1
ATOM 3130 C CA . LYS A 1 393 ? -10.109 2.706 -20.907 1.00 91.44 393 LYS A CA 1
ATOM 3131 C C . LYS A 1 393 ? -9.188 3.537 -20.011 1.00 91.44 393 LYS A C 1
ATOM 3133 O O . LYS A 1 393 ? -8.770 4.627 -20.400 1.00 91.44 393 LYS A O 1
ATOM 3138 N N . THR A 1 394 ? -8.879 3.053 -18.805 1.00 90.81 394 THR A N 1
ATOM 3139 C CA . THR A 1 394 ? -8.042 3.803 -17.858 1.00 90.81 394 THR A CA 1
ATOM 3140 C C . THR A 1 394 ? -6.579 3.819 -18.285 1.00 90.81 394 THR A C 1
ATOM 3142 O O . THR A 1 394 ? -5.950 4.875 -18.222 1.00 90.81 394 THR A O 1
ATOM 3145 N N . LEU A 1 395 ? -6.040 2.695 -18.767 1.00 94.12 395 LEU A N 1
ATOM 3146 C CA . LEU A 1 395 ? -4.644 2.625 -19.198 1.00 94.12 395 LEU A CA 1
ATOM 3147 C C . LEU A 1 395 ? -4.395 3.425 -20.482 1.00 94.12 395 LEU A C 1
ATOM 3149 O O . LEU A 1 395 ? -3.458 4.227 -20.511 1.00 94.12 395 LEU A O 1
ATOM 3153 N N . THR A 1 396 ? -5.225 3.260 -21.522 1.00 96.12 396 THR A N 1
ATOM 3154 C CA . THR A 1 396 ? -5.039 4.004 -22.781 1.00 96.12 396 THR A CA 1
ATOM 3155 C C . THR A 1 396 ? -5.171 5.504 -22.559 1.00 96.12 396 THR A C 1
ATOM 3157 O O . THR A 1 396 ? -4.303 6.254 -22.999 1.00 96.12 396 THR A O 1
ATOM 3160 N N . GLY A 1 397 ? -6.162 5.939 -21.774 1.00 91.19 397 GLY A N 1
ATOM 3161 C CA . GLY A 1 397 ? -6.359 7.355 -21.472 1.00 91.19 397 GLY A CA 1
ATOM 3162 C C . GLY A 1 397 ? -5.160 8.002 -20.769 1.00 91.19 397 GLY A C 1
ATOM 3163 O O . GLY A 1 397 ? -4.884 9.181 -20.986 1.00 91.19 397 GLY A O 1
ATOM 3164 N N . ILE A 1 398 ? -4.407 7.261 -19.947 1.00 93.44 398 ILE A N 1
ATOM 3165 C CA . ILE A 1 398 ? -3.171 7.781 -19.342 1.00 93.44 398 ILE A CA 1
ATOM 3166 C C . ILE A 1 398 ? -2.030 7.841 -20.368 1.00 93.44 398 ILE A C 1
ATOM 3168 O O . ILE A 1 398 ? -1.309 8.839 -20.430 1.00 93.44 398 ILE A O 1
ATOM 3172 N N . LEU A 1 399 ? -1.865 6.800 -21.185 1.00 97.62 399 LEU A N 1
ATOM 3173 C CA . LEU A 1 399 ? -0.815 6.733 -22.207 1.00 97.62 399 LEU A CA 1
ATOM 3174 C C . LEU A 1 399 ? -0.966 7.843 -23.260 1.00 97.62 399 LEU A C 1
ATOM 3176 O O . LEU A 1 399 ? 0.012 8.518 -23.596 1.00 97.62 399 LEU A O 1
ATOM 3180 N N . GLU A 1 400 ? -2.190 8.085 -23.721 1.00 97.50 400 GLU A N 1
ATOM 3181 C CA . GLU A 1 400 ? -2.526 9.153 -24.669 1.00 97.50 400 GLU A CA 1
ATOM 3182 C C . GLU A 1 400 ? -2.272 10.540 -24.072 1.00 97.50 400 GLU A C 1
ATOM 3184 O O . GLU A 1 400 ? -1.706 11.400 -24.744 1.00 97.50 400 GLU A O 1
ATOM 3189 N N . LYS A 1 401 ? -2.580 10.752 -22.783 1.00 95.12 401 LYS A N 1
ATOM 3190 C CA . LYS A 1 401 ? -2.260 12.009 -22.077 1.00 95.12 401 LYS A CA 1
ATOM 3191 C C . LYS A 1 401 ? -0.757 12.289 -22.002 1.00 95.12 401 LYS A C 1
ATOM 3193 O O . LYS A 1 401 ? -0.353 13.447 -22.038 1.00 95.12 401 LYS A O 1
ATOM 3198 N N . VAL A 1 402 ? 0.081 11.252 -21.926 1.00 96.75 402 VAL A N 1
ATOM 3199 C CA . VAL A 1 402 ? 1.553 11.380 -22.027 1.00 96.75 402 VAL A CA 1
ATOM 3200 C C . VAL A 1 402 ? 2.008 11.599 -23.487 1.00 96.75 402 VAL A C 1
ATOM 3202 O O . VAL A 1 402 ? 3.155 11.968 -23.768 1.00 96.75 402 VAL A O 1
ATOM 3205 N N . GLY A 1 403 ? 1.102 11.420 -24.448 1.00 97.38 403 GLY A N 1
ATOM 3206 C CA . GLY A 1 403 ? 1.301 11.651 -25.874 1.00 97.38 403 GLY A CA 1
ATOM 3207 C C . GLY A 1 403 ? 1.864 10.442 -26.615 1.00 97.38 403 GLY A C 1
ATOM 3208 O O . GLY A 1 403 ? 2.675 10.626 -27.524 1.00 97.38 403 GLY A O 1
ATOM 3209 N N . PHE A 1 404 ? 1.552 9.225 -26.175 1.00 98.56 404 PHE A N 1
ATOM 3210 C CA . PHE A 1 404 ? 1.772 8.020 -26.975 1.00 98.56 404 PHE A CA 1
ATOM 3211 C C . PHE A 1 404 ? 0.613 7.801 -27.950 1.00 98.56 404 PHE A C 1
ATOM 3213 O O . PHE A 1 404 ? -0.522 8.171 -27.657 1.00 98.56 404 PHE A O 1
ATOM 3220 N N . GLN A 1 405 ? 0.892 7.151 -29.077 1.00 98.44 405 GLN A N 1
ATOM 3221 C CA . GLN A 1 405 ? -0.142 6.494 -29.877 1.00 98.44 405 GLN A CA 1
ATOM 3222 C C . GLN A 1 405 ? -0.343 5.086 -29.320 1.00 98.44 405 GLN A C 1
ATOM 3224 O O . GLN A 1 405 ? 0.637 4.377 -29.100 1.00 98.44 405 GLN A O 1
ATOM 3229 N N . VAL A 1 406 ? -1.583 4.686 -29.047 1.00 98.25 406 VAL A N 1
ATOM 3230 C CA . VAL A 1 406 ? -1.853 3.434 -28.331 1.00 98.25 406 VAL A CA 1
ATOM 3231 C C . VAL A 1 406 ? -2.456 2.391 -29.258 1.00 98.25 406 VAL A C 1
ATOM 3233 O O . VAL A 1 406 ? -3.431 2.654 -29.959 1.00 98.25 406 VAL A O 1
ATOM 3236 N N . GLN A 1 407 ? -1.894 1.186 -29.220 1.00 98.00 407 GLN A N 1
ATOM 3237 C CA . GLN A 1 407 ? -2.424 0.003 -29.879 1.00 98.00 407 GLN A CA 1
ATOM 3238 C C . GLN A 1 407 ? -2.771 -1.050 -28.823 1.00 98.00 407 GLN A C 1
ATOM 3240 O O . GLN A 1 407 ? -1.897 -1.551 -28.115 1.00 98.00 407 GLN A O 1
ATOM 3245 N N . LEU A 1 408 ? -4.054 -1.394 -28.714 1.00 98.38 408 LEU A N 1
ATOM 3246 C CA . LEU A 1 408 ? -4.502 -2.510 -27.882 1.00 98.38 408 LEU A CA 1
ATOM 3247 C C . LEU A 1 408 ? -4.160 -3.842 -28.563 1.00 98.38 408 LEU A C 1
ATOM 3249 O O . LEU A 1 408 ? -4.360 -3.987 -29.770 1.00 98.38 408 LEU A O 1
ATOM 3253 N N . LEU A 1 409 ? -3.663 -4.807 -27.787 1.00 98.38 409 LEU A N 1
ATOM 3254 C CA . LEU A 1 409 ? -3.288 -6.136 -28.274 1.00 98.38 409 LEU A CA 1
ATOM 3255 C C . LEU A 1 409 ? -4.147 -7.244 -27.667 1.00 98.38 409 LEU A C 1
ATOM 3257 O O . LEU A 1 409 ? -4.647 -8.089 -28.398 1.00 98.38 409 LEU A O 1
ATOM 3261 N N . GLU A 1 410 ? -4.343 -7.239 -26.350 1.00 98.38 410 GLU A N 1
ATOM 3262 C CA . GLU A 1 410 ? -5.212 -8.193 -25.646 1.00 98.38 410 GLU A CA 1
ATOM 3263 C C . GLU A 1 410 ? -5.955 -7.450 -24.538 1.00 98.38 410 GLU A C 1
ATOM 3265 O O . GLU A 1 410 ? -5.312 -6.736 -23.771 1.00 98.38 410 GLU A O 1
ATOM 3270 N N . TRP A 1 411 ? -7.284 -7.561 -24.465 1.00 98.44 411 TRP A N 1
ATOM 3271 C CA . TRP A 1 411 ? -8.076 -6.936 -23.396 1.00 98.44 411 TRP A CA 1
ATOM 3272 C C . TRP A 1 411 ? -9.482 -7.526 -23.292 1.00 98.44 411 TRP A C 1
ATOM 3274 O O . TRP A 1 411 ? -10.016 -8.062 -24.264 1.00 98.44 411 TRP A O 1
ATOM 3284 N N . PHE A 1 412 ? -10.105 -7.375 -22.129 1.00 98.12 412 PHE A N 1
ATOM 3285 C CA . PHE A 1 412 ? -11.545 -7.516 -21.943 1.00 98.12 412 PHE A CA 1
ATOM 3286 C C . PHE A 1 412 ? -12.242 -6.152 -22.030 1.00 98.12 412 PHE A C 1
ATOM 3288 O O . PHE A 1 412 ? -11.728 -5.140 -21.548 1.00 98.12 412 PHE A O 1
ATOM 3295 N N . ASP A 1 413 ? -13.416 -6.103 -22.662 1.00 96.38 413 ASP A N 1
ATOM 3296 C CA . ASP A 1 413 ? -14.287 -4.920 -22.641 1.00 96.38 413 ASP A CA 1
ATOM 3297 C C . ASP A 1 413 ? -15.254 -4.923 -21.443 1.00 96.38 413 ASP A C 1
ATOM 3299 O O . ASP A 1 413 ? -15.326 -5.887 -20.681 1.00 96.38 413 ASP A O 1
ATOM 3303 N N . GLU A 1 414 ? -16.030 -3.848 -21.265 1.00 93.50 414 GLU A N 1
ATOM 3304 C CA . GLU A 1 414 ? -16.996 -3.745 -20.158 1.00 93.50 414 GLU A CA 1
ATOM 3305 C C . GLU A 1 414 ? -18.113 -4.804 -20.183 1.00 93.50 414 GLU A C 1
ATOM 3307 O O . GLU A 1 414 ? -18.864 -4.924 -19.217 1.00 93.50 414 GLU A O 1
ATOM 3312 N N . LYS A 1 415 ? -18.246 -5.559 -21.281 1.00 95.50 415 LYS A N 1
ATOM 3313 C CA . LYS A 1 415 ? -19.195 -6.669 -21.433 1.00 95.50 415 LYS A CA 1
ATOM 3314 C C . LYS A 1 415 ? -18.519 -8.023 -21.222 1.00 95.50 415 LYS A C 1
ATOM 3316 O O . LYS A 1 415 ? -19.089 -9.046 -21.600 1.00 95.50 415 LYS A O 1
ATOM 3321 N N . ALA A 1 416 ? -17.312 -8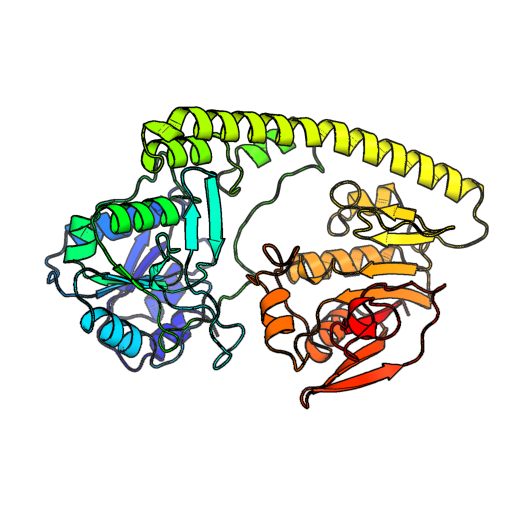.029 -20.652 1.00 93.31 416 ALA A N 1
ATOM 3322 C CA . ALA A 1 416 ? -16.486 -9.210 -20.440 1.00 93.31 416 ALA A CA 1
ATOM 3323 C C . ALA A 1 416 ? -16.154 -9.989 -21.727 1.00 93.31 416 ALA A C 1
ATOM 3325 O O . ALA A 1 416 ? -15.854 -11.187 -21.683 1.00 93.31 416 ALA A O 1
ATOM 3326 N N . LYS A 1 417 ? -16.167 -9.331 -22.893 1.00 97.56 417 LYS A N 1
ATOM 3327 C CA . LYS A 1 417 ? -15.732 -9.951 -24.145 1.00 97.56 417 LYS A CA 1
ATOM 3328 C C . LYS A 1 417 ? -14.231 -9.751 -24.325 1.00 97.56 417 LYS A C 1
ATOM 3330 O O . LYS A 1 417 ? -13.742 -8.626 -24.272 1.00 97.56 417 LYS A O 1
ATOM 3335 N N . PHE A 1 418 ? -13.514 -10.847 -24.573 1.00 98.19 418 PHE A N 1
ATOM 3336 C CA . PHE A 1 418 ? -12.086 -10.816 -24.879 1.00 98.19 418 PHE A CA 1
ATOM 3337 C C . PHE A 1 418 ? -11.837 -10.386 -26.329 1.00 98.19 418 PHE A C 1
ATOM 3339 O O . PHE A 1 418 ? -12.468 -10.900 -27.259 1.00 98.19 418 PHE A O 1
ATOM 3346 N N . HIS A 1 419 ? -10.884 -9.480 -26.517 1.00 98.38 419 HIS A N 1
ATOM 3347 C CA . HIS A 1 419 ? -10.405 -8.996 -27.806 1.00 98.38 419 HIS A CA 1
ATOM 3348 C C . HIS A 1 419 ? -8.917 -9.299 -27.956 1.00 98.38 419 HIS A C 1
ATOM 3350 O O . HIS A 1 419 ? -8.153 -9.239 -26.992 1.00 98.38 419 HIS A O 1
ATOM 3356 N N . PHE A 1 420 ? -8.512 -9.617 -29.184 1.00 97.50 420 PHE A N 1
ATOM 3357 C CA . PHE A 1 420 ? -7.153 -10.024 -29.517 1.00 97.50 420 PHE A CA 1
ATOM 3358 C C . PHE A 1 420 ? -6.738 -9.448 -30.873 1.00 97.50 420 PHE A C 1
ATOM 3360 O O . PHE A 1 420 ? -7.454 -9.597 -31.866 1.00 97.50 420 PHE A O 1
ATOM 3367 N N . VAL A 1 421 ? -5.556 -8.843 -30.919 1.00 97.44 421 VAL A N 1
ATOM 3368 C CA . VAL A 1 421 ? -4.848 -8.413 -32.128 1.00 97.44 421 VAL A CA 1
ATOM 3369 C C . VAL A 1 421 ? -3.510 -9.136 -32.149 1.00 97.44 421 VAL A C 1
ATOM 3371 O O . VAL A 1 421 ? -2.794 -9.149 -31.149 1.00 97.44 421 VAL A O 1
ATOM 3374 N N . ASP A 1 422 ? -3.161 -9.755 -33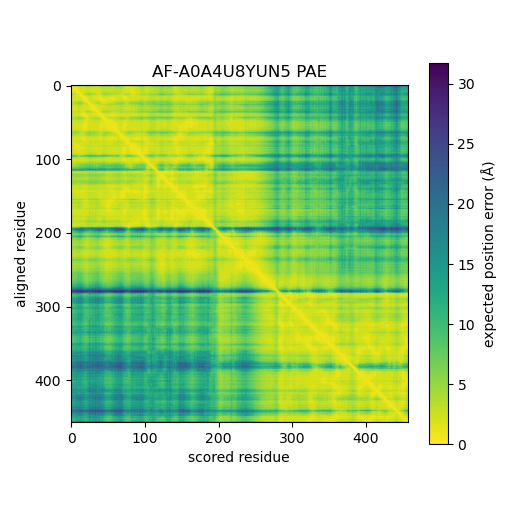.279 1.00 95.19 422 ASP A N 1
ATOM 3375 C CA . ASP A 1 422 ? -1.932 -10.541 -33.357 1.00 95.19 422 ASP A CA 1
ATOM 3376 C C . ASP A 1 422 ? -0.677 -9.685 -33.126 1.00 95.19 422 ASP A C 1
ATOM 3378 O O . ASP A 1 422 ? -0.559 -8.550 -33.588 1.00 95.19 422 ASP A O 1
ATOM 3382 N N . TRP A 1 423 ? 0.284 -10.262 -32.407 1.00 95.56 423 TRP A N 1
ATOM 3383 C CA . TRP A 1 423 ? 1.555 -9.629 -32.068 1.00 95.56 423 TRP A CA 1
ATOM 3384 C C . TRP A 1 423 ? 2.702 -10.639 -32.106 1.00 95.56 423 TRP A C 1
ATOM 3386 O O . TRP A 1 423 ? 2.527 -11.832 -31.864 1.00 95.56 423 TRP A O 1
ATOM 3396 N N . LYS A 1 424 ? 3.916 -10.167 -32.388 1.00 93.06 424 LYS A N 1
ATOM 3397 C CA . LYS A 1 424 ? 5.100 -11.023 -32.549 1.00 93.06 424 LYS A CA 1
ATOM 3398 C C . LYS A 1 424 ? 5.916 -11.109 -31.258 1.00 93.06 424 LYS A C 1
ATOM 3400 O O . LYS A 1 424 ? 5.967 -10.154 -30.481 1.00 93.06 424 LYS A O 1
ATOM 3405 N N . ARG A 1 425 ? 6.580 -12.244 -31.012 1.00 92.69 425 ARG A N 1
ATOM 3406 C CA . ARG A 1 425 ? 7.407 -12.442 -29.799 1.00 92.69 425 ARG A CA 1
ATOM 3407 C C . ARG A 1 425 ? 8.625 -11.520 -29.804 1.00 92.69 425 ARG A C 1
ATOM 3409 O O . ARG A 1 425 ? 9.053 -11.036 -28.758 1.00 92.69 425 ARG A O 1
ATOM 3416 N N . GLU A 1 426 ? 9.152 -11.243 -30.988 1.00 89.31 426 GLU A N 1
ATOM 3417 C CA . GLU A 1 426 ? 10.340 -10.426 -31.216 1.00 89.31 426 GLU A CA 1
ATOM 3418 C C . GLU A 1 426 ? 10.109 -8.954 -30.850 1.00 89.31 426 GLU A C 1
ATOM 3420 O O . GLU A 1 426 ? 11.073 -8.265 -30.516 1.00 89.31 426 GLU A O 1
ATOM 3425 N N . SER A 1 427 ? 8.852 -8.492 -30.869 1.00 88.12 427 SER A N 1
ATOM 3426 C CA . SER A 1 427 ? 8.450 -7.126 -30.506 1.00 88.12 427 SER A CA 1
ATOM 3427 C C . SER A 1 427 ? 8.089 -6.966 -29.021 1.00 88.12 427 SER A C 1
ATOM 3429 O O . SER A 1 427 ? 7.578 -5.923 -28.624 1.00 88.12 427 SER A O 1
ATOM 3431 N N . GLY A 1 428 ? 8.346 -7.989 -28.196 1.00 92.06 428 GLY A N 1
ATOM 3432 C CA . GLY A 1 428 ? 8.095 -7.988 -26.753 1.00 92.06 428 GLY A CA 1
ATOM 3433 C C . GLY A 1 428 ? 7.278 -9.205 -26.328 1.00 92.06 428 GLY A C 1
ATOM 3434 O O . GLY A 1 428 ? 6.052 -9.199 -26.400 1.00 92.06 428 GLY A O 1
ATOM 3435 N N . PHE A 1 429 ? 7.948 -10.273 -25.900 1.00 96.12 429 PHE A N 1
ATOM 3436 C CA . PHE A 1 429 ? 7.278 -11.512 -25.513 1.00 96.12 429 PHE A CA 1
ATOM 3437 C C . PHE A 1 429 ? 6.653 -11.410 -24.114 1.00 96.12 429 PHE A C 1
ATOM 3439 O O . PHE A 1 429 ? 7.380 -11.305 -23.127 1.00 96.12 429 PHE A O 1
ATOM 3446 N N . VAL A 1 430 ? 5.321 -11.497 -24.050 1.00 96.31 430 VAL A N 1
ATOM 3447 C CA . VAL A 1 430 ? 4.542 -11.512 -22.802 1.00 96.31 430 VAL A CA 1
ATOM 3448 C C . VAL A 1 430 ? 4.182 -12.950 -22.439 1.00 96.31 430 VAL A C 1
ATOM 3450 O O . VAL A 1 430 ? 3.442 -13.613 -23.177 1.00 96.31 430 VAL A O 1
ATOM 3453 N N . LYS A 1 431 ? 4.696 -13.439 -21.304 1.00 94.56 431 LYS A N 1
ATOM 3454 C CA . LYS A 1 431 ? 4.429 -14.807 -20.833 1.00 94.56 431 LYS A CA 1
ATOM 3455 C C . LYS A 1 431 ? 2.988 -14.939 -20.343 1.00 94.56 431 LYS A C 1
ATOM 3457 O O . LYS A 1 431 ? 2.311 -15.884 -20.735 1.00 94.56 431 LYS A O 1
ATOM 3462 N N . ARG A 1 432 ? 2.523 -13.992 -19.526 1.00 93.56 432 ARG A N 1
ATOM 3463 C CA . ARG A 1 432 ? 1.148 -13.927 -18.999 1.00 93.56 432 ARG A CA 1
ATOM 3464 C C . ARG A 1 432 ? 0.157 -13.388 -20.037 1.00 93.56 432 ARG A C 1
ATOM 3466 O O . ARG A 1 432 ? -0.453 -12.348 -19.861 1.00 93.56 432 ARG A O 1
ATOM 3473 N N . SER A 1 433 ? 0.034 -14.074 -21.166 1.00 96.31 433 SER A N 1
ATOM 3474 C CA . SER A 1 433 ? -0.883 -13.713 -22.256 1.00 96.31 433 SER A CA 1
ATOM 3475 C C . SER A 1 433 ? -1.814 -14.869 -22.597 1.00 96.31 433 SER A C 1
ATOM 3477 O O . SER A 1 433 ? -1.543 -16.019 -22.237 1.00 96.31 433 SER A O 1
ATOM 3479 N N . SER A 1 434 ? -2.886 -14.587 -23.340 1.00 95.94 434 SER A N 1
ATOM 3480 C CA . SER A 1 434 ? -3.843 -15.610 -23.784 1.00 95.94 434 SER A CA 1
ATOM 3481 C C . SER A 1 434 ? -3.159 -16.801 -24.466 1.00 95.94 434 SER A C 1
ATOM 3483 O O . SER A 1 434 ? -3.495 -17.949 -24.180 1.00 95.94 434 SER A O 1
ATOM 3485 N N . ARG A 1 435 ? -2.149 -16.537 -25.308 1.00 94.31 435 ARG A N 1
ATOM 3486 C CA . ARG A 1 435 ? -1.437 -17.559 -26.093 1.00 94.31 435 ARG A CA 1
ATOM 3487 C C . ARG A 1 435 ? -0.373 -18.342 -25.327 1.00 94.31 435 ARG A C 1
ATOM 3489 O O . ARG A 1 435 ? -0.059 -19.458 -25.737 1.00 94.31 435 ARG A O 1
ATOM 3496 N N . TYR A 1 436 ? 0.225 -17.769 -24.282 1.00 95.12 436 TYR A N 1
ATOM 3497 C CA . TYR A 1 436 ? 1.470 -18.304 -23.712 1.00 95.12 436 TYR A CA 1
ATOM 3498 C C . TYR A 1 436 ? 1.425 -18.598 -22.210 1.00 95.12 436 TYR A C 1
ATOM 3500 O O . TYR A 1 436 ? 2.354 -19.237 -21.707 1.00 95.12 436 TYR A O 1
ATOM 3508 N N . ASP A 1 437 ? 0.368 -18.199 -21.498 1.00 94.44 437 ASP A N 1
ATOM 3509 C CA . ASP A 1 437 ? 0.230 -18.550 -20.086 1.00 94.44 437 ASP A CA 1
ATOM 3510 C C . ASP A 1 437 ? -0.104 -20.041 -19.928 1.00 94.44 437 ASP A C 1
ATOM 3512 O O . ASP A 1 437 ? -1.051 -20.561 -20.518 1.00 94.44 437 ASP A O 1
ATOM 3516 N N . GLU A 1 438 ? 0.670 -20.755 -19.110 1.00 92.94 438 GLU A N 1
ATOM 3517 C CA . GLU A 1 438 ? 0.490 -22.197 -18.907 1.00 92.94 438 GLU A CA 1
ATOM 3518 C C . GLU A 1 438 ? -0.855 -22.538 -18.256 1.00 92.94 438 GLU A C 1
ATOM 3520 O O . GLU A 1 438 ? -1.396 -23.617 -18.512 1.00 92.94 438 GLU A O 1
ATOM 3525 N N . ARG A 1 439 ? -1.435 -21.615 -17.477 1.00 91.25 439 ARG A N 1
ATOM 3526 C CA . ARG A 1 439 ? -2.756 -21.790 -16.852 1.00 91.25 439 ARG A CA 1
ATOM 3527 C C . ARG A 1 439 ? -3.872 -21.876 -17.891 1.00 91.25 439 ARG A C 1
ATOM 3529 O O . ARG A 1 439 ? -4.880 -22.533 -17.639 1.00 91.25 439 ARG A O 1
ATOM 3536 N N . ASN A 1 440 ? -3.657 -21.315 -19.083 1.00 92.50 440 ASN A N 1
ATOM 3537 C CA . ASN A 1 440 ? -4.634 -21.342 -20.169 1.00 92.50 440 ASN A CA 1
ATOM 3538 C C . ASN A 1 440 ? -4.734 -22.700 -20.880 1.00 92.50 440 ASN A C 1
ATOM 3540 O O . ASN A 1 440 ? -5.653 -22.896 -21.672 1.00 92.50 440 ASN A O 1
ATOM 3544 N N . ARG A 1 441 ? -3.827 -23.653 -20.604 1.00 90.31 441 ARG A N 1
ATOM 3545 C CA . ARG A 1 441 ? -3.837 -24.985 -21.242 1.00 90.31 441 ARG A CA 1
ATOM 3546 C C . ARG A 1 441 ? -5.065 -25.817 -20.879 1.00 90.31 441 ARG A C 1
ATOM 3548 O O . ARG A 1 441 ? -5.578 -26.534 -21.727 1.00 90.31 441 ARG A O 1
ATOM 3555 N N . ASN A 1 442 ? -5.511 -25.722 -19.626 1.00 86.94 442 ASN A N 1
ATOM 3556 C CA . ASN A 1 442 ? -6.626 -26.523 -19.108 1.00 86.94 442 ASN A CA 1
ATOM 3557 C C . ASN A 1 442 ? -7.954 -25.759 -19.127 1.00 86.94 442 ASN A C 1
ATOM 3559 O O . ASN A 1 442 ? -9.017 -26.367 -19.198 1.00 86.94 442 ASN A O 1
ATOM 3563 N N . ARG A 1 443 ? -7.895 -24.427 -19.050 1.00 88.00 443 ARG A N 1
ATOM 3564 C CA . ARG A 1 443 ? -9.059 -23.544 -19.084 1.00 88.00 443 ARG A CA 1
ATOM 3565 C C . ARG A 1 443 ? -8.700 -22.317 -19.909 1.00 88.00 443 ARG A C 1
ATOM 3567 O O . ARG A 1 443 ? -7.870 -21.513 -19.499 1.00 88.00 443 ARG A O 1
ATOM 3574 N N . THR A 1 444 ? -9.303 -22.198 -21.086 1.00 90.44 444 THR A N 1
ATOM 3575 C CA . THR A 1 444 ? -9.053 -21.091 -22.013 1.00 90.44 444 THR A CA 1
ATOM 3576 C C . THR A 1 444 ? -9.310 -19.752 -21.321 1.00 90.44 444 THR A C 1
ATOM 3578 O O . THR A 1 444 ? -10.350 -19.581 -20.690 1.00 90.44 444 THR A O 1
ATOM 3581 N N . LEU A 1 445 ? -8.353 -18.822 -21.432 1.00 92.31 445 LEU A N 1
ATOM 3582 C CA . LEU A 1 445 ? -8.389 -17.500 -20.789 1.00 92.31 445 LEU A CA 1
ATOM 3583 C C . LEU A 1 445 ? -8.549 -17.546 -19.253 1.00 92.31 445 LEU A C 1
ATOM 3585 O O . LEU A 1 445 ? -9.115 -16.631 -18.668 1.00 92.31 445 LEU A O 1
ATOM 3589 N N . ALA A 1 446 ? -8.052 -18.593 -18.584 1.00 89.00 446 ALA A N 1
ATOM 3590 C CA . ALA A 1 446 ? -7.984 -18.633 -17.120 1.00 89.00 446 ALA A CA 1
ATOM 3591 C C . ALA A 1 446 ? -7.071 -17.547 -16.535 1.00 89.00 446 ALA A C 1
ATOM 3593 O O . ALA A 1 446 ? -7.282 -17.096 -15.411 1.00 89.00 446 ALA A O 1
ATOM 3594 N N . TYR A 1 447 ? -6.031 -17.159 -17.271 1.00 92.56 447 TYR A N 1
ATOM 3595 C CA . TYR A 1 447 ? -5.179 -16.039 -16.916 1.00 92.56 447 TYR A CA 1
ATOM 3596 C C . TYR A 1 447 ? -4.720 -15.290 -18.162 1.00 92.56 447 TYR A C 1
ATOM 3598 O O . TYR A 1 447 ? -3.997 -15.824 -19.009 1.00 92.56 447 TYR A O 1
ATOM 3606 N N . THR A 1 448 ? -5.108 -14.025 -18.253 1.00 94.69 448 THR A N 1
ATOM 3607 C CA . THR A 1 448 ? -4.664 -13.102 -19.299 1.00 94.69 448 THR A CA 1
ATOM 3608 C C . THR A 1 448 ? -4.102 -11.820 -18.683 1.00 94.69 448 THR A C 1
ATOM 3610 O O . THR A 1 448 ? -4.126 -11.622 -17.463 1.00 94.69 448 THR A O 1
ATOM 3613 N N . SER A 1 449 ? -3.595 -10.940 -19.540 1.00 96.94 449 SER A N 1
ATOM 3614 C CA . SER A 1 449 ? -3.248 -9.564 -19.198 1.00 96.94 449 SER A CA 1
ATOM 3615 C C . SER A 1 449 ? -3.942 -8.613 -20.167 1.00 96.94 449 SER A C 1
ATOM 3617 O O . SER A 1 449 ? -4.188 -8.970 -21.319 1.00 96.94 449 SER A O 1
ATOM 3619 N N . LEU A 1 450 ? -4.174 -7.385 -19.712 1.00 98.19 450 LEU A N 1
ATOM 3620 C CA . LEU A 1 450 ? -4.370 -6.238 -20.587 1.00 98.19 450 LEU A CA 1
ATOM 3621 C C . LEU A 1 450 ? -3.012 -5.901 -21.210 1.00 98.19 450 LEU A C 1
ATOM 3623 O O . LEU A 1 450 ? -2.092 -5.494 -20.495 1.00 98.19 450 LEU A O 1
ATOM 3627 N N . ILE A 1 451 ? -2.879 -6.095 -22.522 1.00 98.56 451 ILE A N 1
ATOM 3628 C CA . ILE A 1 451 ? -1.641 -5.869 -23.272 1.00 98.56 451 ILE A CA 1
ATOM 3629 C C . ILE A 1 451 ? -1.831 -4.708 -24.241 1.00 98.56 451 ILE A C 1
ATOM 3631 O O . ILE A 1 451 ? -2.728 -4.730 -25.087 1.00 98.56 451 ILE A O 1
ATOM 3635 N N . VAL A 1 452 ? -0.945 -3.719 -24.142 1.00 98.38 452 VAL A N 1
ATOM 3636 C CA . VAL A 1 452 ? -0.945 -2.522 -24.988 1.00 98.38 452 VAL A CA 1
ATOM 3637 C C . VAL A 1 452 ? 0.466 -2.198 -25.471 1.00 98.38 452 VAL A C 1
ATOM 3639 O O . VAL A 1 452 ? 1.429 -2.312 -24.709 1.00 98.38 452 VAL A O 1
ATOM 3642 N N . ASP A 1 453 ? 0.581 -1.750 -26.716 1.00 98.50 453 ASP A N 1
ATOM 3643 C CA . ASP A 1 453 ? 1.779 -1.093 -27.233 1.00 98.50 453 ASP A CA 1
ATOM 3644 C C . ASP A 1 453 ? 1.541 0.421 -27.239 1.00 98.50 453 ASP A C 1
ATOM 3646 O O . ASP A 1 453 ? 0.623 0.921 -27.891 1.00 98.50 453 ASP A O 1
ATOM 3650 N N . ALA A 1 454 ? 2.365 1.164 -26.499 1.00 98.19 454 ALA A N 1
ATOM 3651 C CA . ALA A 1 454 ? 2.370 2.622 -26.524 1.00 98.19 454 ALA A CA 1
ATOM 3652 C C . ALA A 1 454 ? 3.548 3.102 -27.383 1.00 98.19 454 ALA A C 1
ATOM 3654 O O . ALA A 1 454 ? 4.713 3.006 -26.986 1.00 98.19 454 ALA A O 1
ATOM 3655 N N . VAL A 1 455 ? 3.237 3.585 -28.582 1.00 98.38 455 VAL A N 1
ATOM 3656 C CA . VAL A 1 455 ? 4.184 3.935 -29.645 1.00 98.38 455 VAL A CA 1
ATOM 3657 C C . VAL A 1 455 ? 4.560 5.411 -29.559 1.00 98.38 455 VAL A C 1
ATOM 3659 O O . VAL A 1 455 ? 3.698 6.287 -29.413 1.00 98.38 455 VAL A O 1
ATOM 3662 N N . LYS A 1 456 ? 5.861 5.701 -29.633 1.00 97.81 456 LYS A N 1
ATOM 3663 C CA . LYS A 1 456 ? 6.370 7.069 -29.723 1.00 97.81 456 LYS A CA 1
ATOM 3664 C C . LYS A 1 456 ? 6.191 7.585 -31.163 1.00 97.81 456 LYS A C 1
ATOM 3666 O O . LYS A 1 456 ? 6.762 6.973 -32.068 1.00 97.81 456 LYS A O 1
ATOM 3671 N N . PRO A 1 457 ? 5.443 8.686 -31.373 1.00 92.94 457 PRO A N 1
ATOM 3672 C CA . PRO A 1 457 ? 5.177 9.229 -32.708 1.00 92.94 457 PRO A CA 1
ATOM 3673 C C . PRO A 1 457 ? 6.418 9.803 -33.406 1.00 92.94 457 PRO A C 1
ATOM 3675 O O . PRO A 1 457 ? 7.386 10.189 -32.705 1.00 92.94 457 PRO A O 1
#

Nearest PDB structures (foldseek):
  7f1e-assembly1_A  TM=4.941E-01  e=5.860E-05  Homo sapiens
  2p8j-assembly1_B  TM=5.084E-01  e=1.401E-04  Clostridium acetobutylicum
  7clu-assembly1_A  TM=5.613E-01  e=7.560E-04  Serratia marcescens
  3mcz-assembly1_B  TM=5.527E-01  e=9.538E-04  Burkholderia thailandensis E264
  7clu-assembly1_B  TM=5.194E-01  e=2.562E-03  Serratia marcescens

Solvent-accessible surface area (backbone atoms only — not comparable to full-atom values): 24786 Å² total; per-residue (Å²): 129,56,34,69,58,31,60,70,53,31,75,60,73,91,66,73,48,75,46,65,43,50,48,79,86,82,54,61,69,60,59,48,62,77,72,46,84,54,61,44,80,48,79,49,84,56,76,42,53,60,23,28,39,54,35,52,52,51,59,51,55,72,76,47,97,68,63,48,80,44,76,44,74,43,61,55,73,58,33,39,47,53,42,56,33,66,51,43,43,52,54,56,49,71,75,45,80,63,45,36,35,36,46,11,40,22,88,44,92,93,44,78,56,69,50,58,39,26,25,64,40,66,86,79,71,44,81,39,75,25,93,44,65,92,52,27,46,28,41,70,50,65,37,25,40,34,32,42,46,55,47,63,70,67,50,83,61,54,34,88,59,22,28,40,58,63,32,43,44,49,54,35,33,50,30,34,75,72,66,32,47,52,44,60,42,82,83,22,45,32,26,64,49,61,75,67,76,76,70,46,72,74,40,72,84,60,56,72,67,53,25,51,52,31,42,70,26,75,52,20,83,73,16,57,66,42,49,44,45,45,41,70,78,67,37,57,79,91,37,32,66,59,51,49,48,49,50,52,53,51,49,52,55,57,59,55,46,51,63,52,43,54,52,50,34,50,53,50,50,53,50,47,57,55,46,65,77,69,51,94,63,59,42,37,36,30,43,56,24,84,87,57,79,55,91,90,47,46,64,36,30,75,74,61,50,43,55,59,39,62,71,56,46,56,75,73,46,57,68,47,37,26,39,34,41,28,29,60,70,46,70,33,58,31,40,70,70,48,42,54,41,24,51,52,43,50,56,55,23,32,19,78,70,14,31,39,34,40,29,33,58,39,62,31,53,81,47,64,68,55,46,48,23,51,24,52,72,18,81,30,94,76,10,72,60,24,43,38,61,40,37,63,72,62,48,49,57,51,44,45,72,76,60,32,51,78,44,79,32,29,39,40,39,99,82,52,47,79,48,79,45,93,79,56,60,91,78,52,68,63,55,64,22,66,92,55,22,76,65,22,76,87,38,78,66,64,42,55,27,30,27,34,37,38,27,34,113

Sequence (457 aa):
MGFVESLLDQSWNDFHLILVDDGSTDGTKEMVSERIKKLTVITGSGSWWWAGCLQKGFEWLKKKNIPGDDTVLIINDDVHIEPDFLEKGISVLHGSKRSILLAQSQSTPGAPSFETGIHVNTKKFTFDIASAPEKINCLSTRGLFLRWKDFQEIGDFHPIILPHYWSDYEFTMRAHRKGYALITSPSVSLVPMLHDTGRQGLDYSGNYACFLKSVFSIKTIMHPLYTASFVLLTSPLKWLPLNLMRVACKTVLINLKYPLTKLRAMLLSMRIKKISKKASCGYRVIIGANTTRYPGWIATDYPELDITNPKQINNYFPKDSVEVFLAEHVFEHLNIKQLTMALNNCKAHLSKGGHIRIAVPDGFHPDEEYINQVRPGGWGVGSSDHKALYNYKTLTGILEKVGFQVQLLEWFDEKAKFHFVDWKRESGFVKRSSRYDERNRNRTLAYTSLIVDAVKP

InterPro domains:
  IPR001173 Glycosyltransferase 2-like [PF00535] (4-117)
  IPR029044 Nucleotide-diphospho-sugar transferases [G3DSA:3.90.550.10] (2-200)
  IPR029044 Nucleotide-diphospho-sugar transferases [SSF53448] (4-198)
  IPR029063 S-adenosyl-L-methionine-dependent methyltransferase superfamily [G3DSA:3.40.50.150] (298-447)
  IPR029063 S-adenosyl-L-methionine-dependent methyltransferase superfamily [SSF53335] (317-424)
  IPR050834 Glycosyltransferase 2 family enzymes [PTHR43685] (4-188)

pLDDT: mean 91.74, std 8.47, range [52.19, 98.62]

Organism: NCBI:txid231438